Protein AF-A0A6N7WRH1-F1 (afdb_monomer_lite)

Foldseek 3Di:
DDDDDDDDPPDDDDDDDDDDDDDDDDDDPFFDFAAQQGKDFAQQQVWAPVWTFIWGRHHQAAIEGDPQPEARTDLPDAEETEDEQWDWDCTQVQAIAIHGHAEQHANNCANNDHYQEYEYEHHYAYDLRRNHNYDLNYAYEYQDPNVLVRCVVSPNDNVRYHYWHALFEEEEEEALLQLCVPAPPQDDDGQSSSAPPSDDLFLQVVVQVLCCVAFNHYDYHYPYGHLDALVSLLVHLVVCNCLVSQQRHAAYEYYHLCNLALVVVVVLVCVLCDPVLQVLQLVLLVLLVCVVVVVDPDPVSVVSNVVSLVSNLVSQVVSQVCLPPPVSNLVSLCCLQPPSVVSSLVSSCVRNVNYAYEYEADAQLCQVNKQQSCVQPVVSCVSCVVSSVSHDMGRSNVSSCVSSVSSRVSCVVVPPRHHYQYPHVVNSDPPQFPFDWHHDPSGTDTDSRSHGYSNNSVSSNVRVSVSCVVPDHRPDDLPPFDPFFDWPWKAWDPWTWDADPVVQETETEDAQPDQQQWTAMATDGPPSKWKDFVPHTHDGRPDIHRQPDWTWIWIQTRSRDIDTHTYHYHHDDPPDPPDDDPDDDDDDDDDDDDDDDDDDDDDDDDDDDDDDDDDDDDDDDDDDDDDDDD

Sequence (630 aa):
MKIKKILAGLMAMTLLMTGSMGGTGIGSVFAETAEAGGLIESYKCGTPEAYPVAFLVLDENEAQLGDGISPAVDEEITGTVFVPKSVTDYGDFEEVRVYAVKAIGDYAFSGCGSLEKVQFEGEVALSSHAFDGLPETTVFETSSRETKKALLHYGIEPSRIHYTGVRTNYVAFGDSIAAGYALPGYKHGTPNDDRFPTPEGAFVRNLGEMLNAQEGLALTSNQAVSGWTSEQLLKALQSGEYAGLLKDADVVTVTIGSNDLLGPFIKIVEEAIDDNFSKKVSELEFLSAEAAEGRSSDAWLRERQNSLVTEIANTLSQLNETLKDNPELLAGCENFREKTQPAILNTLHEQAPEAEIYWNTLYNPFYGEKVDLSQLFPELARQLPMIFKQFEAIDLSADGAYYIEKMNQAFLQNTEGYHSVDIYEEFNHPDLTNVEIKNIDGKLCLNFDPHPNLEGHQLITDLYTPVIQKTYTSDDPAPDLSAEKAITGFKLGENAGTIDKDVYKITVKVPWNTDLSRQTAVFEASEGAEVRVGEALQISGHTVNDFTEPVDYTVIAEDLTSQIYEVTVEMENLAAVTEAGAGTLNRDGGGSVKTGMAGSHNAAAIFTVLFILLAGGIGYMWCIKGYGKK

Radius of gyration: 37.92 Å; chains: 1; bounding box: 104×98×117 Å

Structure (mmCIF, N/CA/C/O backbone):
data_AF-A0A6N7WRH1-F1
#
_entry.id   AF-A0A6N7WRH1-F1
#
loop_
_atom_site.group_PDB
_atom_site.id
_atom_site.type_symbol
_atom_site.label_atom_id
_atom_site.label_alt_id
_atom_site.label_comp_id
_atom_site.label_asym_id
_atom_site.label_entity_id
_atom_site.label_seq_id
_atom_site.pdbx_PDB_ins_code
_atom_site.Cartn_x
_atom_site.Cartn_y
_atom_site.Cartn_z
_atom_site.occupancy
_atom_site.B_iso_or_equiv
_atom_site.auth_seq_id
_atom_site.auth_comp_id
_atom_site.auth_asym_id
_atom_site.auth_atom_id
_atom_site.pdbx_PDB_model_num
ATOM 1 N N . MET A 1 1 ? -41.264 11.534 -22.769 1.00 28.67 1 MET A N 1
ATOM 2 C CA . MET A 1 1 ? -41.614 12.948 -23.046 1.00 28.67 1 MET A CA 1
ATOM 3 C C . MET A 1 1 ? -41.785 13.626 -21.696 1.00 28.67 1 MET A C 1
ATOM 5 O O . MET A 1 1 ? -42.637 13.177 -20.956 1.00 28.67 1 MET A O 1
ATOM 9 N N . LYS A 1 2 ? -41.049 14.636 -21.253 1.00 32.69 2 LYS A N 1
ATOM 10 C CA . LYS A 1 2 ? -39.758 15.254 -21.587 1.00 32.69 2 LYS A CA 1
ATOM 11 C C . LYS A 1 2 ? -39.573 16.269 -20.432 1.00 32.69 2 LYS A C 1
ATOM 13 O O . LYS A 1 2 ? -40.559 16.892 -20.059 1.00 32.69 2 LYS A O 1
ATOM 18 N N . ILE A 1 3 ? -38.340 16.459 -19.954 1.00 31.09 3 ILE A N 1
ATOM 19 C CA . ILE A 1 3 ? -37.892 17.560 -19.068 1.00 31.09 3 ILE A CA 1
ATOM 20 C C . ILE A 1 3 ? -38.158 17.363 -17.561 1.00 31.09 3 ILE A C 1
ATOM 22 O O . ILE A 1 3 ? -39.205 17.745 -17.052 1.00 31.09 3 ILE A O 1
ATOM 26 N N . LYS A 1 4 ? -37.147 16.822 -16.859 1.00 27.73 4 LYS A N 1
ATOM 27 C CA . LYS A 1 4 ? -36.594 17.312 -15.570 1.00 27.73 4 LYS A CA 1
ATOM 28 C C . LYS A 1 4 ? -35.410 16.421 -15.132 1.00 27.73 4 LYS A C 1
ATOM 30 O O . LYS A 1 4 ? -35.488 15.678 -14.169 1.00 27.73 4 LYS A O 1
ATOM 35 N N . LYS A 1 5 ? -34.327 16.468 -15.912 1.00 32.44 5 LYS A N 1
ATOM 36 C CA . LYS A 1 5 ? -32.959 16.054 -15.538 1.00 32.44 5 LYS A CA 1
ATOM 37 C C . LYS A 1 5 ? -31.995 16.924 -16.352 1.00 32.44 5 LYS A C 1
ATOM 39 O O . LYS A 1 5 ? -31.492 16.477 -17.371 1.00 32.44 5 LYS A O 1
ATOM 44 N N . ILE A 1 6 ? -31.886 18.203 -15.986 1.00 31.73 6 ILE A N 1
ATOM 45 C CA . ILE A 1 6 ? -30.797 19.118 -16.374 1.00 31.73 6 ILE A CA 1
ATOM 46 C C . ILE A 1 6 ? -30.688 20.149 -15.246 1.00 31.73 6 ILE A C 1
ATOM 48 O O . ILE A 1 6 ? -31.452 21.109 -15.228 1.00 31.73 6 ILE A O 1
ATOM 52 N N . LEU A 1 7 ? -29.795 19.901 -14.293 1.00 28.16 7 LEU A N 1
ATOM 53 C CA . LEU A 1 7 ? -28.987 20.883 -13.562 1.00 28.16 7 LEU A CA 1
ATOM 54 C C . LEU A 1 7 ? -27.970 20.042 -12.765 1.00 28.16 7 LEU A C 1
ATOM 56 O O . LEU A 1 7 ? -28.414 19.153 -12.050 1.00 28.16 7 LEU A O 1
ATOM 60 N N . ALA A 1 8 ? -26.667 20.301 -12.945 1.00 27.78 8 ALA A N 1
ATOM 61 C CA . ALA A 1 8 ? -25.485 19.568 -12.425 1.00 27.78 8 ALA A CA 1
ATOM 62 C C . ALA A 1 8 ? -24.730 18.667 -13.432 1.00 27.78 8 ALA A C 1
ATOM 64 O O . ALA A 1 8 ? -24.189 17.631 -13.080 1.00 27.78 8 ALA A O 1
ATOM 65 N N . GLY A 1 9 ? -24.659 19.069 -14.703 1.00 28.39 9 GLY A N 1
ATOM 66 C CA . GLY A 1 9 ? -23.829 18.391 -15.705 1.00 28.39 9 GLY A CA 1
ATOM 67 C C . GLY A 1 9 ? -23.509 19.325 -16.861 1.00 28.39 9 GLY A C 1
ATOM 68 O O . GL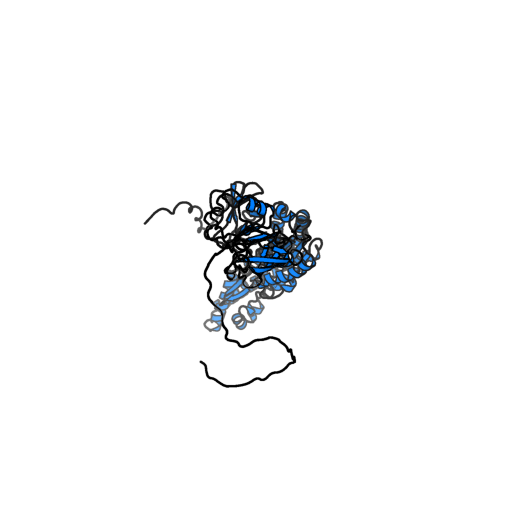Y A 1 9 ? -24.006 19.128 -17.966 1.00 28.39 9 GLY A O 1
ATOM 69 N N . LEU A 1 10 ? -22.786 20.414 -16.581 1.00 26.45 10 LEU A N 1
ATOM 70 C CA . LEU A 1 10 ? -22.290 21.326 -17.614 1.00 26.45 10 LEU A CA 1
ATOM 71 C C . LEU A 1 10 ? -21.094 22.160 -17.116 1.00 26.45 10 LEU A C 1
ATOM 73 O O . LEU A 1 10 ? -21.188 23.376 -17.012 1.00 26.45 10 LEU A O 1
ATOM 77 N N . MET A 1 11 ? -19.974 21.506 -16.803 1.00 26.47 11 MET A N 1
ATOM 78 C CA . MET A 1 11 ? -18.635 22.118 -16.795 1.00 26.47 11 MET A CA 1
ATOM 79 C C . MET A 1 11 ? -17.573 21.010 -16.734 1.00 26.47 11 MET A C 1
ATOM 81 O O . MET A 1 11 ? -17.048 20.732 -15.674 1.00 26.47 11 MET A O 1
ATOM 85 N N . ALA A 1 12 ? -17.329 20.321 -17.853 1.00 28.66 12 ALA A N 1
ATOM 86 C CA . ALA A 1 12 ? -16.093 19.561 -18.125 1.00 28.66 12 ALA A CA 1
ATOM 87 C C . ALA A 1 12 ? -16.228 18.805 -19.457 1.00 28.66 12 ALA A C 1
ATOM 89 O O . ALA A 1 12 ? -16.217 17.582 -19.496 1.00 28.66 12 ALA A O 1
ATOM 90 N N . MET A 1 13 ? -16.421 19.512 -20.576 1.00 25.02 13 MET A N 1
ATOM 91 C CA . MET A 1 13 ? -16.149 18.905 -21.884 1.00 25.02 13 MET A CA 1
ATOM 92 C C . MET A 1 13 ? -15.992 19.972 -22.964 1.00 25.02 13 MET A C 1
ATOM 94 O O . MET A 1 13 ? -16.901 20.253 -23.742 1.00 25.02 13 MET A O 1
ATOM 98 N N . THR A 1 14 ? -14.821 20.600 -23.022 1.00 23.97 14 THR A N 1
ATOM 99 C CA . THR A 1 14 ? -14.304 21.157 -24.277 1.00 23.97 14 THR A CA 1
ATOM 100 C C . THR A 1 14 ? -12.784 21.204 -24.192 1.00 23.97 14 THR A C 1
ATOM 102 O O . THR A 1 14 ? -12.251 22.154 -23.643 1.00 23.97 14 THR A O 1
ATOM 105 N N . LEU A 1 15 ? -12.094 20.192 -24.724 1.00 24.66 15 LEU A N 1
ATOM 106 C CA . LEU A 1 15 ? -10.959 20.391 -25.633 1.00 24.66 15 LEU A CA 1
ATOM 107 C C . LEU A 1 15 ? -10.439 19.036 -26.128 1.00 24.66 15 LEU A C 1
ATOM 109 O O . LEU A 1 15 ? -9.812 18.283 -25.396 1.00 24.66 15 LEU A O 1
ATOM 113 N N . LEU A 1 16 ? -10.647 18.763 -27.411 1.00 26.22 16 LEU A N 1
ATOM 114 C CA . LEU A 1 16 ? -9.710 17.986 -28.211 1.00 26.22 16 LEU A CA 1
ATOM 115 C C . LEU A 1 16 ? -9.733 18.572 -29.624 1.00 26.22 16 LEU A C 1
ATOM 117 O O . LEU A 1 16 ? -10.804 18.835 -30.168 1.00 26.22 16 LEU A O 1
ATOM 121 N N . MET A 1 17 ? -8.530 18.720 -30.185 1.00 25.25 17 MET A N 1
ATOM 122 C CA . MET A 1 17 ? -8.187 19.111 -31.561 1.00 25.25 17 MET A CA 1
ATOM 123 C C . MET A 1 17 ? -8.144 20.621 -31.856 1.00 25.25 17 MET A C 1
ATOM 125 O O . MET A 1 17 ? -9.137 21.206 -32.263 1.00 25.25 17 MET A O 1
ATOM 129 N N . THR A 1 18 ? -6.949 21.218 -31.766 1.00 25.62 18 THR A N 1
ATOM 130 C CA . THR A 1 18 ? -6.183 21.729 -32.930 1.00 25.62 18 THR A CA 1
ATOM 131 C C . THR A 1 18 ? -4.772 22.122 -32.484 1.00 25.62 18 THR A C 1
ATOM 133 O O . THR A 1 18 ? -4.611 22.771 -31.456 1.00 25.62 18 THR A O 1
ATOM 136 N N . GLY A 1 19 ? -3.753 21.724 -33.249 1.00 24.11 19 GLY A N 1
ATOM 137 C CA . GLY A 1 19 ? -2.354 22.030 -32.956 1.00 24.11 19 GLY A CA 1
ATOM 138 C C . GLY A 1 19 ? -1.910 23.464 -33.274 1.00 24.11 19 GLY A C 1
ATOM 139 O O . GLY A 1 19 ? -2.653 24.261 -33.841 1.00 24.11 19 GLY A O 1
ATOM 140 N N . SER A 1 20 ? -0.619 23.683 -32.999 1.00 24.48 20 SER A N 1
ATOM 141 C CA . SER A 1 20 ? 0.257 24.795 -33.404 1.00 24.48 20 SER A CA 1
ATOM 142 C C . SER A 1 20 ? 0.368 26.015 -32.472 1.00 24.48 20 SER A C 1
ATOM 144 O O . SER A 1 20 ? -0.427 26.942 -32.534 1.00 24.48 20 SER A O 1
ATOM 146 N N . MET A 1 21 ? 1.518 26.039 -31.782 1.00 29.98 21 MET A N 1
ATOM 147 C CA . MET A 1 21 ? 2.395 27.182 -31.467 1.00 29.98 21 MET A CA 1
ATOM 148 C C . MET A 1 21 ? 1.889 28.335 -30.581 1.00 29.98 21 MET A C 1
ATOM 150 O O . MET A 1 21 ? 1.039 29.123 -30.976 1.00 29.98 21 MET A O 1
ATOM 154 N N . GLY A 1 22 ? 2.615 28.545 -29.470 1.00 25.73 22 GLY A N 1
ATOM 155 C CA . GLY A 1 22 ? 2.781 29.855 -28.823 1.00 25.73 22 GLY A CA 1
ATOM 156 C C . GLY A 1 22 ? 2.367 29.904 -27.353 1.00 25.73 22 GLY A C 1
ATOM 157 O O . GLY A 1 22 ? 1.356 30.513 -27.027 1.00 25.73 22 GLY A O 1
ATOM 158 N N . GLY A 1 23 ? 3.141 29.279 -26.461 1.00 24.14 23 GLY A N 1
ATOM 159 C CA . GLY A 1 23 ? 2.886 29.312 -25.019 1.00 24.14 23 GLY A CA 1
ATOM 160 C C . GLY A 1 23 ? 3.355 30.613 -24.361 1.00 24.14 23 GLY A C 1
ATOM 161 O O . GLY A 1 23 ? 4.553 30.863 -24.260 1.00 24.14 23 GLY A O 1
ATOM 162 N N . THR A 1 24 ? 2.407 31.401 -23.855 1.00 28.06 24 THR A N 1
ATOM 163 C CA . THR A 1 24 ? 2.616 32.333 -22.739 1.00 28.06 24 THR A CA 1
ATOM 164 C C . THR A 1 24 ? 1.499 32.128 -21.721 1.00 28.06 24 THR A C 1
ATOM 166 O O . THR A 1 24 ? 0.345 32.400 -22.034 1.00 28.06 24 THR A O 1
ATOM 169 N N . GLY A 1 25 ? 1.885 31.647 -20.537 1.00 36.38 25 GLY A N 1
ATOM 170 C CA . GLY A 1 25 ? 1.250 31.826 -19.227 1.00 36.38 25 GLY A CA 1
ATOM 171 C C . GLY A 1 25 ? -0.275 31.785 -19.123 1.00 36.38 25 GLY A C 1
ATOM 172 O O . GLY A 1 25 ? -0.938 32.792 -19.345 1.00 36.38 25 GLY A O 1
ATOM 173 N N . ILE A 1 26 ? -0.786 30.669 -18.606 1.00 29.72 26 ILE A N 1
ATOM 174 C CA . ILE A 1 26 ? -1.999 30.602 -17.784 1.00 29.72 26 ILE A CA 1
ATOM 175 C C . ILE A 1 26 ? -1.778 29.461 -16.790 1.00 29.72 26 ILE A C 1
ATOM 177 O O . ILE A 1 26 ? -1.596 28.320 -17.201 1.00 29.72 26 ILE A O 1
ATOM 181 N N . GLY A 1 27 ? -1.684 29.808 -15.504 1.00 28.00 27 GLY A N 1
ATOM 182 C CA . GLY A 1 27 ? -1.551 28.843 -14.418 1.00 28.00 27 GLY A CA 1
ATOM 183 C C . GLY A 1 27 ? -2.796 27.969 -14.337 1.00 28.00 27 GLY A C 1
ATOM 184 O O . GLY A 1 27 ? -3.917 28.478 -14.392 1.00 28.00 27 GLY A O 1
ATOM 185 N N . SER A 1 28 ? -2.579 26.663 -14.239 1.00 30.34 28 SER A N 1
ATOM 186 C CA . SER A 1 28 ? -3.557 25.728 -13.702 1.00 30.34 28 SER A CA 1
ATOM 187 C C . SER A 1 28 ? -3.906 26.177 -12.285 1.00 30.34 28 SER A C 1
ATOM 189 O O . SER A 1 28 ? -3.016 26.439 -11.478 1.00 30.34 28 SER A O 1
ATOM 191 N N . VAL A 1 29 ? -5.196 26.329 -11.997 1.00 31.61 29 VAL A N 1
ATOM 192 C CA . VAL A 1 29 ? -5.668 26.348 -10.611 1.00 31.61 29 VAL A CA 1
ATOM 193 C C . VAL A 1 29 ? -5.551 24.899 -10.164 1.00 31.61 29 VAL A C 1
ATOM 195 O O . VAL A 1 29 ? -6.315 24.067 -10.647 1.00 31.61 29 VAL A O 1
ATOM 198 N N . PHE A 1 30 ? -4.521 24.600 -9.381 1.00 37.44 30 PHE A N 1
ATOM 199 C CA . PHE A 1 30 ? -4.372 23.297 -8.750 1.00 37.44 30 PHE A CA 1
ATOM 200 C C . PHE A 1 30 ? -5.496 23.136 -7.715 1.00 37.44 30 PHE A C 1
ATOM 202 O O . PHE A 1 30 ? -5.879 24.123 -7.080 1.00 37.44 30 PHE A O 1
ATOM 209 N N . ALA A 1 31 ? -6.081 21.948 -7.587 1.00 53.09 31 ALA A N 1
ATOM 210 C CA . ALA A 1 31 ? -7.017 21.648 -6.514 1.00 53.09 31 ALA A CA 1
ATOM 211 C C . ALA A 1 31 ? -6.245 21.641 -5.184 1.00 53.09 31 ALA A C 1
ATOM 213 O O . ALA A 1 31 ? -5.445 20.746 -4.912 1.00 53.09 31 ALA A O 1
ATOM 214 N N . GLU A 1 32 ? -6.447 22.692 -4.389 1.00 65.31 32 GLU A N 1
ATOM 215 C CA . GLU A 1 32 ? -5.952 22.786 -3.015 1.00 65.31 32 GLU A CA 1
ATOM 216 C C . GLU A 1 32 ? -6.694 21.781 -2.124 1.00 65.31 32 GLU A C 1
ATOM 218 O O . GLU A 1 32 ? -7.840 21.409 -2.400 1.00 65.31 32 GLU A O 1
ATOM 223 N N . THR A 1 33 ? -6.030 21.346 -1.054 1.00 73.81 33 THR A N 1
ATOM 224 C CA . THR A 1 33 ? -6.638 20.491 -0.027 1.00 73.81 33 THR A CA 1
ATOM 225 C C . THR A 1 33 ? -7.867 21.160 0.605 1.00 73.81 33 THR A C 1
ATOM 227 O O . THR A 1 33 ? -7.947 22.386 0.708 1.00 73.81 33 THR A O 1
ATOM 230 N N . ALA A 1 34 ? -8.854 20.364 1.016 1.00 77.00 34 ALA A N 1
ATOM 231 C CA . ALA A 1 34 ? -10.143 20.864 1.480 1.00 77.00 34 ALA A CA 1
ATOM 232 C C . ALA A 1 34 ? -10.027 21.736 2.749 1.00 77.00 34 ALA A C 1
ATOM 234 O O . ALA A 1 34 ? -9.579 21.300 3.808 1.00 77.00 34 ALA A O 1
ATOM 235 N N . GLU A 1 35 ? -10.492 22.982 2.679 1.00 86.00 35 GLU A N 1
ATOM 236 C CA . GLU A 1 35 ? -10.607 23.850 3.857 1.00 86.00 35 GLU A CA 1
ATOM 237 C C . GLU A 1 35 ? -11.884 23.558 4.667 1.00 86.00 35 GLU A C 1
ATOM 239 O O . GLU A 1 35 ? -12.779 22.842 4.218 1.00 86.00 35 GLU A O 1
ATOM 244 N N . ALA A 1 36 ? -12.005 24.163 5.853 1.00 88.75 36 ALA A N 1
ATOM 245 C CA . ALA A 1 36 ? -13.206 24.085 6.686 1.00 88.75 36 ALA A CA 1
ATOM 246 C C . ALA A 1 36 ? -14.489 24.422 5.898 1.00 88.75 36 ALA A C 1
ATOM 248 O O . ALA A 1 36 ? -14.609 25.482 5.280 1.00 88.75 36 ALA A O 1
ATOM 249 N N . GLY A 1 37 ? -15.469 23.519 5.949 1.00 87.44 37 GLY A N 1
ATOM 250 C CA . GLY A 1 37 ? -16.698 23.566 5.155 1.00 87.44 37 GLY A CA 1
ATOM 251 C C . GLY A 1 37 ? -16.607 22.871 3.790 1.00 87.44 37 GLY A C 1
ATOM 252 O O . GLY A 1 37 ? -17.628 22.753 3.112 1.00 87.44 37 GLY A O 1
ATOM 253 N N . GLY A 1 38 ? -15.420 22.414 3.386 1.00 89.50 38 GLY A N 1
ATOM 254 C CA . GLY A 1 38 ? -15.199 21.564 2.219 1.00 89.50 38 GLY A CA 1
ATOM 255 C C . GLY A 1 38 ? -15.598 20.108 2.468 1.00 89.50 38 GLY A C 1
ATOM 256 O O . GLY A 1 38 ? -15.717 19.666 3.611 1.00 89.50 38 GLY A O 1
ATOM 257 N N . LEU A 1 39 ? -15.811 19.363 1.382 1.00 88.62 39 LEU A N 1
ATOM 258 C CA . LEU A 1 39 ? -16.111 17.932 1.422 1.00 88.62 39 LEU A CA 1
ATOM 259 C C . LEU A 1 39 ? -14.936 17.129 0.872 1.00 88.62 39 LEU A C 1
ATOM 261 O O . LEU A 1 39 ? -14.372 17.484 -0.161 1.00 88.62 39 LEU A O 1
ATOM 265 N N . ILE A 1 40 ? -14.638 16.022 1.539 1.00 87.44 40 ILE A N 1
ATOM 266 C CA . ILE A 1 40 ? -13.706 14.992 1.096 1.00 87.44 40 ILE A CA 1
ATOM 267 C C . ILE A 1 40 ? -14.532 13.747 0.789 1.00 87.44 40 ILE A C 1
ATOM 269 O O . ILE A 1 40 ? -15.236 13.232 1.656 1.00 87.44 40 ILE A O 1
ATOM 273 N N . GLU A 1 41 ? -14.455 13.255 -0.442 1.00 85.19 41 GLU A N 1
ATOM 274 C CA . GLU A 1 41 ? -15.004 11.949 -0.804 1.00 85.19 41 GLU A CA 1
ATOM 275 C C . GLU A 1 41 ? -13.933 10.880 -0.582 1.00 85.19 41 GLU A C 1
ATOM 277 O O . GLU A 1 41 ? -12.800 11.024 -1.038 1.00 85.19 41 GLU A O 1
ATOM 282 N N . SER A 1 42 ? -14.279 9.810 0.134 1.00 79.88 42 SER A N 1
ATOM 283 C CA . SER A 1 42 ? -13.338 8.742 0.466 1.00 79.88 42 SER A CA 1
ATOM 284 C C . SER A 1 42 ? -13.960 7.357 0.325 1.00 79.88 42 SER A C 1
ATOM 286 O O . SER A 1 42 ? -15.116 7.132 0.681 1.00 79.88 42 SER A O 1
ATOM 288 N N . TYR A 1 43 ? -13.154 6.409 -0.152 1.00 76.56 43 TYR A N 1
ATOM 289 C CA . TYR A 1 43 ? -13.503 4.988 -0.266 1.00 76.56 43 TYR A CA 1
ATOM 290 C C . TYR A 1 43 ? -12.940 4.149 0.892 1.00 76.56 43 TYR A C 1
ATOM 292 O O . TYR A 1 43 ? -13.263 2.965 1.020 1.00 76.56 43 TYR A O 1
ATOM 300 N N . LYS A 1 44 ? -12.187 4.771 1.818 1.00 75.12 44 LYS A N 1
ATOM 301 C CA . LYS A 1 44 ? -11.612 4.114 3.008 1.00 75.12 44 LYS A CA 1
ATOM 302 C C . LYS A 1 44 ? -12.674 3.454 3.900 1.00 75.12 44 LYS A C 1
ATOM 304 O O . LYS A 1 44 ? -12.354 2.641 4.759 1.00 75.12 44 LYS A O 1
ATOM 309 N N . CYS A 1 45 ? -13.947 3.748 3.656 1.00 77.19 45 CYS A N 1
ATOM 310 C CA . CYS A 1 45 ? -15.099 3.146 4.305 1.00 77.19 45 CYS A CA 1
ATOM 311 C C . CYS A 1 45 ? -15.426 1.703 3.878 1.00 77.19 45 CYS A C 1
ATOM 313 O O . CYS A 1 45 ? -16.409 1.149 4.372 1.00 77.19 45 CYS A O 1
ATOM 315 N N . GLY A 1 46 ? -14.646 1.085 2.983 1.00 72.88 46 GLY A N 1
ATOM 316 C CA . GLY A 1 46 ? -14.908 -0.289 2.535 1.00 72.88 46 GLY A CA 1
ATOM 317 C C . GLY A 1 46 ? -16.083 -0.396 1.562 1.00 72.88 46 GLY A C 1
ATOM 318 O O . GLY A 1 46 ? -16.649 -1.475 1.399 1.00 72.88 46 GLY A O 1
ATOM 319 N N . THR A 1 47 ? -16.477 0.721 0.948 1.00 74.00 47 THR A N 1
ATOM 320 C CA . THR A 1 47 ? -17.639 0.800 0.062 1.00 74.00 47 THR A CA 1
ATOM 321 C C . THR A 1 47 ? -17.258 0.491 -1.389 1.00 74.00 47 THR A C 1
ATOM 323 O O . THR A 1 47 ? -16.101 0.677 -1.778 1.00 74.00 47 THR A O 1
ATOM 326 N N . PRO A 1 48 ? -18.202 0.004 -2.220 1.00 71.94 48 PRO A N 1
ATOM 327 C CA . PRO A 1 48 ? -17.937 -0.192 -3.642 1.00 71.94 48 PRO A CA 1
ATOM 328 C C . PRO A 1 48 ? -17.568 1.125 -4.339 1.00 71.94 48 PRO A C 1
ATOM 330 O O . PRO A 1 48 ? -18.068 2.185 -3.971 1.00 71.94 48 PRO A O 1
ATOM 333 N N . GLU A 1 49 ? -16.776 1.048 -5.412 1.00 67.94 49 GLU A N 1
ATOM 334 C CA . GLU A 1 49 ? -16.260 2.217 -6.152 1.00 67.94 49 GLU A CA 1
ATOM 335 C C . GLU A 1 49 ? -17.328 3.206 -6.643 1.00 67.94 49 GLU A C 1
ATOM 337 O O . GLU A 1 49 ? -17.032 4.375 -6.875 1.00 67.94 49 GLU A O 1
ATOM 342 N N . ALA A 1 50 ? -18.566 2.753 -6.839 1.00 73.12 50 ALA A N 1
ATOM 343 C CA . ALA A 1 50 ? -19.660 3.616 -7.275 1.00 73.12 50 ALA A CA 1
ATOM 344 C C . ALA A 1 50 ? -20.197 4.536 -6.159 1.00 73.12 50 ALA A C 1
ATOM 346 O O . ALA A 1 50 ? -20.949 5.459 -6.467 1.00 73.12 50 ALA A O 1
ATOM 347 N N . TYR A 1 51 ? -19.815 4.301 -4.898 1.00 81.25 51 TYR A N 1
ATOM 348 C CA . TYR A 1 51 ? -20.401 4.945 -3.722 1.00 81.25 51 TYR A CA 1
ATOM 349 C C . TYR A 1 51 ? -19.308 5.423 -2.747 1.00 81.25 51 TYR A C 1
ATOM 351 O O . TYR A 1 51 ? -19.072 4.780 -1.715 1.00 81.25 51 TYR A O 1
ATOM 359 N N . PRO A 1 52 ? -18.603 6.530 -3.055 1.00 84.31 52 PRO A N 1
ATOM 360 C CA . PRO A 1 52 ? -17.748 7.178 -2.068 1.00 84.31 52 PRO A CA 1
ATOM 361 C C . PRO A 1 52 ? -18.568 7.633 -0.866 1.00 84.31 52 PRO A C 1
ATOM 363 O O . PRO A 1 52 ? -19.753 7.949 -0.979 1.00 84.31 52 PRO A O 1
ATOM 366 N N . VAL A 1 53 ? -17.902 7.729 0.277 1.00 88.62 53 VAL A N 1
ATOM 367 C CA . VAL A 1 53 ? -18.476 8.283 1.497 1.00 88.62 53 VAL A CA 1
ATOM 368 C C . VAL A 1 53 ? -17.960 9.704 1.699 1.00 88.62 53 VAL A C 1
ATOM 370 O O . VAL A 1 53 ? -16.761 9.958 1.582 1.00 88.62 53 VAL A O 1
ATOM 373 N N . ALA A 1 54 ? -18.868 10.636 1.990 1.00 90.62 54 ALA A N 1
ATOM 374 C CA . ALA A 1 54 ? -18.539 12.052 2.123 1.00 90.62 54 ALA A CA 1
ATOM 375 C C . ALA A 1 54 ? -18.198 12.452 3.567 1.00 90.62 54 ALA A C 1
ATOM 377 O O . ALA A 1 54 ? -18.945 12.171 4.509 1.00 90.62 54 ALA A O 1
ATOM 378 N N . PHE A 1 55 ? -17.104 13.194 3.720 1.00 93.38 55 PHE A N 1
ATOM 379 C CA . PHE A 1 55 ? -16.630 13.757 4.978 1.00 93.38 55 PHE A CA 1
ATOM 380 C C . PHE A 1 55 ? -16.599 15.280 4.894 1.00 93.38 55 PHE A C 1
ATOM 382 O O . PHE A 1 55 ? -15.981 15.843 3.997 1.00 93.38 55 PHE A O 1
ATOM 389 N N . LEU A 1 56 ? -17.252 15.955 5.833 1.00 95.12 56 LEU A N 1
ATOM 390 C CA . LEU A 1 56 ? -17.191 17.404 5.980 1.00 95.12 56 LEU A CA 1
ATOM 391 C C . LEU A 1 56 ? -15.964 17.786 6.801 1.00 95.12 56 LEU A C 1
ATOM 393 O O . LEU A 1 56 ? -15.836 17.357 7.946 1.00 95.12 56 LEU A O 1
ATOM 397 N N . VAL A 1 57 ? -15.105 18.639 6.250 1.00 94.69 57 VAL A N 1
ATOM 398 C CA . VAL A 1 57 ? -14.004 19.252 6.996 1.00 94.69 57 VAL A CA 1
ATOM 399 C C . VAL A 1 57 ? -14.587 20.269 7.976 1.00 94.69 57 VAL A C 1
ATOM 401 O O . VAL A 1 57 ? -15.252 21.225 7.572 1.00 94.69 57 VAL A O 1
ATOM 404 N N . LEU A 1 58 ? -14.365 20.057 9.270 1.00 91.50 58 LEU A N 1
ATOM 405 C CA . LEU A 1 58 ? -14.861 20.930 10.335 1.00 91.50 58 LEU A CA 1
ATOM 406 C C . LEU A 1 58 ? -13.902 22.094 10.586 1.00 91.50 58 LEU A C 1
ATOM 408 O O . LEU A 1 58 ? -14.336 23.240 10.720 1.00 91.50 58 LEU A O 1
ATOM 412 N N . ASP A 1 59 ? -12.606 21.793 10.631 1.00 91.25 59 ASP A N 1
ATOM 413 C CA . ASP A 1 59 ? -11.521 22.750 10.822 1.00 91.25 59 ASP A CA 1
ATOM 414 C C . ASP A 1 59 ? -10.219 22.261 10.159 1.00 91.25 59 ASP A C 1
ATOM 416 O O . ASP A 1 59 ? -10.250 21.438 9.250 1.00 91.25 59 ASP A O 1
ATOM 420 N N . GLU A 1 60 ? -9.071 22.807 10.563 1.00 86.06 60 GLU A N 1
ATOM 421 C CA . GLU A 1 60 ? -7.768 22.464 9.985 1.00 86.06 60 GLU A CA 1
ATOM 422 C C . GLU A 1 60 ? -7.315 21.013 10.232 1.00 86.06 60 GLU A C 1
ATOM 424 O O . GLU A 1 60 ? -6.474 20.544 9.474 1.00 86.06 60 GLU A O 1
ATOM 429 N N . ASN A 1 61 ? -7.863 20.309 11.233 1.00 88.31 61 ASN A N 1
ATOM 430 C CA . ASN A 1 61 ? -7.428 18.964 11.636 1.00 88.31 61 ASN A CA 1
ATOM 431 C C . ASN A 1 61 ? -8.579 17.959 11.818 1.00 88.31 61 ASN A C 1
ATOM 433 O O . ASN A 1 61 ? -8.321 16.773 12.032 1.00 88.31 61 ASN A O 1
ATOM 437 N N . GLU A 1 62 ? -9.838 18.397 11.799 1.00 94.00 62 GLU A N 1
ATOM 438 C CA . GLU A 1 62 ? -10.991 17.549 12.109 1.00 94.00 62 GLU A CA 1
ATOM 439 C C . GLU A 1 62 ? -11.993 17.464 10.956 1.00 94.00 62 GLU A C 1
ATOM 441 O O . GLU A 1 62 ? -12.276 18.436 10.253 1.00 94.00 62 GLU A O 1
ATOM 446 N N . ALA A 1 63 ? -12.582 16.281 10.802 1.00 95.06 63 ALA A N 1
ATOM 447 C CA . ALA A 1 63 ? -13.649 15.996 9.860 1.00 95.06 63 ALA A CA 1
ATOM 448 C C . ALA A 1 63 ? -14.824 15.272 10.536 1.00 95.06 63 ALA A C 1
ATOM 450 O O . ALA A 1 63 ? -14.704 14.652 11.597 1.00 95.06 63 ALA A O 1
ATOM 451 N N . GLN A 1 64 ? -15.977 15.328 9.882 1.00 96.12 64 GLN A N 1
ATOM 452 C CA . GLN A 1 64 ? -17.211 14.660 10.268 1.00 96.12 64 GLN A CA 1
ATOM 453 C C . GLN A 1 64 ? -17.699 13.781 9.120 1.00 96.12 64 GLN A C 1
ATOM 455 O O . GLN A 1 64 ? -17.677 14.207 7.970 1.00 96.12 64 GLN A O 1
ATOM 460 N N . LEU A 1 65 ? -18.208 12.588 9.422 1.00 95.94 65 LEU A N 1
ATOM 461 C CA . LEU A 1 65 ? -18.957 11.804 8.445 1.00 95.94 65 LEU A CA 1
ATOM 462 C C . LEU A 1 65 ? -20.289 12.502 8.134 1.00 95.94 65 LEU A C 1
ATOM 464 O O . LEU A 1 65 ? -21.149 12.608 9.010 1.00 95.94 65 LEU A O 1
ATOM 468 N N . GLY A 1 66 ? -20.470 12.932 6.888 1.00 93.88 66 GLY A N 1
ATOM 469 C CA . GLY A 1 66 ? -21.656 13.653 6.435 1.00 93.88 66 GLY A CA 1
ATOM 470 C C . GLY A 1 66 ? -21.673 15.145 6.756 1.00 93.88 66 GLY A C 1
ATOM 471 O O . GLY A 1 66 ? -21.034 15.634 7.688 1.00 93.88 66 GLY A O 1
ATOM 472 N N . ASP A 1 67 ? -22.464 15.878 5.976 1.00 92.69 67 ASP A N 1
ATOM 473 C CA . ASP A 1 67 ? -22.627 17.334 6.073 1.00 92.69 67 ASP A CA 1
ATOM 474 C C . ASP A 1 67 ? -23.699 17.767 7.099 1.00 92.69 67 ASP A C 1
ATOM 476 O O . ASP A 1 67 ? -23.867 18.959 7.358 1.00 92.69 67 ASP A O 1
ATOM 480 N N . GLY A 1 68 ? -24.426 16.810 7.691 1.00 93.00 68 GLY A N 1
ATOM 481 C CA . GLY A 1 68 ? -25.541 17.057 8.611 1.00 93.00 68 GLY A CA 1
ATOM 482 C C . GLY A 1 68 ? -26.885 17.347 7.927 1.00 93.00 68 GLY A C 1
ATOM 483 O O . GLY A 1 68 ? -27.853 17.709 8.599 1.00 93.00 68 GLY A O 1
ATOM 484 N N . ILE A 1 69 ? -26.956 17.250 6.597 1.00 92.75 69 ILE A N 1
ATOM 485 C CA . ILE A 1 69 ? -28.128 17.612 5.785 1.00 92.75 69 ILE A CA 1
ATOM 486 C C . ILE A 1 69 ? -28.519 16.468 4.843 1.00 92.75 69 ILE A C 1
ATOM 488 O O . ILE A 1 69 ? -29.709 16.195 4.666 1.00 92.75 69 ILE A O 1
ATOM 492 N N . SER A 1 70 ? -27.533 15.819 4.232 1.00 90.81 70 SER A N 1
ATOM 493 C CA . SER A 1 70 ? -27.677 14.811 3.186 1.00 90.81 70 SER A CA 1
ATOM 494 C C . SER A 1 70 ? -27.098 13.466 3.647 1.00 90.81 70 SER A C 1
ATOM 496 O O . SER A 1 70 ? -26.198 13.450 4.490 1.00 90.81 70 SER A O 1
ATOM 498 N N . PRO A 1 71 ? -27.566 12.333 3.085 1.00 93.88 71 PRO A N 1
ATOM 499 C CA . PRO A 1 71 ? -26.903 11.048 3.283 1.00 93.88 71 PRO A CA 1
ATOM 500 C C . PRO A 1 71 ? -25.427 11.132 2.892 1.00 93.88 71 PRO A C 1
ATOM 502 O O . PRO A 1 71 ? -25.096 11.606 1.805 1.00 93.88 71 PRO A O 1
ATOM 505 N N . ALA A 1 72 ? -24.556 10.682 3.791 1.00 94.19 72 ALA A N 1
ATOM 506 C CA . ALA A 1 72 ? -23.122 10.548 3.543 1.00 94.19 72 ALA A CA 1
ATOM 507 C C . ALA A 1 72 ? -22.787 9.180 2.947 1.00 94.19 72 ALA A C 1
ATOM 509 O O . ALA A 1 72 ? -21.826 9.043 2.196 1.00 94.19 72 ALA A O 1
ATOM 510 N N . VAL A 1 73 ? -23.579 8.178 3.329 1.00 93.88 73 VAL A N 1
ATOM 511 C CA . VAL A 1 73 ? -23.516 6.798 2.863 1.00 93.88 73 VAL A CA 1
ATOM 512 C C . VAL A 1 73 ? -24.684 6.571 1.912 1.00 93.88 73 VAL A C 1
ATOM 514 O O . VAL A 1 73 ? -25.826 6.908 2.231 1.00 93.88 73 VAL A O 1
ATOM 517 N N . ASP A 1 74 ? -24.390 6.020 0.738 1.00 93.38 74 ASP A N 1
ATOM 518 C CA . ASP A 1 74 ? -25.402 5.707 -0.267 1.00 93.38 74 ASP A CA 1
ATOM 519 C C . ASP A 1 74 ? -26.341 4.580 0.208 1.00 93.38 74 ASP A C 1
ATOM 521 O O . ASP A 1 74 ? -25.904 3.593 0.804 1.00 93.38 74 ASP A O 1
ATOM 525 N N . GLU A 1 75 ? -27.640 4.717 -0.075 1.00 93.44 75 GLU A N 1
ATOM 526 C CA . GLU A 1 75 ? -28.678 3.758 0.326 1.00 93.44 75 GLU A CA 1
ATOM 527 C C . GLU A 1 75 ? -28.520 2.369 -0.319 1.00 93.44 75 GLU A C 1
ATOM 529 O O . GLU A 1 75 ? -29.077 1.390 0.186 1.00 93.44 75 GLU A O 1
ATOM 534 N N . GLU A 1 76 ? -27.764 2.270 -1.418 1.00 92.25 76 GLU A N 1
ATOM 535 C CA . GLU A 1 76 ? -27.474 1.014 -2.112 1.00 92.25 76 GLU A CA 1
ATOM 536 C C . GLU A 1 76 ? -26.374 0.186 -1.419 1.00 92.25 76 GLU A C 1
ATOM 538 O O . GLU A 1 76 ? -26.220 -1.002 -1.721 1.00 92.25 76 GLU A O 1
ATOM 543 N N . ILE A 1 77 ? -25.632 0.762 -0.462 1.00 89.69 77 ILE A N 1
ATOM 544 C CA . ILE A 1 77 ? -24.593 0.040 0.283 1.00 89.69 77 ILE A CA 1
ATOM 545 C C . ILE A 1 77 ? -25.227 -0.955 1.271 1.00 89.69 77 ILE A C 1
ATOM 547 O O . ILE A 1 77 ? -26.058 -0.615 2.114 1.00 89.69 77 ILE A O 1
ATOM 551 N N . THR A 1 78 ? -24.776 -2.209 1.199 1.00 89.69 78 THR A N 1
ATOM 552 C CA . THR A 1 78 ? -25.154 -3.306 2.107 1.00 89.69 78 THR A CA 1
ATOM 553 C C . THR A 1 78 ? -23.937 -3.839 2.862 1.00 89.69 78 THR A C 1
ATOM 555 O O . THR A 1 78 ? -22.803 -3.596 2.457 1.00 89.69 78 THR A O 1
ATOM 558 N N . GLY A 1 79 ? -24.146 -4.643 3.907 1.00 90.00 79 GLY A N 1
ATOM 559 C CA . GLY A 1 79 ? -23.039 -5.263 4.639 1.00 90.00 79 GLY A CA 1
ATOM 560 C C . GLY A 1 79 ? -22.403 -4.304 5.644 1.00 90.00 79 GLY A C 1
ATOM 561 O O . GLY A 1 79 ? -23.109 -3.743 6.480 1.00 90.00 79 GLY A O 1
ATOM 562 N N . THR A 1 80 ? -21.078 -4.143 5.594 1.00 89.25 80 THR A N 1
ATOM 563 C CA . THR A 1 80 ? -20.320 -3.326 6.558 1.00 89.25 80 THR A CA 1
ATOM 564 C C . THR A 1 80 ? -19.899 -1.995 5.950 1.00 89.25 80 THR A C 1
ATOM 566 O O . THR A 1 80 ? -19.254 -1.983 4.908 1.00 89.25 80 THR A O 1
ATOM 569 N N . VAL A 1 81 ? -20.181 -0.894 6.648 1.00 91.31 81 VAL A N 1
ATOM 570 C CA . VAL A 1 81 ? -19.530 0.402 6.416 1.00 91.31 81 VAL A CA 1
ATOM 571 C C . VAL A 1 81 ? -18.525 0.652 7.521 1.00 91.31 81 VAL A C 1
ATOM 573 O O . VAL A 1 81 ? -18.825 0.515 8.708 1.00 91.31 81 VAL A O 1
ATOM 576 N N . PHE A 1 82 ? -17.330 1.046 7.120 1.00 88.69 82 PHE A N 1
ATOM 577 C CA . PHE A 1 82 ? -16.261 1.414 8.021 1.00 88.69 82 PHE A CA 1
ATOM 578 C C . PHE A 1 82 ? -16.177 2.930 8.181 1.00 88.69 82 PHE A C 1
ATOM 580 O O . PHE A 1 82 ? -16.222 3.674 7.208 1.00 88.69 82 PHE A O 1
ATOM 587 N N . VAL A 1 83 ? -16.035 3.402 9.409 1.00 92.12 83 VAL A N 1
ATOM 588 C CA . VAL A 1 83 ? -15.787 4.801 9.735 1.00 92.12 83 VAL A CA 1
ATOM 589 C C . VAL A 1 83 ? -14.338 4.903 10.202 1.00 92.12 83 VAL A C 1
ATOM 591 O O . VAL A 1 83 ? -14.026 4.466 11.320 1.00 92.12 83 VAL A O 1
ATOM 594 N N . PRO A 1 84 ? -13.445 5.445 9.358 1.00 88.69 84 PRO A N 1
ATOM 595 C CA . PRO A 1 84 ? -12.032 5.478 9.674 1.00 88.69 84 PRO A CA 1
ATOM 596 C C . PRO A 1 84 ? -11.728 6.490 10.784 1.00 88.69 84 PRO A C 1
ATOM 598 O O . PRO A 1 84 ? -12.468 7.452 10.973 1.00 88.69 84 PRO A O 1
ATOM 601 N N . LYS A 1 85 ? -10.607 6.315 11.492 1.00 88.00 85 LYS A N 1
ATOM 602 C CA . LYS A 1 85 ? -10.136 7.250 12.539 1.00 88.00 85 LYS A CA 1
ATOM 603 C C . LYS A 1 85 ? -9.698 8.583 11.934 1.00 88.00 85 LYS A C 1
ATOM 605 O O . LYS A 1 85 ? -9.797 9.629 12.573 1.00 88.00 85 LYS A O 1
ATOM 610 N N . SER A 1 86 ? -9.206 8.539 10.702 1.00 88.94 86 SER A N 1
ATOM 611 C CA . SER A 1 86 ? -8.832 9.706 9.917 1.00 88.94 86 SER A CA 1
ATOM 612 C C . SER A 1 86 ? -9.068 9.485 8.428 1.00 88.94 86 SER A C 1
ATOM 614 O O . SER A 1 86 ? -8.984 8.355 7.924 1.00 88.94 86 SER A O 1
ATOM 616 N N . VAL A 1 87 ? -9.313 10.590 7.734 1.00 88.31 87 VAL A N 1
ATOM 617 C CA . VAL A 1 87 ? -9.324 10.691 6.274 1.00 88.31 87 VAL A CA 1
ATOM 618 C C . VAL A 1 87 ? -8.206 11.627 5.846 1.00 88.31 87 VAL A C 1
ATOM 620 O O . VAL A 1 87 ? -7.935 12.615 6.523 1.00 88.31 87 VAL A O 1
ATOM 623 N N . THR A 1 88 ? -7.542 11.307 4.744 1.00 86.25 88 THR A N 1
ATOM 624 C CA . THR A 1 88 ? -6.439 12.115 4.224 1.00 86.25 88 THR A CA 1
ATOM 625 C C . THR A 1 88 ? -6.827 12.665 2.857 1.00 86.25 88 THR A C 1
ATOM 627 O O . THR A 1 88 ? -7.367 11.922 2.040 1.00 86.25 88 THR A O 1
ATOM 630 N N . ASP A 1 89 ? -6.553 13.944 2.622 1.00 85.31 89 ASP A N 1
ATOM 631 C CA . ASP A 1 89 ? -6.711 14.617 1.335 1.00 85.31 89 ASP A CA 1
ATOM 632 C C . ASP A 1 89 ? -5.333 14.932 0.748 1.00 85.31 89 ASP A C 1
ATOM 634 O O . ASP A 1 89 ? -4.476 15.501 1.425 1.00 85.31 89 ASP A O 1
ATOM 638 N N . TYR A 1 90 ? -5.112 14.538 -0.502 1.00 75.56 90 TYR A N 1
ATOM 639 C CA . TYR A 1 90 ? -3.816 14.625 -1.172 1.00 75.56 90 TYR A CA 1
ATOM 640 C C . TYR A 1 90 ? -3.754 15.691 -2.272 1.00 75.56 90 TYR A C 1
ATOM 642 O O . TYR A 1 90 ? -2.774 15.724 -3.026 1.00 75.56 90 TYR A O 1
ATOM 650 N N . GLY A 1 91 ? -4.787 16.540 -2.384 1.00 72.62 91 GLY A N 1
ATOM 651 C CA . GLY A 1 91 ? -4.872 17.590 -3.404 1.00 72.62 91 GLY A CA 1
ATOM 652 C C . GLY A 1 91 ? -4.469 17.087 -4.801 1.00 72.62 91 GLY A C 1
ATOM 653 O O . GLY A 1 91 ? -4.725 15.940 -5.169 1.00 72.62 91 GLY A O 1
ATOM 654 N N . ASP A 1 92 ? -3.755 17.916 -5.563 1.00 69.88 92 ASP A N 1
ATOM 655 C CA . ASP A 1 92 ? -3.164 17.547 -6.861 1.00 69.88 92 ASP A CA 1
ATOM 656 C C . ASP A 1 92 ? -1.778 16.870 -6.734 1.00 69.88 92 ASP A C 1
ATOM 658 O O . ASP A 1 92 ? -0.821 17.267 -7.395 1.00 69.88 92 ASP A O 1
ATOM 662 N N . PHE A 1 93 ? -1.638 15.839 -5.890 1.00 65.88 93 PHE A N 1
ATOM 663 C CA . PHE A 1 93 ? -0.389 15.071 -5.680 1.00 65.88 93 PHE A CA 1
ATOM 664 C C . PHE A 1 93 ? 0.781 15.841 -5.024 1.00 65.88 93 PHE A C 1
ATOM 666 O O . PHE A 1 93 ? 1.880 15.290 -4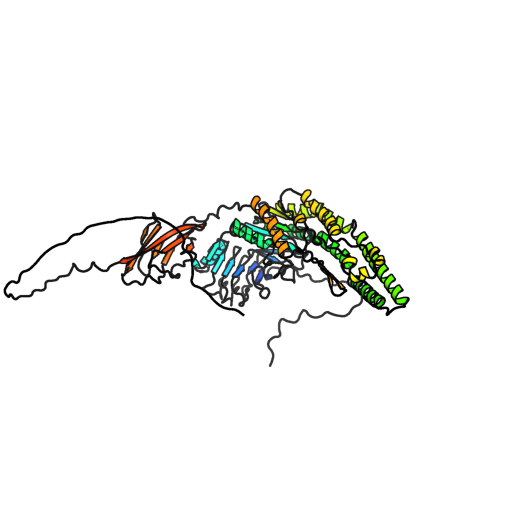.902 1.00 65.88 93 PHE A O 1
ATOM 673 N N . GLU A 1 94 ? 0.585 17.091 -4.594 1.00 67.81 94 GLU A N 1
ATOM 674 C CA . GLU A 1 94 ? 1.667 17.954 -4.082 1.00 67.81 94 GLU A CA 1
ATOM 675 C C . GLU A 1 94 ? 1.549 18.338 -2.601 1.00 67.81 94 GLU A C 1
ATOM 677 O O . GLU A 1 94 ? 2.564 18.698 -1.979 1.00 67.81 94 GLU A O 1
ATOM 682 N N . GLU A 1 95 ? 0.336 18.262 -2.055 1.00 77.50 95 GLU A N 1
ATOM 683 C CA . GLU A 1 95 ? -0.013 18.601 -0.677 1.00 77.50 95 GLU A CA 1
ATOM 684 C C . GLU A 1 95 ? -0.706 17.418 -0.009 1.00 77.50 95 GLU A C 1
ATOM 686 O O . GLU A 1 95 ? -1.336 16.600 -0.668 1.00 77.50 95 GLU A O 1
ATOM 691 N N . VAL A 1 96 ? -0.570 17.315 1.306 1.00 85.06 96 VAL A N 1
ATOM 692 C CA . VAL A 1 96 ? -1.265 16.311 2.110 1.00 85.06 96 VAL A CA 1
ATOM 693 C C . VAL A 1 96 ? -1.914 17.027 3.269 1.00 85.06 96 VAL A C 1
ATOM 695 O O . VAL A 1 96 ? -1.278 17.901 3.848 1.00 85.06 96 VAL A O 1
ATOM 698 N N . ARG A 1 97 ? -3.132 16.634 3.629 1.00 87.50 97 ARG A N 1
ATOM 699 C CA . ARG A 1 97 ? -3.744 16.971 4.913 1.00 87.50 97 ARG A CA 1
ATOM 700 C C . ARG A 1 97 ? -4.462 15.781 5.507 1.00 87.50 97 ARG A C 1
ATOM 702 O O . ARG A 1 97 ? -5.227 15.118 4.811 1.00 87.50 97 ARG A O 1
ATOM 709 N N . VAL A 1 98 ? -4.229 15.515 6.788 1.00 88.75 98 VAL A N 1
ATOM 710 C CA . VAL A 1 98 ? -4.857 14.399 7.509 1.00 88.75 98 VAL A CA 1
ATOM 711 C C . VAL A 1 98 ? -5.867 14.950 8.508 1.00 88.75 98 VAL A C 1
ATOM 713 O O . VAL A 1 98 ? -5.501 15.634 9.458 1.00 88.75 98 VAL A O 1
ATOM 716 N N . TYR A 1 99 ? -7.134 14.582 8.346 1.00 90.12 99 TYR A N 1
ATOM 717 C CA . TYR A 1 99 ? -8.217 14.999 9.232 1.00 90.12 99 TYR A CA 1
ATOM 718 C C . TYR A 1 99 ? -8.646 13.842 10.124 1.00 90.12 99 TYR A C 1
ATOM 720 O O . TYR A 1 99 ? -9.023 12.772 9.639 1.00 90.12 99 TYR A O 1
ATOM 728 N N . ALA A 1 100 ? -8.642 14.049 11.437 1.00 91.75 100 ALA A N 1
ATOM 729 C CA . ALA A 1 100 ? -9.248 13.120 12.378 1.00 91.75 100 ALA A CA 1
ATOM 730 C C . ALA A 1 100 ? -10.774 13.130 12.204 1.00 91.75 100 ALA A C 1
ATOM 732 O O . ALA A 1 100 ? -11.405 14.182 12.273 1.00 91.75 100 ALA A O 1
ATOM 733 N N . VAL A 1 101 ? -11.389 11.964 12.020 1.00 93.62 101 VAL A N 1
ATOM 734 C CA . VAL A 1 101 ? -12.851 11.854 11.964 1.00 93.62 101 VAL A CA 1
ATOM 735 C C . VAL A 1 101 ? -13.374 11.853 13.396 1.00 93.62 101 VAL A C 1
ATOM 737 O O . VAL A 1 101 ? -13.175 10.889 14.133 1.00 93.62 101 VAL A O 1
ATOM 740 N N . LYS A 1 102 ? -14.012 12.951 13.807 1.00 95.38 102 LYS A N 1
ATOM 741 C CA . LYS A 1 102 ? -14.431 13.191 15.199 1.00 95.38 102 LYS A CA 1
ATOM 742 C C . LYS A 1 102 ? -15.931 13.135 15.425 1.00 95.38 102 LYS A C 1
ATOM 744 O O . LYS A 1 102 ? -16.371 13.093 16.574 1.00 95.38 102 LYS A O 1
ATOM 749 N N . ALA A 1 103 ? -16.729 13.118 14.363 1.00 96.38 103 ALA A N 1
ATOM 750 C CA . ALA A 1 103 ? -18.177 13.133 14.487 1.00 96.38 103 ALA A CA 1
ATOM 751 C C . ALA A 1 103 ? -18.883 12.369 13.366 1.00 96.38 103 ALA A C 1
ATOM 753 O O . ALA A 1 103 ? -18.367 12.235 12.257 1.00 96.38 103 ALA A O 1
ATOM 754 N N . ILE A 1 104 ? -20.106 11.934 13.664 1.00 97.69 104 ILE A N 1
ATOM 755 C CA . ILE A 1 104 ? -21.105 11.494 12.692 1.00 97.69 104 ILE A CA 1
ATOM 756 C C . ILE A 1 104 ? -22.207 12.552 12.645 1.00 97.69 104 ILE A C 1
ATOM 758 O O . ILE A 1 104 ? -22.862 12.823 13.658 1.00 97.69 104 ILE A O 1
ATOM 762 N N . GLY A 1 105 ? -22.383 13.169 11.481 1.00 96.81 105 GLY A N 1
ATOM 763 C CA . GLY A 1 105 ? -23.382 14.203 11.243 1.00 96.81 105 GLY A CA 1
ATOM 764 C C . GLY A 1 105 ? -24.800 13.644 11.194 1.00 96.81 105 GLY A C 1
ATOM 765 O O . GLY A 1 105 ? -25.013 12.451 10.975 1.00 96.81 105 GLY A O 1
ATOM 766 N N . ASP A 1 106 ? -25.783 14.520 11.390 1.00 97.88 106 ASP A N 1
ATOM 767 C CA . ASP A 1 106 ? -27.191 14.167 11.208 1.00 97.88 106 ASP A CA 1
ATOM 768 C C . ASP A 1 106 ? -27.437 13.618 9.792 1.00 97.88 106 ASP A C 1
ATOM 770 O O . ASP A 1 106 ? -26.892 14.122 8.810 1.00 97.88 106 ASP A O 1
ATOM 774 N N . TYR A 1 107 ? -28.277 12.585 9.694 1.00 97.19 107 TYR A N 1
ATOM 775 C CA . TYR A 1 107 ? -28.682 11.938 8.442 1.00 97.19 107 TYR A CA 1
ATOM 776 C C . TYR A 1 107 ? -27.568 11.245 7.653 1.00 97.19 107 TYR A C 1
ATOM 778 O O . TYR A 1 107 ? -27.834 10.810 6.533 1.00 97.19 107 TYR A O 1
ATOM 786 N N . ALA A 1 108 ? -26.370 11.064 8.223 1.00 97.25 108 ALA A N 1
ATOM 787 C CA . ALA A 1 108 ? -25.249 10.407 7.549 1.00 97.25 108 ALA A CA 1
ATOM 788 C C . ALA A 1 108 ? -25.619 9.035 6.948 1.00 97.25 108 ALA A C 1
ATOM 790 O O . ALA A 1 108 ? -25.155 8.707 5.858 1.00 97.25 108 ALA A O 1
ATOM 791 N N . PHE A 1 109 ? -26.499 8.280 7.616 1.00 97.19 109 PHE A N 1
ATOM 792 C CA . PHE A 1 109 ? -26.979 6.956 7.190 1.00 97.19 109 PHE A CA 1
ATOM 793 C C . PHE A 1 109 ? -28.446 6.940 6.712 1.00 97.19 109 PHE A C 1
ATOM 795 O O . PHE A 1 109 ? -29.085 5.884 6.651 1.00 97.19 109 PHE A O 1
ATOM 802 N N . SER A 1 110 ? -29.011 8.100 6.371 1.00 96.75 110 SER A N 1
ATOM 803 C CA . SER A 1 110 ? -30.400 8.195 5.915 1.00 96.75 110 SER A CA 1
ATOM 804 C C . SER A 1 110 ? -30.627 7.382 4.640 1.00 96.75 110 SER A C 1
ATOM 806 O O . SER A 1 110 ? -29.915 7.539 3.654 1.00 96.75 110 SER A O 1
ATOM 808 N N . GLY A 1 111 ? -31.622 6.489 4.669 1.00 94.88 111 GLY A N 1
ATOM 809 C CA . GLY A 1 111 ? -31.948 5.581 3.561 1.00 94.88 111 GLY A CA 1
ATOM 810 C C . GLY A 1 111 ? -31.245 4.218 3.599 1.00 94.88 111 GLY A C 1
ATOM 811 O O . GLY A 1 111 ? -31.674 3.313 2.887 1.00 94.88 111 GLY A O 1
ATOM 812 N N . CYS A 1 112 ? -30.253 4.011 4.474 1.00 95.88 112 CYS A N 1
ATOM 813 C CA . CYS A 1 112 ? -29.444 2.783 4.560 1.00 95.88 112 CYS A CA 1
ATOM 814 C C . CYS A 1 112 ? -30.178 1.583 5.209 1.00 95.88 112 CYS A C 1
ATOM 816 O O . CYS A 1 112 ? -29.699 0.963 6.160 1.00 95.88 112 CYS A O 1
ATOM 818 N N . GLY A 1 113 ? -31.347 1.212 4.681 1.00 95.44 113 GLY A N 1
ATOM 819 C CA . GLY A 1 113 ? -32.237 0.192 5.252 1.00 95.44 113 GLY A CA 1
ATOM 820 C C . GLY A 1 113 ? -31.737 -1.257 5.160 1.00 95.44 113 GLY A C 1
ATOM 821 O O . GLY A 1 113 ? -32.372 -2.148 5.722 1.00 95.44 113 GLY A O 1
ATOM 822 N N . SER A 1 114 ? -30.629 -1.497 4.455 1.00 93.62 114 SER A N 1
ATOM 823 C CA . SER A 1 114 ? -30.031 -2.827 4.244 1.00 93.62 114 SER A CA 1
ATOM 824 C C . SER A 1 114 ? -28.621 -2.953 4.831 1.00 93.62 114 SER A C 1
ATOM 826 O O . SER A 1 114 ? -27.937 -3.946 4.579 1.00 93.62 114 SER A O 1
ATOM 828 N N . LEU A 1 115 ? -28.163 -1.952 5.589 1.00 95.31 115 LEU A N 1
ATOM 829 C CA . LEU A 1 115 ? -26.827 -1.966 6.168 1.00 95.31 115 LEU A CA 1
ATOM 830 C C . LEU A 1 115 ? -26.776 -2.898 7.385 1.00 95.31 115 LEU A C 1
ATOM 832 O O . LEU A 1 115 ? -27.561 -2.771 8.328 1.00 95.31 115 LEU A O 1
ATOM 836 N N . GLU A 1 116 ? -25.842 -3.843 7.370 1.00 94.62 116 GLU A N 1
ATOM 837 C CA . GLU A 1 116 ? -25.731 -4.886 8.392 1.00 94.62 116 GLU A CA 1
ATOM 838 C C . GLU A 1 116 ? -24.862 -4.432 9.562 1.00 94.62 116 GLU A C 1
ATOM 840 O O . GLU A 1 116 ? -25.170 -4.740 10.714 1.00 94.62 116 GLU A O 1
ATOM 845 N N . LYS A 1 117 ? -23.797 -3.673 9.283 1.00 93.94 117 LYS A N 1
ATOM 846 C CA . LYS A 1 117 ? -22.818 -3.261 10.283 1.00 93.94 117 LYS A CA 1
ATOM 847 C C . LYS A 1 117 ? -22.241 -1.869 10.023 1.00 93.94 117 LYS A C 1
ATOM 849 O O . LYS A 1 117 ? -21.936 -1.523 8.884 1.00 93.94 117 LYS A O 1
ATOM 854 N N . VAL A 1 118 ? -22.007 -1.115 11.098 1.00 96.06 118 VAL A N 1
ATOM 855 C CA . VAL A 1 118 ? -21.138 0.073 11.102 1.00 96.06 118 VAL A CA 1
ATOM 856 C C . VAL A 1 118 ? -19.950 -0.187 12.025 1.00 96.06 118 VAL A C 1
ATOM 858 O O . VAL A 1 118 ? -20.139 -0.494 13.200 1.00 96.06 118 VAL A O 1
ATOM 861 N N . GLN A 1 119 ? -18.730 -0.081 11.509 1.00 92.56 119 GLN A N 1
ATOM 862 C CA . GLN A 1 119 ? -17.500 -0.309 12.270 1.00 92.56 119 GLN A CA 1
ATOM 863 C C . GLN A 1 119 ? -16.727 1.001 12.446 1.00 92.56 119 GLN A C 1
ATOM 865 O O . GLN A 1 119 ? -16.459 1.671 11.460 1.00 92.56 119 GLN A O 1
ATOM 870 N N . PHE A 1 120 ? -16.337 1.357 13.671 1.00 93.00 120 PHE A N 1
ATOM 871 C CA . PHE A 1 120 ? -15.590 2.581 13.987 1.00 93.00 120 PHE A CA 1
ATOM 872 C C . PHE A 1 120 ? -14.154 2.267 14.419 1.00 93.00 120 PHE A C 1
ATOM 874 O O . PHE A 1 120 ? -13.941 1.500 15.360 1.00 93.00 120 PHE A O 1
ATOM 881 N N . GLU A 1 121 ? -13.176 2.912 13.784 1.00 87.31 121 GLU A N 1
ATOM 882 C CA . GLU A 1 121 ? -11.765 2.862 14.209 1.00 87.31 121 GLU A CA 1
ATOM 883 C C . GLU A 1 121 ? -11.418 3.879 15.302 1.00 87.31 121 GLU A C 1
ATOM 885 O O . GLU A 1 121 ? -10.435 3.722 16.024 1.00 87.31 121 GLU A O 1
ATOM 890 N N . GLY A 1 122 ? -12.167 4.981 15.349 1.00 87.25 122 GLY A N 1
ATOM 891 C CA . GLY A 1 122 ? -11.840 6.161 16.135 1.00 87.25 122 GLY A CA 1
ATOM 892 C C . GLY A 1 122 ? -12.908 6.531 17.154 1.00 87.25 122 GLY A C 1
ATOM 893 O O . GLY A 1 122 ? -14.003 5.966 17.206 1.00 87.25 122 GLY A O 1
ATOM 894 N N . GLU A 1 123 ? -12.568 7.518 17.974 1.00 91.94 123 GLU A N 1
ATOM 895 C CA . GLU A 1 123 ? -13.529 8.216 18.821 1.00 91.94 123 GLU A CA 1
ATOM 896 C C . GLU A 1 123 ? -14.423 9.118 17.966 1.00 91.94 123 GLU A C 1
ATOM 898 O O . GLU A 1 123 ? -13.916 10.013 17.289 1.00 91.94 123 GLU A O 1
ATOM 903 N N . VAL A 1 124 ? -15.741 8.916 18.045 1.00 95.62 124 VAL A N 1
ATOM 904 C CA . VAL A 1 124 ? -16.722 9.757 17.352 1.00 95.62 124 VAL A CA 1
ATOM 905 C C . VAL A 1 124 ? -17.827 10.250 18.283 1.00 95.62 124 VAL A C 1
ATOM 907 O O . VAL A 1 124 ? -18.407 9.497 19.069 1.00 95.62 124 VAL A O 1
ATOM 910 N N . ALA A 1 125 ? -18.160 11.531 18.152 1.00 95.75 125 ALA A N 1
ATOM 911 C CA . ALA A 1 125 ? -19.400 12.094 18.661 1.00 95.75 125 ALA A CA 1
ATOM 912 C C . ALA A 1 125 ? -20.560 11.776 17.705 1.00 95.75 125 ALA A C 1
ATOM 914 O O . ALA A 1 125 ? -20.389 11.746 16.487 1.00 95.75 125 ALA A O 1
ATOM 915 N N . LEU A 1 126 ? -21.757 11.558 18.251 1.00 97.06 126 LEU A N 1
ATOM 916 C CA . LEU A 1 126 ? -22.938 11.195 17.467 1.00 97.06 126 LEU A CA 1
ATOM 917 C C . LEU A 1 126 ? -23.967 12.327 17.497 1.00 97.06 126 LEU A C 1
ATOM 919 O O . LEU A 1 126 ? -24.447 12.703 18.570 1.00 97.06 126 LEU A O 1
ATOM 923 N N . SER A 1 127 ? -24.308 12.862 16.324 1.00 96.69 127 SER A N 1
ATOM 924 C CA . SER A 1 127 ? -25.399 13.835 16.176 1.00 96.69 127 SER A CA 1
ATOM 925 C C . SER A 1 127 ? -26.757 13.150 16.370 1.00 96.69 127 SER A C 1
ATOM 927 O O . SER A 1 127 ? -26.867 11.940 16.189 1.00 96.69 127 SER A O 1
ATOM 929 N N . SER A 1 128 ? -27.803 13.894 16.749 1.00 95.88 128 SER A N 1
ATOM 930 C CA . SER A 1 128 ? -29.087 13.319 17.205 1.00 95.88 128 SER A CA 1
ATOM 931 C C . SER A 1 128 ? -29.783 12.426 16.173 1.00 95.88 128 SER A C 1
ATOM 933 O O . SER A 1 128 ? -30.498 11.512 16.570 1.00 95.88 128 SER A O 1
ATOM 935 N N . HIS A 1 129 ? -29.535 12.637 14.883 1.00 96.75 129 HIS A N 1
ATOM 936 C CA . HIS A 1 129 ? -30.095 11.873 13.767 1.00 96.75 129 HIS A CA 1
ATOM 937 C C . HIS A 1 129 ? -29.017 11.123 12.971 1.00 96.75 129 HIS A C 1
ATOM 939 O O . HIS A 1 129 ? -29.217 10.821 11.796 1.00 96.75 129 HIS A O 1
ATOM 945 N N . ALA A 1 130 ? -27.858 10.841 13.577 1.00 97.12 130 ALA A N 1
ATOM 946 C CA . ALA A 1 130 ? -26.736 10.181 12.910 1.00 97.12 130 ALA A CA 1
ATOM 947 C C . ALA A 1 130 ? -27.135 8.858 12.235 1.00 97.12 130 ALA A C 1
ATOM 949 O O . ALA A 1 130 ? -26.746 8.608 11.098 1.00 97.12 130 ALA A O 1
ATOM 950 N N . PHE A 1 131 ? -27.945 8.038 12.911 1.00 97.44 131 PHE A N 1
ATOM 951 C CA . PHE A 1 131 ? -28.299 6.680 12.476 1.00 97.44 131 PHE A CA 1
ATOM 952 C C . PHE A 1 131 ? -29.742 6.530 11.977 1.00 97.44 131 PHE A C 1
ATOM 954 O O . PHE A 1 131 ? -30.221 5.407 11.802 1.00 97.44 131 PHE A O 1
ATOM 961 N N . ASP A 1 132 ? -30.442 7.641 11.738 1.00 95.50 132 ASP A N 1
ATOM 962 C CA . ASP A 1 132 ? -31.770 7.608 11.130 1.00 95.50 132 ASP A CA 1
ATOM 963 C C . ASP A 1 132 ? -31.687 6.904 9.769 1.00 95.50 132 ASP A C 1
ATOM 965 O O . ASP A 1 132 ? -30.904 7.303 8.916 1.00 95.50 132 ASP A O 1
ATOM 969 N N . GLY A 1 133 ? -32.494 5.860 9.560 1.00 92.75 133 GLY A N 1
ATOM 970 C CA . GLY A 1 133 ? -32.497 5.063 8.326 1.00 92.75 133 GLY A CA 1
ATOM 971 C C . GLY A 1 133 ? -31.851 3.682 8.450 1.00 92.75 133 GLY A C 1
ATOM 972 O O . GLY A 1 133 ? -32.146 2.824 7.617 1.00 92.75 133 GLY A O 1
ATOM 973 N N . LEU A 1 134 ? -31.062 3.431 9.502 1.00 96.81 134 LEU A N 1
ATOM 974 C CA . LEU A 1 134 ? -30.507 2.103 9.773 1.00 96.81 134 LEU A CA 1
ATOM 975 C C . LEU A 1 134 ? -31.572 1.141 10.331 1.00 96.81 134 LEU A C 1
ATOM 977 O O . LEU A 1 134 ? -32.391 1.544 11.166 1.00 96.81 134 LEU A O 1
ATOM 981 N N . PRO A 1 135 ? -31.578 -0.142 9.923 1.00 94.62 135 PRO A N 1
ATOM 982 C CA . PRO A 1 135 ? -32.463 -1.133 10.518 1.00 94.62 135 PRO A CA 1
ATOM 983 C C . PRO A 1 135 ? -32.088 -1.433 11.981 1.00 94.62 135 PRO A C 1
ATOM 985 O O . PRO A 1 135 ? -30.934 -1.340 12.402 1.00 94.62 135 PRO A O 1
ATOM 988 N N . GLU A 1 136 ? -33.062 -1.881 12.781 1.00 91.56 136 GLU A N 1
ATOM 989 C CA . GLU A 1 136 ? -32.819 -2.317 14.171 1.00 91.56 136 GLU A CA 1
ATOM 990 C C . GLU A 1 136 ? -31.871 -3.527 14.264 1.00 91.56 136 GLU A C 1
ATOM 992 O O . GLU A 1 136 ? -31.336 -3.815 15.331 1.00 91.56 136 GLU A O 1
ATOM 997 N N . THR A 1 137 ? -31.639 -4.222 13.148 1.00 92.31 137 THR A N 1
ATOM 998 C CA . THR A 1 137 ? -30.689 -5.332 13.036 1.00 92.31 137 THR A CA 1
ATOM 999 C C . THR A 1 137 ? -29.248 -4.885 12.811 1.00 92.31 137 THR A C 1
ATOM 1001 O O . THR A 1 137 ? -28.363 -5.726 12.931 1.00 92.31 137 THR A O 1
ATOM 1004 N N . THR A 1 138 ? -28.986 -3.611 12.486 1.00 96.38 138 THR A N 1
ATOM 1005 C CA . THR A 1 138 ? -27.611 -3.141 12.271 1.00 96.38 138 THR A CA 1
ATOM 1006 C C . THR A 1 138 ? -26.811 -3.271 13.559 1.00 96.38 138 THR A C 1
ATOM 1008 O O . THR A 1 138 ? -27.243 -2.779 14.610 1.00 96.38 138 THR A O 1
ATOM 1011 N N . VAL A 1 139 ? -25.650 -3.912 13.480 1.00 94.94 139 VAL A N 1
ATOM 1012 C CA . VAL A 1 139 ? -24.692 -4.004 14.585 1.00 94.94 139 VAL A CA 1
ATOM 1013 C C . VAL A 1 139 ? -23.624 -2.922 14.464 1.00 94.94 139 VAL A C 1
ATOM 1015 O O . VAL A 1 139 ? -23.316 -2.438 13.378 1.00 94.94 139 VAL A O 1
ATOM 1018 N N . PHE A 1 140 ? -23.054 -2.536 15.593 1.00 95.75 140 PHE A N 1
ATOM 1019 C CA . PHE A 1 140 ? -22.001 -1.542 15.683 1.00 95.75 140 PHE A CA 1
ATOM 1020 C C . PHE A 1 140 ? -20.760 -2.207 16.258 1.00 95.75 140 PHE A C 1
ATOM 1022 O O . PHE A 1 140 ? -20.824 -2.820 17.321 1.00 95.75 140 PHE A O 1
ATOM 1029 N N . GLU A 1 141 ? -19.641 -2.094 15.561 1.00 91.56 141 GLU A N 1
ATOM 1030 C CA . GLU A 1 141 ? -18.331 -2.520 16.046 1.00 91.56 141 GLU A CA 1
ATOM 1031 C C . GLU A 1 141 ? -17.490 -1.282 16.330 1.00 91.56 141 GLU A C 1
ATOM 1033 O O . GLU A 1 141 ? -17.507 -0.325 15.564 1.00 91.56 141 GLU A O 1
ATOM 1038 N N . THR A 1 142 ? -16.757 -1.262 17.434 1.00 88.81 142 THR A N 1
ATOM 1039 C CA . THR A 1 142 ? -15.882 -0.135 17.762 1.00 88.81 142 THR A CA 1
ATOM 1040 C C . THR A 1 142 ? -14.644 -0.604 18.495 1.00 88.81 142 THR A C 1
ATOM 1042 O O . THR A 1 142 ? -14.706 -1.499 19.336 1.00 88.81 142 THR A O 1
ATOM 1045 N N . SER A 1 143 ? -13.525 0.055 18.227 1.00 82.69 143 SER A N 1
ATOM 1046 C CA . SER A 1 143 ? -12.308 -0.097 19.018 1.00 82.69 143 SER A CA 1
ATOM 1047 C C . SER A 1 143 ? -12.081 1.017 20.036 1.00 82.69 143 SER A C 1
ATOM 1049 O O . SER A 1 143 ? -11.194 0.925 20.882 1.00 82.69 143 SER A O 1
ATOM 1051 N N . SER A 1 144 ? -12.936 2.044 20.015 1.00 85.56 144 SER A N 1
ATOM 1052 C CA . SER A 1 144 ? -12.932 3.148 20.969 1.00 85.56 144 SER A CA 1
ATOM 1053 C C . SER A 1 144 ? -13.944 2.914 22.091 1.00 85.56 144 SER A C 1
ATOM 1055 O O . SER A 1 144 ? -15.144 2.705 21.854 1.00 85.56 144 SER A O 1
ATOM 1057 N N . ARG A 1 145 ? -13.466 2.997 23.338 1.00 77.88 145 ARG A N 1
ATOM 1058 C CA . ARG A 1 145 ? -14.307 2.946 24.542 1.00 77.88 145 ARG A CA 1
ATOM 1059 C C . ARG A 1 145 ? -15.253 4.148 24.602 1.00 77.88 145 ARG A C 1
ATOM 1061 O O . ARG A 1 145 ? -16.376 4.037 25.091 1.00 77.88 145 ARG A O 1
ATOM 1068 N N . GLU A 1 146 ? -14.817 5.287 24.094 1.00 85.81 146 GLU A N 1
ATOM 1069 C CA . GLU A 1 146 ? -15.546 6.547 24.034 1.00 85.81 146 GLU A CA 1
ATOM 1070 C C . GLU A 1 146 ? -16.681 6.437 23.016 1.00 85.81 146 GLU A C 1
ATOM 1072 O O . GLU A 1 146 ? -17.824 6.737 23.359 1.00 85.81 146 GLU A O 1
ATOM 1077 N N . THR A 1 147 ? -16.423 5.855 21.843 1.00 91.62 147 THR A N 1
ATOM 1078 C CA . THR A 1 147 ? -17.476 5.530 20.868 1.00 91.62 147 THR A CA 1
ATOM 1079 C C . THR A 1 147 ? -18.466 4.497 21.418 1.00 91.62 147 THR A C 1
ATOM 1081 O O . THR A 1 147 ? -19.672 4.673 21.258 1.00 91.62 147 THR A O 1
ATOM 1084 N N . LYS A 1 148 ? -18.018 3.470 22.164 1.00 85.25 148 LYS A N 1
ATOM 1085 C CA . LYS A 1 148 ? -18.927 2.535 22.870 1.00 85.25 148 LYS A CA 1
ATOM 1086 C C . LYS A 1 148 ? -19.861 3.289 23.825 1.00 85.25 148 LYS A C 1
ATOM 1088 O O . LYS A 1 148 ? -21.071 3.069 23.807 1.00 85.25 148 LYS A O 1
ATOM 1093 N N . LYS A 1 149 ? -19.322 4.207 24.640 1.00 78.06 149 LYS A N 1
ATOM 1094 C CA . LYS A 1 149 ? -20.120 5.061 25.542 1.00 78.06 149 LYS A CA 1
ATOM 1095 C C . LYS A 1 149 ? -21.086 5.957 24.761 1.00 78.06 149 LYS A C 1
ATOM 1097 O O . LYS A 1 149 ? -22.229 6.107 25.187 1.00 78.06 149 LYS A O 1
ATOM 1102 N N . ALA A 1 150 ? -20.649 6.529 23.639 1.00 89.44 150 ALA A N 1
ATOM 1103 C CA . ALA A 1 150 ? -21.479 7.373 22.786 1.00 89.44 150 ALA A CA 1
ATOM 1104 C C . ALA A 1 150 ? -22.659 6.587 22.194 1.00 89.44 150 ALA A C 1
ATOM 1106 O O . ALA A 1 150 ? -23.791 7.047 22.294 1.00 89.44 150 ALA A O 1
ATOM 1107 N N . LEU A 1 151 ? -22.424 5.376 21.675 1.00 92.00 151 LEU A N 1
ATOM 1108 C CA . LEU A 1 151 ? -23.465 4.482 21.150 1.00 92.00 151 LEU A CA 1
ATOM 1109 C C . LEU A 1 151 ? -24.501 4.108 22.223 1.00 92.00 151 LEU A C 1
ATOM 1111 O O . LEU A 1 151 ? -25.705 4.185 21.977 1.00 92.00 151 LEU A O 1
ATOM 1115 N N . LEU A 1 152 ? -24.047 3.770 23.435 1.00 78.88 152 LEU A N 1
ATOM 1116 C CA . LEU A 1 152 ? -24.935 3.492 24.571 1.00 78.88 152 LEU A CA 1
ATOM 1117 C C . LEU A 1 152 ? -25.766 4.723 24.958 1.00 78.88 152 LEU A C 1
ATOM 1119 O O . LEU A 1 152 ? -26.966 4.613 25.197 1.00 78.88 152 LEU A O 1
ATOM 1123 N N . HIS A 1 153 ? -25.146 5.906 25.003 1.00 81.25 153 HIS A N 1
ATOM 1124 C CA . HIS A 1 153 ? -25.844 7.157 25.303 1.00 81.25 153 HIS A CA 1
ATOM 1125 C C . HIS A 1 153 ? -26.854 7.541 24.215 1.00 81.25 153 HIS A C 1
ATOM 1127 O O . HIS A 1 153 ? -27.912 8.086 24.526 1.00 81.25 153 HIS A O 1
ATOM 1133 N N . TYR A 1 154 ? -26.544 7.220 22.959 1.00 92.12 154 TYR A N 1
ATOM 1134 C CA . TYR A 1 154 ? -27.427 7.405 21.812 1.00 92.12 154 TYR A CA 1
ATOM 1135 C C . TYR A 1 154 ? -28.669 6.496 21.864 1.00 92.12 154 TYR A C 1
ATOM 1137 O O . TYR A 1 154 ? -29.662 6.763 21.192 1.00 92.12 154 TYR A O 1
ATOM 1145 N N . GLY A 1 155 ? -28.647 5.448 22.695 1.00 83.00 155 GLY A N 1
ATOM 1146 C CA . GLY A 1 155 ? -29.758 4.511 22.867 1.00 83.00 155 GLY A CA 1
ATOM 1147 C C . GLY A 1 155 ? -29.648 3.254 22.007 1.00 83.00 155 GLY A C 1
ATOM 1148 O O . GLY A 1 155 ? -30.649 2.571 21.803 1.00 83.00 155 GLY A O 1
ATOM 1149 N N . ILE A 1 156 ? -28.454 2.931 21.498 1.00 89.38 156 ILE A N 1
ATOM 1150 C CA . ILE A 1 156 ? -28.210 1.639 20.855 1.00 89.38 156 ILE A CA 1
ATOM 1151 C C . ILE A 1 156 ? -28.168 0.548 21.930 1.00 89.38 156 ILE A C 1
ATOM 1153 O O . ILE A 1 156 ? -27.445 0.658 22.922 1.00 89.38 156 ILE A O 1
ATOM 1157 N N . GLU A 1 157 ? -28.942 -0.518 21.719 1.00 79.06 157 GLU A N 1
ATOM 1158 C CA . GLU A 1 157 ? -28.991 -1.667 22.625 1.00 79.06 157 GLU A CA 1
ATOM 1159 C C . GLU A 1 157 ? -27.595 -2.292 22.811 1.00 79.06 157 GLU A C 1
ATOM 1161 O O . GLU A 1 157 ? -26.912 -2.542 21.812 1.00 79.06 157 GLU A O 1
ATOM 1166 N N . PRO A 1 158 ? -27.165 -2.616 24.048 1.00 71.44 158 PRO A N 1
ATOM 1167 C CA . PRO A 1 158 ? -25.832 -3.164 24.307 1.00 71.44 158 PRO A CA 1
ATOM 1168 C C . PRO A 1 158 ? -25.497 -4.417 23.490 1.00 71.44 158 PRO A C 1
ATOM 1170 O O . PRO A 1 158 ? -24.360 -4.582 23.066 1.00 71.44 158 PRO A O 1
ATOM 1173 N N . SER A 1 159 ? -26.487 -5.274 23.214 1.00 77.00 159 SER A N 1
ATOM 1174 C CA . SER A 1 159 ? -26.319 -6.493 22.405 1.00 77.00 159 SER A CA 1
ATOM 1175 C C . SER A 1 159 ? -25.980 -6.227 20.936 1.00 77.00 159 SER A C 1
ATOM 1177 O O . SER A 1 159 ? -25.566 -7.142 20.230 1.00 77.00 159 SER A O 1
ATOM 1179 N N . ARG A 1 160 ? -26.165 -4.990 20.465 1.00 89.44 160 ARG A N 1
ATOM 1180 C CA . ARG A 1 160 ? -25.807 -4.553 19.114 1.00 89.44 160 ARG A CA 1
ATOM 1181 C C . ARG A 1 160 ? -24.432 -3.895 19.065 1.00 89.44 160 ARG A C 1
ATOM 1183 O O . ARG A 1 160 ? -23.999 -3.564 17.970 1.00 89.44 160 ARG A O 1
ATOM 1190 N N . ILE A 1 161 ? -23.760 -3.685 20.199 1.00 84.62 161 ILE A N 1
ATOM 1191 C CA . ILE A 1 161 ? -22.471 -2.990 20.273 1.00 84.62 161 ILE A CA 1
ATOM 1192 C C . ILE A 1 161 ? -21.374 -3.992 20.626 1.00 84.62 161 ILE A C 1
ATOM 1194 O O . ILE A 1 161 ? -21.304 -4.496 21.744 1.00 84.62 161 ILE A O 1
ATOM 1198 N N . HIS A 1 162 ? -20.471 -4.217 19.686 1.00 83.12 162 HIS A N 1
ATOM 1199 C CA . HIS A 1 162 ? -19.298 -5.062 19.842 1.00 83.12 162 HIS A CA 1
ATOM 1200 C C . HIS A 1 162 ? -18.078 -4.159 20.028 1.00 83.12 162 HIS A C 1
ATOM 1202 O O . HIS A 1 162 ? -17.833 -3.256 19.228 1.00 83.12 162 HIS A O 1
ATOM 1208 N N . TYR A 1 163 ? -17.319 -4.377 21.099 1.00 79.31 163 TYR A N 1
ATOM 1209 C CA . TYR A 1 163 ? -16.111 -3.609 21.385 1.00 79.31 163 TYR A CA 1
ATOM 1210 C C . TYR A 1 163 ? -14.893 -4.518 21.363 1.00 79.31 163 TYR A C 1
ATOM 1212 O O . TYR A 1 163 ? -14.878 -5.529 22.056 1.00 79.31 163 TYR A O 1
ATOM 1220 N N . THR A 1 164 ? -13.879 -4.136 20.592 1.00 77.62 164 THR A N 1
ATOM 1221 C CA . THR A 1 164 ? -12.579 -4.815 20.570 1.00 77.62 164 THR A CA 1
ATOM 1222 C C . THR A 1 164 ? -11.488 -3.757 20.625 1.00 77.62 164 THR A C 1
ATOM 1224 O O . THR A 1 164 ? -11.358 -2.982 19.688 1.00 77.62 164 THR A O 1
ATOM 1227 N N . GLY A 1 165 ? -10.721 -3.689 21.715 1.00 72.38 165 GLY A N 1
ATOM 1228 C CA . GLY A 1 165 ? -9.639 -2.707 21.835 1.00 72.38 165 GLY A CA 1
ATOM 1229 C C . GLY A 1 165 ? -8.572 -2.902 20.755 1.00 72.38 165 GLY A C 1
ATOM 1230 O O . GLY A 1 165 ? -8.242 -4.041 20.420 1.00 72.38 165 GLY A O 1
ATOM 1231 N N . VAL A 1 166 ? -8.043 -1.797 20.219 1.00 83.25 166 VAL A N 1
ATOM 1232 C CA . VAL A 1 166 ? -6.909 -1.834 19.282 1.00 83.25 166 VAL A CA 1
ATOM 1233 C C . VAL A 1 166 ? -5.693 -2.420 19.991 1.00 83.25 166 VAL A C 1
ATOM 1235 O O . VAL A 1 166 ? -5.426 -2.083 21.142 1.00 83.25 166 VAL A O 1
ATOM 1238 N N . ARG A 1 167 ? -4.985 -3.310 19.302 1.00 84.56 167 ARG A N 1
ATOM 1239 C CA . ARG A 1 167 ? -3.742 -3.946 19.758 1.00 84.56 167 ARG A CA 1
ATOM 1240 C C . ARG A 1 167 ? -2.535 -3.483 18.963 1.00 84.56 167 ARG A C 1
ATOM 1242 O O . ARG A 1 167 ? -1.431 -3.461 19.491 1.00 84.56 167 ARG A O 1
ATOM 1249 N N . THR A 1 168 ? -2.771 -3.116 17.707 1.00 91.00 168 THR A N 1
ATOM 1250 C CA . THR A 1 168 ? -1.737 -2.638 16.798 1.00 91.00 168 THR A CA 1
ATOM 1251 C C . THR A 1 168 ? -2.301 -1.558 15.887 1.00 91.00 168 THR A C 1
ATOM 1253 O O . THR A 1 168 ? -3.278 -1.776 15.172 1.00 91.00 168 THR A O 1
ATOM 1256 N N . ASN A 1 169 ? -1.659 -0.401 15.865 1.00 92.62 169 ASN A N 1
ATOM 1257 C CA . ASN A 1 169 ? -1.832 0.625 14.851 1.00 92.62 169 ASN A CA 1
ATOM 1258 C C . ASN A 1 169 ? -0.722 0.449 13.818 1.00 92.62 169 ASN A C 1
ATOM 1260 O O . ASN A 1 169 ? 0.439 0.797 14.046 1.00 92.62 169 ASN A O 1
ATOM 1264 N N . TYR A 1 170 ? -1.087 -0.121 12.677 1.00 95.25 170 TYR A N 1
ATOM 1265 C CA . TYR A 1 170 ? -0.184 -0.352 11.566 1.00 95.25 170 TYR A CA 1
ATOM 1266 C C . TYR A 1 170 ? -0.316 0.779 10.544 1.00 95.25 170 TYR A C 1
ATOM 1268 O O . TYR A 1 170 ? -1.374 0.969 9.949 1.00 95.25 170 TYR A O 1
ATOM 1276 N N . VAL A 1 171 ? 0.763 1.524 10.309 1.00 95.56 171 VAL A N 1
ATOM 1277 C CA . VAL A 1 171 ? 0.821 2.579 9.292 1.00 95.56 171 VAL A CA 1
ATOM 1278 C C . VAL A 1 171 ? 1.755 2.162 8.160 1.00 95.56 171 VAL A C 1
ATOM 1280 O O . VAL A 1 171 ? 2.930 1.883 8.378 1.00 95.56 171 VAL A O 1
ATOM 1283 N N . ALA A 1 172 ? 1.256 2.147 6.928 1.00 96.31 172 ALA A N 1
ATOM 1284 C CA . ALA A 1 172 ? 2.076 1.861 5.755 1.00 96.31 172 ALA A CA 1
ATOM 1285 C C . ALA A 1 172 ? 2.312 3.136 4.945 1.00 96.31 172 ALA A C 1
ATOM 1287 O O . ALA A 1 172 ? 1.361 3.794 4.536 1.00 96.31 172 ALA A O 1
ATOM 1288 N N . PHE A 1 173 ? 3.571 3.462 4.673 1.00 96.38 173 PHE A N 1
ATOM 1289 C CA . PHE A 1 173 ? 3.962 4.462 3.686 1.00 96.38 173 PHE A CA 1
ATOM 1290 C C . PHE A 1 173 ? 4.587 3.776 2.483 1.00 96.38 173 PHE A C 1
ATOM 1292 O O . PHE A 1 173 ? 5.261 2.752 2.602 1.00 96.38 173 PHE A O 1
ATOM 1299 N N . GLY A 1 174 ? 4.431 4.381 1.316 1.00 94.50 174 GLY A N 1
ATOM 1300 C CA . GLY A 1 174 ? 5.121 3.898 0.140 1.00 94.50 174 GLY A CA 1
ATOM 1301 C C . GLY A 1 174 ? 4.591 4.466 -1.155 1.00 94.50 174 GLY A C 1
ATOM 1302 O O . GLY A 1 174 ? 3.856 5.453 -1.161 1.00 94.50 174 GLY A O 1
ATOM 1303 N N . ASP A 1 175 ? 4.993 3.822 -2.238 1.00 92.75 175 ASP A N 1
ATOM 1304 C CA . ASP A 1 175 ? 4.532 4.111 -3.583 1.00 92.75 175 ASP A CA 1
ATOM 1305 C C . ASP A 1 175 ? 3.375 3.184 -4.012 1.00 92.75 175 ASP A C 1
ATOM 1307 O O . ASP A 1 175 ? 2.635 2.625 -3.197 1.00 92.75 175 ASP A O 1
ATOM 1311 N N . SER A 1 176 ? 3.215 3.006 -5.318 1.00 93.00 176 SER A N 1
ATOM 1312 C CA . SER A 1 176 ? 2.221 2.142 -5.946 1.00 93.00 176 SER A CA 1
ATOM 1313 C C . SER A 1 176 ? 2.308 0.677 -5.510 1.00 93.00 176 SER A C 1
ATOM 1315 O O . SER A 1 176 ? 1.293 -0.023 -5.544 1.00 93.00 176 SER A O 1
ATOM 1317 N N . ILE A 1 177 ? 3.475 0.208 -5.052 1.00 94.75 177 ILE A N 1
ATOM 1318 C CA . ILE A 1 177 ? 3.640 -1.154 -4.532 1.00 94.75 177 ILE A CA 1
ATOM 1319 C C . ILE A 1 177 ? 2.884 -1.297 -3.209 1.00 94.75 177 ILE A C 1
ATOM 1321 O O . ILE A 1 177 ? 2.096 -2.221 -3.047 1.00 94.75 177 ILE A O 1
ATOM 1325 N N . ALA A 1 178 ? 3.046 -0.369 -2.266 1.00 94.56 178 ALA A N 1
ATOM 1326 C CA . ALA A 1 178 ? 2.282 -0.402 -1.016 1.00 94.56 178 ALA A CA 1
ATOM 1327 C C . ALA A 1 178 ? 0.791 -0.099 -1.234 1.00 94.56 178 ALA A C 1
ATOM 1329 O O . ALA A 1 178 ? -0.053 -0.620 -0.505 1.00 94.56 178 ALA A O 1
ATOM 1330 N N . ALA A 1 179 ? 0.449 0.672 -2.270 1.00 91.25 179 ALA A N 1
ATOM 1331 C CA . ALA A 1 179 ? -0.939 0.947 -2.637 1.00 91.25 179 ALA A CA 1
ATOM 1332 C C . ALA A 1 179 ? -1.662 -0.262 -3.275 1.00 91.25 179 ALA A C 1
ATOM 1334 O O . ALA A 1 179 ? -2.890 -0.322 -3.236 1.00 91.25 179 ALA A O 1
ATOM 1335 N N . GLY A 1 180 ? -0.927 -1.235 -3.829 1.00 92.00 180 GLY A N 1
ATOM 1336 C CA . GLY A 1 180 ? -1.496 -2.394 -4.530 1.00 92.00 180 GLY A CA 1
ATOM 1337 C C . GLY A 1 180 ? -1.921 -2.103 -5.973 1.00 92.00 180 GLY A C 1
ATOM 1338 O O . GLY A 1 180 ? -2.858 -2.728 -6.458 1.00 92.00 180 GLY A O 1
ATOM 1339 N N . TYR A 1 181 ? -1.250 -1.164 -6.651 1.00 89.88 181 TYR A N 1
ATOM 1340 C CA . TYR A 1 181 ? -1.661 -0.570 -7.935 1.00 89.88 181 TYR A CA 1
ATOM 1341 C C . TYR A 1 181 ? -2.104 -1.561 -9.023 1.00 89.88 181 TYR A C 1
ATOM 1343 O O . TYR A 1 181 ? -3.032 -1.287 -9.781 1.00 89.88 181 TYR A O 1
ATOM 1351 N N . ALA A 1 182 ? -1.434 -2.707 -9.127 1.00 89.31 182 ALA A N 1
ATOM 1352 C CA . ALA A 1 182 ? -1.680 -3.678 -10.188 1.00 89.31 182 ALA A CA 1
ATOM 1353 C C . ALA A 1 182 ? -2.694 -4.777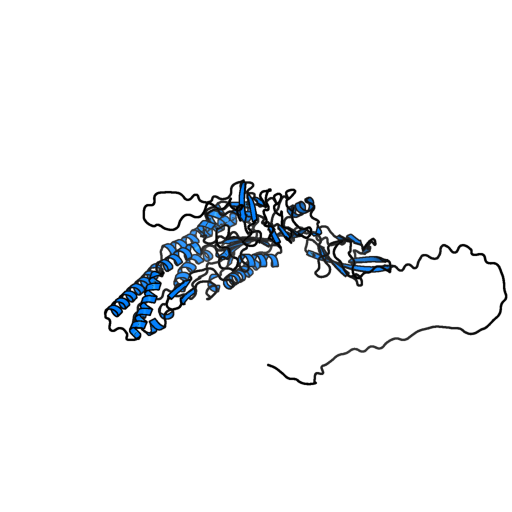 -9.829 1.00 89.31 182 ALA A C 1
ATOM 1355 O O . ALA A 1 182 ? -2.945 -5.675 -10.637 1.00 89.31 182 ALA A O 1
ATOM 1356 N N . LEU A 1 183 ? -3.258 -4.748 -8.622 1.00 91.25 183 LEU A N 1
ATOM 1357 C CA . LEU A 1 183 ? -4.146 -5.801 -8.150 1.00 91.25 183 LEU A CA 1
ATOM 1358 C C . LEU A 1 183 ? -5.617 -5.531 -8.503 1.00 91.25 183 LEU A C 1
ATOM 1360 O O . LEU A 1 183 ? -6.045 -4.378 -8.599 1.00 91.25 183 LEU A O 1
ATOM 1364 N N . PRO A 1 184 ? -6.435 -6.588 -8.664 1.00 87.38 184 PRO A N 1
ATOM 1365 C CA . PRO A 1 184 ? -7.870 -6.435 -8.869 1.00 87.38 184 PRO A CA 1
ATOM 1366 C C . PRO A 1 184 ? -8.533 -5.630 -7.745 1.00 87.38 184 PRO A C 1
ATOM 1368 O O . PRO A 1 184 ? -8.335 -5.916 -6.568 1.00 87.38 184 PRO A O 1
ATOM 1371 N N . GLY A 1 185 ? -9.363 -4.654 -8.113 1.00 79.12 185 GLY A N 1
ATOM 1372 C CA . GLY A 1 185 ? -10.010 -3.752 -7.155 1.00 79.12 185 GLY A CA 1
ATOM 1373 C C . GLY A 1 185 ? -9.177 -2.519 -6.803 1.00 79.12 185 GLY A C 1
ATOM 1374 O O . GLY A 1 185 ? -9.632 -1.707 -6.003 1.00 79.12 185 GLY A O 1
ATOM 1375 N N . TYR A 1 186 ? -7.990 -2.354 -7.399 1.00 81.38 186 TYR A N 1
ATOM 1376 C CA . TYR A 1 186 ? -7.291 -1.077 -7.358 1.00 81.38 186 TYR A CA 1
ATOM 1377 C C . TYR A 1 186 ? -8.016 -0.053 -8.232 1.00 81.38 186 TYR A C 1
ATOM 1379 O O . TYR A 1 186 ? -8.311 -0.318 -9.402 1.00 81.38 186 TYR A O 1
ATOM 1387 N N . LYS A 1 187 ? -8.278 1.133 -7.679 1.00 73.94 187 LYS A N 1
ATOM 1388 C CA . LYS A 1 187 ? -8.981 2.195 -8.390 1.00 73.94 187 LYS A CA 1
ATOM 1389 C C . LYS A 1 187 ? -7.991 3.148 -9.052 1.00 73.94 187 LYS A C 1
ATOM 1391 O O . LYS A 1 187 ? -7.160 3.758 -8.394 1.00 73.94 187 LYS A O 1
ATOM 1396 N N . HIS A 1 188 ? -8.139 3.330 -10.361 1.00 72.75 188 HIS A N 1
ATOM 1397 C CA . HIS A 1 188 ? -7.357 4.298 -11.128 1.00 72.75 188 HIS A CA 1
ATOM 1398 C C . HIS A 1 188 ? -8.124 5.622 -11.269 1.00 72.75 188 HIS A C 1
ATOM 1400 O O . HIS A 1 188 ? -9.257 5.629 -11.759 1.00 72.75 188 HIS A O 1
ATOM 1406 N N . GLY A 1 189 ? -7.509 6.751 -10.906 1.00 66.25 189 GLY A N 1
ATOM 1407 C CA . GLY A 1 189 ? -8.128 8.067 -11.101 1.00 66.25 189 GLY A CA 1
ATOM 1408 C C . GLY A 1 189 ? -7.308 9.233 -10.551 1.00 66.25 189 GLY A C 1
ATOM 1409 O O . GLY A 1 189 ? -6.487 9.811 -11.259 1.00 66.25 189 GLY A O 1
ATOM 1410 N N . THR A 1 190 ? -7.585 9.607 -9.309 1.00 63.25 190 THR A N 1
ATOM 1411 C CA . THR A 1 190 ? -6.963 10.696 -8.541 1.00 63.25 190 THR A CA 1
ATOM 1412 C C . THR A 1 190 ? -6.095 10.121 -7.404 1.00 63.25 190 THR A C 1
ATOM 1414 O O . THR A 1 190 ? -6.275 8.962 -7.040 1.00 63.25 190 THR A O 1
ATOM 1417 N N . PRO A 1 191 ? -5.193 10.888 -6.762 1.00 59.31 191 PRO A N 1
ATOM 1418 C CA . PRO A 1 191 ? -4.403 10.369 -5.634 1.00 59.31 191 PRO A CA 1
ATOM 1419 C C . PRO A 1 191 ? -5.255 10.056 -4.394 1.00 59.31 191 PRO A C 1
ATOM 1421 O O . PRO A 1 191 ? -4.783 9.380 -3.474 1.00 59.31 191 PRO A O 1
ATOM 1424 N N . ASN A 1 192 ? -6.496 10.558 -4.377 1.00 59.81 192 ASN A N 1
ATOM 1425 C CA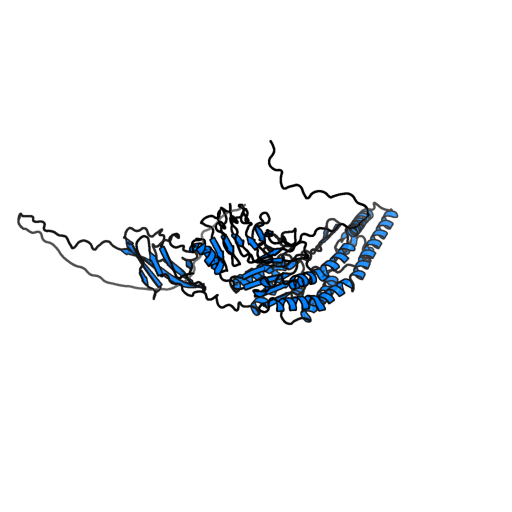 . ASN A 1 192 ? -7.534 10.227 -3.405 1.00 59.81 192 ASN A CA 1
ATOM 1426 C C . ASN A 1 192 ? -8.259 8.908 -3.767 1.00 59.81 192 ASN A C 1
ATOM 1428 O O . ASN A 1 192 ? -8.833 8.272 -2.886 1.00 59.81 192 ASN A O 1
ATOM 1432 N N . ASP A 1 193 ? -8.200 8.467 -5.033 1.00 59.78 193 ASP A N 1
ATOM 1433 C CA . ASP A 1 193 ? -8.697 7.160 -5.491 1.00 59.78 193 ASP A CA 1
ATOM 1434 C C . ASP A 1 193 ? -7.701 6.026 -5.213 1.00 59.78 193 ASP A C 1
ATOM 1436 O O . ASP A 1 193 ? -8.119 4.896 -4.973 1.00 59.78 193 ASP A O 1
ATOM 1440 N N . ASP A 1 194 ? -6.403 6.338 -5.166 1.00 52.06 194 ASP A N 1
ATOM 1441 C CA . ASP A 1 194 ? -5.304 5.382 -4.973 1.00 52.06 194 ASP A CA 1
ATOM 1442 C C . ASP A 1 194 ? -5.330 4.634 -3.610 1.00 52.06 194 ASP A C 1
ATOM 1444 O O . ASP A 1 194 ? -4.406 3.865 -3.325 1.00 52.06 194 ASP A O 1
ATOM 1448 N N . ARG A 1 195 ? -6.316 4.876 -2.717 1.00 60.38 195 ARG A N 1
ATOM 1449 C CA . ARG A 1 195 ? -6.177 4.621 -1.262 1.00 60.38 195 ARG A CA 1
ATOM 1450 C C . ARG A 1 195 ? -7.398 4.115 -0.499 1.00 60.38 195 ARG A C 1
ATOM 1452 O O . ARG A 1 195 ? -8.019 4.774 0.329 1.00 60.38 195 ARG A O 1
ATOM 1459 N N . PHE A 1 196 ? -7.535 2.818 -0.628 1.00 61.97 196 PHE A N 1
ATOM 1460 C CA . PHE A 1 196 ? -8.446 1.913 0.045 1.00 61.97 196 PHE A CA 1
ATOM 1461 C C . PHE A 1 196 ? -9.917 1.970 -0.436 1.00 61.97 196 PHE A C 1
ATOM 1463 O O . PHE A 1 196 ? -10.516 3.039 -0.372 1.00 61.97 196 PHE A O 1
ATOM 1470 N N . PRO A 1 197 ? -10.502 0.808 -0.824 1.00 69.12 197 PRO A N 1
ATOM 1471 C CA . PRO A 1 197 ? -9.944 -0.463 -0.396 1.00 69.12 197 PRO A CA 1
ATOM 1472 C C . PRO A 1 197 ? -8.621 -0.953 -1.021 1.00 69.12 197 PRO A C 1
ATOM 1474 O O . PRO A 1 197 ? -8.557 -1.062 -2.232 1.00 69.12 197 PRO A O 1
ATOM 1477 N N . THR A 1 198 ? -7.516 -1.111 -0.252 1.00 83.12 198 THR A N 1
ATOM 1478 C CA . THR A 1 198 ? -6.223 -1.575 -0.768 1.00 83.12 198 THR A CA 1
ATOM 1479 C C . THR A 1 198 ? -6.602 -2.975 -1.143 1.00 83.12 198 THR A C 1
ATOM 1481 O O . THR A 1 198 ? -7.211 -3.689 -0.326 1.00 83.12 198 THR A O 1
ATOM 1484 N N . PRO A 1 199 ? -6.314 -3.319 -2.390 1.00 86.25 199 PRO A N 1
ATOM 1485 C CA . PRO A 1 199 ? -6.812 -4.533 -2.969 1.00 86.25 199 PRO A CA 1
ATOM 1486 C C . PRO A 1 199 ? -6.618 -5.745 -2.070 1.00 86.25 199 PRO A C 1
ATOM 1488 O O . PRO A 1 199 ? -5.632 -5.870 -1.333 1.00 86.25 199 PRO A O 1
ATOM 1491 N N . GLU A 1 200 ? -7.579 -6.656 -2.153 1.00 86.94 200 GLU A N 1
ATOM 1492 C CA . GLU A 1 200 ? -7.400 -7.993 -1.615 1.00 86.94 200 GLU A CA 1
ATOM 1493 C C . GLU A 1 200 ? -6.104 -8.599 -2.177 1.00 86.94 200 GLU A C 1
ATOM 1495 O O . GLU A 1 200 ? -5.803 -8.464 -3.364 1.00 86.94 200 GLU A O 1
ATOM 1500 N N . GLY A 1 201 ? -5.306 -9.217 -1.307 1.00 90.69 201 GLY A N 1
ATOM 1501 C CA . GLY A 1 201 ? -4.011 -9.784 -1.672 1.00 90.69 201 GLY A CA 1
ATOM 1502 C C . GLY A 1 201 ? -2.845 -8.793 -1.705 1.00 90.69 201 GLY A C 1
ATOM 1503 O O . GLY A 1 201 ? -1.704 -9.230 -1.832 1.00 90.69 201 GLY A O 1
ATOM 1504 N N . ALA A 1 202 ? -3.078 -7.486 -1.539 1.00 94.94 202 ALA A N 1
ATOM 1505 C CA . ALA A 1 202 ? -1.985 -6.532 -1.390 1.00 94.94 202 ALA A CA 1
ATOM 1506 C C . ALA A 1 202 ? -1.211 -6.783 -0.095 1.00 94.94 202 ALA A C 1
ATOM 1508 O O . ALA A 1 202 ? -1.800 -6.969 0.971 1.00 94.94 202 ALA A O 1
ATOM 1509 N N . PHE A 1 203 ? 0.117 -6.700 -0.164 1.00 97.69 203 PHE A N 1
ATOM 1510 C CA . PHE A 1 203 ? 0.967 -7.077 0.966 1.00 97.69 203 PHE A CA 1
ATOM 1511 C C . PHE A 1 203 ? 0.661 -6.283 2.248 1.00 97.69 203 PHE A C 1
ATOM 1513 O O . PHE A 1 203 ? 0.626 -6.875 3.320 1.00 97.69 203 PHE A O 1
ATOM 1520 N N . VAL A 1 204 ? 0.372 -4.976 2.148 1.00 96.38 204 VAL A N 1
ATOM 1521 C CA . VAL A 1 204 ? -0.017 -4.137 3.299 1.00 96.38 204 VAL A CA 1
ATOM 1522 C C . VAL A 1 204 ? -1.286 -4.678 3.954 1.00 96.38 204 VAL A C 1
ATOM 1524 O O . VAL A 1 204 ? -1.357 -4.809 5.173 1.00 96.38 204 VAL A O 1
ATOM 1527 N N . ARG A 1 205 ? -2.288 -5.053 3.155 1.00 92.94 205 ARG A N 1
ATOM 1528 C CA . ARG A 1 205 ? -3.517 -5.653 3.677 1.00 92.94 205 ARG A CA 1
ATOM 1529 C C . ARG A 1 205 ? -3.217 -6.988 4.364 1.00 92.94 205 ARG A C 1
ATOM 1531 O O . ARG A 1 205 ? -3.655 -7.193 5.492 1.00 92.94 205 ARG A O 1
ATOM 1538 N N . ASN A 1 206 ? -2.437 -7.855 3.724 1.00 96.69 206 ASN A N 1
ATOM 1539 C CA . ASN A 1 206 ? -2.091 -9.168 4.270 1.00 96.69 206 ASN A CA 1
ATOM 1540 C C . ASN A 1 206 ? -1.289 -9.055 5.580 1.00 96.69 206 ASN A C 1
ATOM 1542 O O . ASN A 1 206 ? -1.504 -9.839 6.501 1.00 96.69 206 ASN A O 1
ATOM 1546 N N . LEU A 1 207 ? -0.389 -8.070 5.700 1.00 97.69 207 LEU A N 1
ATOM 1547 C CA . LEU A 1 207 ? 0.332 -7.794 6.946 1.00 97.69 207 LEU A CA 1
ATOM 1548 C C . LEU A 1 207 ? -0.607 -7.298 8.047 1.00 97.69 207 LEU A C 1
ATOM 1550 O O . LEU A 1 207 ? -0.488 -7.745 9.185 1.00 97.69 207 LEU A O 1
ATOM 1554 N N . GLY A 1 208 ? -1.577 -6.443 7.714 1.00 93.81 208 GLY A N 1
ATOM 1555 C CA . GLY A 1 208 ? -2.639 -6.046 8.639 1.00 93.81 208 GLY A CA 1
ATOM 1556 C C . GLY A 1 208 ? -3.460 -7.238 9.139 1.00 93.81 208 GLY A C 1
ATOM 1557 O O . GLY A 1 208 ? -3.695 -7.371 10.338 1.00 93.81 208 GLY A O 1
ATOM 1558 N N . GLU A 1 209 ? -3.843 -8.152 8.243 1.00 90.19 209 GLU A N 1
ATOM 1559 C CA . GLU A 1 209 ? -4.557 -9.389 8.592 1.00 90.19 209 GLU A CA 1
ATOM 1560 C C . GLU A 1 209 ? -3.697 -10.337 9.446 1.00 90.19 209 GLU A C 1
ATOM 1562 O O . GLU A 1 209 ? -4.195 -10.923 10.410 1.00 90.19 209 GLU A O 1
ATOM 1567 N N . MET A 1 210 ? -2.400 -10.447 9.144 1.00 94.94 210 MET A N 1
ATOM 1568 C CA . MET A 1 210 ? -1.437 -11.214 9.938 1.00 94.94 210 MET A CA 1
ATOM 1569 C C . MET A 1 210 ? -1.291 -10.638 11.353 1.00 94.94 210 MET A C 1
ATOM 1571 O O . MET A 1 210 ? -1.377 -11.393 12.320 1.00 94.94 210 MET A O 1
ATOM 1575 N N . LEU A 1 211 ? -1.123 -9.317 11.487 1.00 93.81 211 LEU A N 1
ATOM 1576 C CA . LEU A 1 211 ? -1.058 -8.630 12.782 1.00 93.81 211 LEU A CA 1
ATOM 1577 C C . LEU A 1 211 ? -2.356 -8.853 13.560 1.00 93.81 211 LEU A C 1
ATOM 1579 O O . LEU A 1 211 ? -2.315 -9.226 14.729 1.00 93.81 211 LEU A O 1
ATOM 1583 N N . ASN A 1 212 ? -3.500 -8.734 12.880 1.00 88.00 212 ASN A N 1
ATOM 1584 C CA . ASN A 1 212 ? -4.808 -8.973 13.472 1.00 88.00 212 ASN A CA 1
ATOM 1585 C C . ASN A 1 212 ? -4.950 -10.397 14.036 1.00 88.00 212 ASN A C 1
ATOM 1587 O O . ASN A 1 212 ? -5.483 -10.598 15.128 1.00 88.00 212 ASN A O 1
ATOM 1591 N N . ALA A 1 213 ? -4.469 -11.395 13.292 1.00 83.44 213 ALA A N 1
ATOM 1592 C CA . ALA A 1 213 ? -4.501 -12.794 13.705 1.00 83.44 213 ALA A CA 1
ATOM 1593 C C . ALA A 1 213 ? -3.529 -13.110 14.855 1.00 83.44 213 ALA A C 1
ATOM 1595 O O . ALA A 1 213 ? -3.782 -14.038 15.625 1.00 83.44 213 ALA A O 1
ATOM 1596 N N . GLN A 1 214 ? -2.423 -12.371 14.960 1.00 86.12 214 GLN A N 1
ATOM 1597 C CA . GLN A 1 214 ? -1.347 -12.638 15.911 1.00 86.12 214 GLN A CA 1
ATOM 1598 C C . GLN A 1 214 ? -1.507 -11.876 17.233 1.00 86.12 214 GLN A C 1
ATOM 1600 O O . GLN A 1 214 ? -1.377 -12.473 18.299 1.00 86.12 214 GLN A O 1
ATOM 1605 N N . GLU A 1 215 ? -1.803 -10.579 17.162 1.00 84.50 215 GLU A N 1
ATOM 1606 C CA . GLU A 1 215 ? -1.790 -9.655 18.306 1.00 84.50 215 GLU A CA 1
ATOM 1607 C C . GLU A 1 215 ? -3.214 -9.278 18.772 1.00 84.50 215 GLU A C 1
ATOM 1609 O O . GLU A 1 215 ? -3.414 -8.769 19.877 1.00 84.50 215 GLU A O 1
ATOM 1614 N N . GLY A 1 216 ? -4.236 -9.582 17.962 1.00 83.94 216 GLY A N 1
ATOM 1615 C CA . GLY A 1 216 ? -5.606 -9.077 18.103 1.00 83.94 216 GLY A CA 1
ATOM 1616 C C . GLY A 1 216 ? -5.822 -7.826 17.248 1.00 83.94 216 GLY A C 1
ATOM 1617 O O . GLY A 1 216 ? -5.005 -7.548 16.382 1.00 83.94 216 GLY A O 1
ATOM 1618 N N . LEU A 1 217 ? -6.916 -7.077 17.454 1.00 85.00 217 LEU A N 1
ATOM 1619 C CA . LEU A 1 217 ? -7.363 -6.052 16.495 1.00 85.00 217 LEU A CA 1
ATOM 1620 C C . LEU A 1 217 ? -6.241 -5.116 16.013 1.00 85.00 217 LEU A C 1
ATOM 1622 O O . LEU A 1 217 ? -5.764 -4.272 16.775 1.00 85.00 217 LEU A O 1
ATOM 1626 N N . ALA A 1 218 ? -5.899 -5.224 14.729 1.00 88.94 218 ALA A N 1
ATOM 1627 C CA . ALA A 1 218 ? -4.936 -4.352 14.070 1.00 88.94 218 ALA A CA 1
ATOM 1628 C C . ALA A 1 218 ? -5.656 -3.357 13.150 1.00 88.94 218 ALA A C 1
ATOM 1630 O O . ALA A 1 218 ? -6.376 -3.753 12.231 1.00 88.94 218 ALA A O 1
ATOM 1631 N N . LEU A 1 219 ? -5.456 -2.059 13.380 1.00 88.12 219 LEU A N 1
ATOM 1632 C CA . LEU A 1 219 ? -5.947 -1.003 12.497 1.00 88.12 219 LEU A CA 1
ATOM 1633 C C . LEU A 1 219 ? -4.870 -0.662 11.476 1.00 88.12 219 LEU A C 1
ATOM 1635 O O . LEU A 1 219 ? -3.783 -0.221 11.841 1.00 88.12 219 LEU A O 1
ATOM 1639 N N . THR A 1 220 ? -5.171 -0.876 10.196 1.00 89.44 220 THR A N 1
ATOM 1640 C CA . THR A 1 220 ? -4.228 -0.628 9.100 1.00 89.44 220 THR A CA 1
ATOM 1641 C C . THR A 1 220 ? -4.550 0.688 8.407 1.00 89.44 220 THR A C 1
ATOM 1643 O O . THR A 1 220 ? -5.599 0.846 7.787 1.00 89.44 220 THR A O 1
ATOM 1646 N N . SER A 1 221 ? -3.610 1.624 8.461 1.00 88.94 221 SER A N 1
ATOM 1647 C CA . SER A 1 221 ? -3.668 2.907 7.774 1.00 88.94 221 SER A CA 1
ATOM 1648 C C . SER A 1 221 ? -2.660 2.925 6.631 1.00 88.94 221 SER A C 1
ATOM 1650 O O . SER A 1 221 ? -1.482 3.231 6.821 1.00 88.94 221 SER A O 1
ATOM 1652 N N . ASN A 1 222 ? -3.120 2.595 5.425 1.00 90.31 222 ASN A N 1
ATOM 1653 C CA . ASN A 1 222 ? -2.284 2.670 4.232 1.00 90.31 222 ASN A CA 1
ATOM 1654 C C . ASN A 1 222 ? -2.247 4.103 3.679 1.00 90.31 222 ASN A C 1
ATOM 1656 O O . ASN A 1 222 ? -3.242 4.603 3.159 1.00 90.31 222 ASN A O 1
ATOM 1660 N N . GLN A 1 223 ? -1.097 4.756 3.813 1.00 89.88 223 GLN A N 1
ATOM 1661 C CA . GLN A 1 223 ? -0.798 6.112 3.348 1.00 89.88 223 GLN A CA 1
ATOM 1662 C C . GLN A 1 223 ? 0.058 6.116 2.070 1.00 89.88 223 GLN A C 1
ATOM 1664 O O . GLN A 1 223 ? 0.604 7.157 1.705 1.00 89.88 223 GLN A O 1
ATOM 1669 N N . ALA A 1 224 ? 0.196 4.976 1.391 1.00 90.00 224 ALA A N 1
ATOM 1670 C CA . ALA A 1 224 ? 0.955 4.868 0.151 1.00 90.00 224 ALA A CA 1
ATOM 1671 C C . ALA A 1 224 ? 0.328 5.653 -1.013 1.00 90.00 224 ALA A C 1
ATOM 1673 O O . ALA A 1 224 ? -0.885 5.862 -1.041 1.00 90.00 224 ALA A O 1
ATOM 1674 N N . VAL A 1 225 ? 1.159 6.108 -1.958 1.00 87.12 225 VAL A N 1
ATOM 1675 C CA . VAL A 1 225 ? 0.738 6.962 -3.084 1.00 87.12 225 VAL A CA 1
ATOM 1676 C C . VAL A 1 225 ? 1.375 6.484 -4.370 1.00 87.12 225 VAL A C 1
ATOM 1678 O O . VAL A 1 225 ? 2.601 6.469 -4.492 1.00 87.12 225 VAL A O 1
ATOM 1681 N N . SER A 1 226 ? 0.566 6.148 -5.367 1.00 88.31 226 SER A N 1
ATOM 1682 C CA . SER A 1 226 ? 1.118 5.693 -6.636 1.00 88.31 226 SER A CA 1
ATOM 1683 C C . SER A 1 226 ? 1.962 6.778 -7.304 1.00 88.31 226 SER A C 1
ATOM 1685 O O . SER A 1 226 ? 1.598 7.951 -7.353 1.00 88.31 226 SER A O 1
ATOM 1687 N N . GLY A 1 227 ? 3.135 6.374 -7.793 1.00 87.94 227 GLY A N 1
ATOM 1688 C CA . GLY A 1 227 ? 4.078 7.260 -8.478 1.00 87.94 227 GLY A CA 1
ATOM 1689 C C . GLY A 1 227 ? 4.925 8.167 -7.579 1.00 87.94 227 GLY A C 1
ATOM 1690 O O . GLY A 1 227 ? 5.778 8.879 -8.107 1.00 87.94 227 GLY A O 1
ATOM 1691 N N . TRP A 1 228 ? 4.750 8.156 -6.252 1.00 91.19 228 TRP A N 1
ATOM 1692 C CA . TRP A 1 228 ? 5.581 8.988 -5.378 1.00 91.19 228 TRP A CA 1
ATOM 1693 C C . TRP A 1 228 ? 7.046 8.559 -5.358 1.00 91.19 228 TRP A C 1
ATOM 1695 O O . TRP A 1 228 ? 7.372 7.373 -5.286 1.00 91.19 228 TRP A O 1
ATOM 1705 N N . THR A 1 229 ? 7.929 9.554 -5.367 1.00 95.12 229 THR A N 1
ATOM 1706 C CA . THR A 1 229 ? 9.356 9.401 -5.080 1.00 95.12 229 THR A CA 1
ATOM 1707 C C . THR A 1 229 ? 9.630 9.501 -3.580 1.00 95.12 229 THR A C 1
ATOM 1709 O O . THR A 1 229 ? 8.811 9.992 -2.793 1.00 95.12 229 THR A O 1
ATOM 1712 N N . SER A 1 230 ? 10.830 9.096 -3.169 1.00 96.81 230 SER A N 1
ATOM 1713 C CA . SER A 1 230 ? 11.293 9.268 -1.792 1.00 96.81 230 SER A CA 1
ATOM 1714 C C . SER A 1 230 ? 11.314 10.739 -1.351 1.00 96.81 230 SER A C 1
ATOM 1716 O O . SER A 1 230 ? 11.004 11.040 -0.200 1.00 96.81 230 SER A O 1
ATOM 1718 N N . GLU A 1 231 ? 11.593 11.684 -2.256 1.00 95.50 231 GLU A N 1
ATOM 1719 C CA . GLU A 1 231 ? 11.554 13.120 -1.945 1.00 95.50 231 GLU A CA 1
ATOM 1720 C C . GLU A 1 231 ? 10.136 13.621 -1.651 1.00 95.50 231 GLU A C 1
ATOM 1722 O O . GLU A 1 231 ? 9.948 14.434 -0.743 1.00 95.50 231 GLU A O 1
ATOM 1727 N N . GLN A 1 232 ? 9.132 13.125 -2.380 1.00 94.19 232 GLN A N 1
ATOM 1728 C CA . GLN A 1 232 ? 7.734 13.494 -2.148 1.00 94.19 232 GLN A CA 1
ATOM 1729 C C . GLN A 1 232 ? 7.233 12.949 -0.810 1.00 94.19 232 GLN A C 1
ATOM 1731 O O . GLN A 1 232 ? 6.639 13.704 -0.038 1.00 94.19 232 GLN A O 1
ATOM 1736 N N . LEU A 1 233 ? 7.555 11.690 -0.484 1.00 95.19 233 LEU A N 1
ATOM 1737 C CA . LEU A 1 233 ? 7.254 11.136 0.836 1.00 95.19 233 LEU A CA 1
ATOM 1738 C C . LEU A 1 233 ? 7.942 11.937 1.947 1.00 95.19 233 LEU A C 1
ATOM 1740 O O . LEU A 1 233 ? 7.297 12.292 2.932 1.00 95.19 233 LEU A O 1
ATOM 1744 N N . LEU A 1 234 ? 9.227 12.266 1.786 1.00 97.00 234 LEU A N 1
ATOM 1745 C CA . LEU A 1 234 ? 9.962 13.068 2.762 1.00 97.00 234 LEU A CA 1
ATOM 1746 C C . LEU A 1 234 ? 9.307 14.436 2.981 1.00 97.00 234 LEU A C 1
ATOM 1748 O O . LEU A 1 234 ? 9.092 14.832 4.125 1.00 97.00 234 LEU A O 1
ATOM 1752 N N . LYS A 1 235 ? 8.955 15.141 1.899 1.00 94.94 235 LYS A N 1
ATOM 1753 C CA . LYS A 1 235 ? 8.258 16.433 1.968 1.00 94.94 235 LYS A CA 1
ATOM 1754 C C . LYS A 1 235 ? 6.932 16.297 2.721 1.00 94.94 235 LYS A C 1
ATOM 1756 O O . LYS A 1 235 ? 6.630 17.131 3.572 1.00 94.94 235 LYS A O 1
ATOM 1761 N N . ALA A 1 236 ? 6.164 15.246 2.437 1.00 92.38 236 ALA A N 1
ATOM 1762 C CA . ALA A 1 236 ? 4.891 14.992 3.098 1.00 92.38 236 ALA A CA 1
ATOM 1763 C C . ALA A 1 236 ? 5.071 14.670 4.592 1.00 92.38 236 ALA A C 1
ATOM 1765 O O . ALA A 1 236 ? 4.360 15.228 5.418 1.00 92.38 236 ALA A O 1
ATOM 1766 N N . LEU A 1 237 ? 6.061 13.863 4.976 1.00 95.19 237 LEU A N 1
ATOM 1767 C CA . LEU A 1 237 ? 6.384 13.610 6.387 1.00 95.19 237 LEU A CA 1
ATOM 1768 C C . LEU A 1 237 ? 6.817 14.891 7.116 1.00 95.19 237 LEU A C 1
ATOM 1770 O O . LEU A 1 237 ? 6.351 15.169 8.220 1.00 95.19 237 LEU A O 1
ATOM 1774 N N . GLN A 1 238 ? 7.659 15.711 6.485 1.00 95.12 238 GLN A N 1
ATOM 1775 C CA . GLN A 1 238 ? 8.168 16.960 7.063 1.00 95.12 238 GLN A CA 1
ATOM 1776 C C . GLN A 1 238 ? 7.124 18.076 7.168 1.00 95.12 238 GLN A C 1
ATOM 1778 O O . GLN A 1 238 ? 7.351 19.043 7.894 1.00 95.12 238 GLN A O 1
ATOM 1783 N N . SER A 1 239 ? 5.985 17.950 6.482 1.00 92.06 239 SER A N 1
ATOM 1784 C CA . SER A 1 239 ? 4.856 18.869 6.662 1.00 92.06 239 SER A CA 1
ATOM 1785 C C . SER A 1 239 ? 4.261 18.799 8.076 1.00 92.06 239 SER A C 1
ATOM 1787 O O . SER A 1 239 ? 3.709 19.786 8.553 1.00 92.06 239 SER A O 1
ATOM 1789 N N . GLY A 1 240 ? 4.422 17.660 8.766 1.00 88.88 240 GLY A N 1
ATOM 1790 C CA . GLY A 1 240 ? 3.846 17.398 10.088 1.00 88.88 240 GLY A CA 1
ATOM 1791 C C . GLY A 1 240 ? 2.419 16.843 10.055 1.00 88.88 240 GLY A C 1
ATOM 1792 O O . GLY A 1 240 ? 1.893 16.470 11.100 1.00 88.88 240 GLY A O 1
ATOM 1793 N N . GLU A 1 241 ? 1.814 16.716 8.876 1.00 88.62 241 GLU A N 1
ATOM 1794 C CA . GLU A 1 241 ? 0.419 16.282 8.693 1.00 88.62 241 GLU A CA 1
ATOM 1795 C C . GLU A 1 241 ? 0.179 14.842 9.171 1.00 88.62 241 GLU A C 1
ATOM 1797 O O . GLU A 1 241 ? -0.886 14.501 9.677 1.00 88.62 241 GLU A O 1
ATOM 1802 N N . TYR A 1 242 ? 1.204 13.988 9.111 1.00 92.00 242 TYR A N 1
ATOM 1803 C CA . TYR A 1 242 ? 1.123 12.622 9.629 1.00 92.00 242 TYR A CA 1
ATOM 1804 C C . TYR A 1 242 ? 1.398 12.503 11.129 1.00 92.00 242 TYR A C 1
ATOM 1806 O O . TYR A 1 242 ? 1.256 11.405 11.662 1.00 92.00 242 TYR A O 1
ATOM 1814 N N . ALA A 1 243 ? 1.753 13.580 11.840 1.00 88.62 243 ALA A N 1
ATOM 1815 C CA . ALA A 1 243 ? 2.169 13.492 13.242 1.00 88.62 243 ALA A CA 1
ATOM 1816 C C . ALA A 1 243 ? 1.083 12.876 14.139 1.00 88.62 243 ALA A C 1
ATOM 1818 O O . ALA A 1 243 ? 1.391 12.084 15.025 1.00 88.62 243 ALA A O 1
ATOM 1819 N N . GLY A 1 244 ? -0.196 13.185 13.891 1.00 85.31 244 GLY A N 1
ATOM 1820 C CA . GLY A 1 244 ? -1.311 12.579 14.626 1.00 85.31 244 GLY A CA 1
ATOM 1821 C C . GLY A 1 244 ? -1.473 11.078 14.360 1.00 85.31 244 GLY A C 1
ATOM 1822 O O . GLY A 1 244 ? -1.833 10.334 15.267 1.00 85.31 244 GLY A O 1
ATOM 1823 N N . LEU A 1 245 ? -1.182 10.633 13.134 1.00 87.50 245 LEU A N 1
ATOM 1824 C CA . LEU A 1 245 ? -1.226 9.224 12.742 1.00 87.50 245 LEU A CA 1
ATOM 1825 C C . LEU A 1 245 ? -0.019 8.446 13.290 1.00 87.50 245 LEU A C 1
ATOM 1827 O O . LEU A 1 245 ? -0.178 7.334 13.778 1.00 87.50 245 LEU A O 1
ATOM 1831 N N . LEU A 1 246 ? 1.170 9.043 13.208 1.00 93.50 246 LEU A N 1
ATOM 1832 C CA . LEU A 1 246 ? 2.451 8.451 13.594 1.00 93.50 246 LEU A CA 1
ATOM 1833 C C . LEU A 1 246 ? 2.642 8.373 15.108 1.00 93.50 246 LEU A C 1
ATOM 1835 O O . LEU A 1 246 ? 3.233 7.415 15.594 1.00 93.50 246 LEU A O 1
ATOM 1839 N N . LYS A 1 247 ? 2.098 9.334 15.861 1.00 91.00 247 LYS A N 1
ATOM 1840 C CA . LYS A 1 247 ? 2.193 9.355 17.325 1.00 91.00 247 LYS A CA 1
ATOM 1841 C C . LYS A 1 247 ? 1.641 8.085 17.979 1.00 91.00 247 LYS A C 1
ATOM 1843 O O . LYS A 1 247 ? 2.165 7.666 19.005 1.00 91.00 247 LYS A O 1
ATOM 1848 N N . ASP A 1 248 ? 0.579 7.527 17.406 1.00 87.06 248 ASP A N 1
ATOM 1849 C CA . ASP A 1 248 ? -0.092 6.334 17.925 1.00 87.06 248 ASP A CA 1
ATOM 1850 C C . ASP A 1 248 ? 0.327 5.062 17.160 1.00 87.06 248 ASP A C 1
ATOM 1852 O O . ASP A 1 248 ? -0.300 4.026 17.348 1.00 87.06 248 ASP A O 1
ATOM 1856 N N . ALA A 1 249 ? 1.304 5.132 16.248 1.00 94.38 249 ALA A N 1
ATOM 1857 C CA . ALA A 1 249 ? 1.713 3.988 15.437 1.00 94.38 249 ALA A CA 1
ATOM 1858 C C . ALA A 1 249 ? 2.567 3.005 16.251 1.00 94.38 249 ALA A C 1
ATOM 1860 O O . ALA A 1 249 ? 3.491 3.412 16.947 1.00 94.38 249 ALA A O 1
ATOM 1861 N N . ASP A 1 250 ? 2.292 1.712 16.088 1.00 95.88 250 ASP A N 1
ATOM 1862 C CA . ASP A 1 250 ? 3.055 0.619 16.705 1.00 95.88 250 ASP A CA 1
ATOM 1863 C C . ASP A 1 250 ? 3.961 -0.073 15.678 1.00 95.88 250 ASP A C 1
ATOM 1865 O O . ASP A 1 250 ? 5.081 -0.484 15.971 1.00 95.88 250 ASP A O 1
ATOM 1869 N N . VAL A 1 251 ? 3.469 -0.187 14.441 1.00 97.94 251 VAL A N 1
ATOM 1870 C CA . VAL A 1 251 ? 4.187 -0.773 13.308 1.00 97.94 251 VAL A CA 1
ATOM 1871 C C . VAL A 1 251 ? 4.148 0.217 12.158 1.00 97.94 251 VAL A C 1
ATOM 1873 O O . VAL A 1 251 ? 3.074 0.669 11.757 1.00 97.94 251 VAL A O 1
ATOM 1876 N N . VAL A 1 252 ? 5.311 0.525 11.588 1.00 98.62 252 VAL A N 1
ATOM 1877 C CA . VAL A 1 252 ? 5.425 1.350 10.383 1.00 98.62 252 VAL A CA 1
ATOM 1878 C C . VAL A 1 252 ? 6.140 0.564 9.295 1.00 98.62 252 VAL A C 1
ATOM 1880 O O . VAL A 1 252 ? 7.269 0.131 9.496 1.00 98.62 252 VAL A O 1
ATOM 1883 N N . THR A 1 253 ? 5.528 0.404 8.120 1.00 98.69 253 THR A N 1
ATOM 1884 C CA . THR A 1 253 ? 6.228 -0.144 6.942 1.00 98.69 253 THR A CA 1
ATOM 1885 C C . THR A 1 253 ? 6.481 0.942 5.912 1.00 98.69 253 THR A C 1
ATOM 1887 O O . THR A 1 253 ? 5.587 1.741 5.639 1.00 98.69 253 THR A O 1
ATOM 1890 N N . VAL A 1 254 ? 7.661 0.937 5.296 1.00 98.50 254 VAL A N 1
ATOM 1891 C CA . VAL A 1 254 ? 8.038 1.866 4.228 1.00 98.50 254 VAL A CA 1
ATOM 1892 C C . VAL A 1 254 ? 8.448 1.089 2.977 1.00 98.50 254 VAL A C 1
ATOM 1894 O O . VAL A 1 254 ? 9.371 0.277 3.025 1.00 98.50 254 VAL A O 1
ATOM 1897 N N . THR A 1 255 ? 7.794 1.384 1.853 1.00 97.06 255 THR A N 1
ATOM 1898 C CA . THR A 1 255 ? 8.119 0.839 0.523 1.00 97.06 255 THR A CA 1
ATOM 1899 C C . THR A 1 255 ? 8.223 1.985 -0.477 1.00 97.06 255 THR A C 1
ATOM 1901 O O . THR A 1 255 ? 7.237 2.385 -1.085 1.00 97.06 255 THR A O 1
ATOM 1904 N N . ILE A 1 256 ? 9.409 2.581 -0.593 1.00 96.81 256 ILE A N 1
ATOM 1905 C CA . ILE A 1 256 ? 9.646 3.788 -1.396 1.00 96.81 256 ILE A CA 1
ATOM 1906 C C . ILE A 1 256 ? 11.064 3.772 -1.972 1.00 96.81 256 ILE A C 1
ATOM 1908 O O . ILE A 1 256 ? 11.964 3.144 -1.410 1.00 96.81 256 ILE A O 1
ATOM 1912 N N . GLY A 1 257 ? 11.274 4.517 -3.055 1.00 93.38 257 GLY A N 1
ATOM 1913 C CA . GLY A 1 257 ? 12.573 4.688 -3.709 1.00 93.38 257 GLY A CA 1
ATOM 1914 C C . GLY A 1 257 ? 12.561 4.225 -5.162 1.00 93.38 257 GLY A C 1
ATOM 1915 O O . GLY A 1 257 ? 13.257 4.784 -6.000 1.00 93.38 257 GLY A O 1
ATOM 1916 N N . SER A 1 258 ? 11.729 3.243 -5.506 1.00 90.81 258 SER A N 1
ATOM 1917 C CA . SER A 1 258 ? 11.698 2.684 -6.859 1.00 90.81 258 SER A CA 1
ATOM 1918 C C . SER A 1 258 ? 11.427 3.746 -7.928 1.00 90.81 258 SER A C 1
ATOM 1920 O O . SER A 1 258 ? 12.098 3.745 -8.955 1.00 90.81 258 SER A O 1
ATOM 1922 N N . ASN A 1 259 ? 10.538 4.712 -7.683 1.00 93.94 259 ASN A N 1
ATOM 1923 C CA . ASN A 1 259 ? 10.242 5.784 -8.645 1.00 93.94 259 ASN A CA 1
ATOM 1924 C C . ASN A 1 259 ? 11.384 6.792 -8.842 1.00 93.94 259 ASN A C 1
ATOM 1926 O O . ASN A 1 259 ? 11.481 7.386 -9.915 1.00 93.94 259 ASN A O 1
ATOM 1930 N N . ASP A 1 260 ? 12.277 6.954 -7.861 1.00 95.06 260 ASP A N 1
ATOM 1931 C CA . ASP A 1 260 ? 13.468 7.803 -7.983 1.00 95.06 260 ASP A CA 1
ATOM 1932 C C . ASP A 1 260 ? 14.459 7.251 -9.030 1.00 95.06 260 ASP A C 1
ATOM 1934 O O . ASP A 1 260 ? 15.299 7.996 -9.538 1.00 95.06 260 ASP A O 1
ATOM 1938 N N . LEU A 1 261 ? 14.356 5.957 -9.367 1.00 95.69 261 LEU A N 1
ATOM 1939 C CA . LEU A 1 261 ? 15.235 5.258 -10.307 1.00 95.69 261 LEU A CA 1
ATOM 1940 C C . LEU A 1 261 ? 14.496 4.701 -11.534 1.00 95.69 261 LEU A C 1
ATOM 1942 O O . LEU A 1 261 ? 14.873 4.987 -12.671 1.00 95.69 261 LEU A O 1
ATOM 1946 N N . LEU A 1 262 ? 13.465 3.883 -11.315 1.00 94.62 262 LEU A N 1
ATOM 1947 C CA . LEU A 1 262 ? 12.768 3.138 -12.362 1.00 94.62 262 LEU A CA 1
ATOM 1948 C C . LEU A 1 262 ? 12.011 4.057 -13.317 1.00 94.62 262 LEU A C 1
ATOM 1950 O O . LEU A 1 262 ? 11.991 3.775 -14.508 1.00 94.62 262 LEU A O 1
ATOM 1954 N N . GLY A 1 263 ? 11.449 5.171 -12.837 1.00 92.56 263 GLY A N 1
ATOM 1955 C CA . GLY A 1 263 ? 10.780 6.149 -13.700 1.00 92.56 263 GLY A CA 1
ATOM 1956 C C . GLY A 1 263 ? 11.724 6.696 -14.783 1.00 92.56 263 GLY A C 1
ATOM 1957 O O . GLY A 1 263 ? 11.470 6.497 -15.974 1.00 92.56 263 GLY A O 1
ATOM 1958 N N . PRO A 1 264 ? 12.849 7.334 -14.404 1.00 95.50 264 PRO A N 1
ATOM 1959 C CA . PRO A 1 264 ? 13.870 7.768 -15.356 1.00 95.50 264 PRO A CA 1
ATOM 1960 C C . PRO A 1 264 ? 14.455 6.630 -16.212 1.00 95.50 264 PRO A C 1
ATOM 1962 O O . PRO A 1 264 ? 14.662 6.822 -17.410 1.00 95.50 264 PRO A O 1
ATOM 1965 N N . PHE A 1 265 ? 14.693 5.445 -15.634 1.00 97.06 265 PHE A N 1
ATOM 1966 C CA . PHE A 1 265 ? 15.215 4.285 -16.367 1.00 97.06 265 PHE A CA 1
ATOM 1967 C C . PHE A 1 265 ? 14.257 3.826 -17.476 1.00 97.06 265 PHE A C 1
ATOM 1969 O O . PHE A 1 265 ? 14.659 3.735 -18.636 1.00 97.06 265 PHE A O 1
ATOM 1976 N N . ILE A 1 266 ? 12.983 3.590 -17.143 1.00 95.50 266 ILE A N 1
ATOM 1977 C CA . ILE A 1 266 ? 11.942 3.170 -18.093 1.00 95.50 266 ILE A CA 1
ATOM 1978 C C . ILE A 1 266 ? 11.792 4.221 -19.188 1.00 95.50 266 ILE A C 1
ATOM 1980 O O . ILE A 1 266 ? 11.786 3.876 -20.366 1.00 95.50 266 ILE A O 1
ATOM 1984 N N . LYS A 1 267 ? 11.780 5.506 -18.822 1.00 95.69 267 LYS A N 1
ATOM 1985 C CA . LYS A 1 267 ? 11.694 6.604 -19.786 1.00 95.69 267 LYS A CA 1
ATOM 1986 C C . LYS A 1 267 ? 12.823 6.569 -20.823 1.00 95.69 267 LYS A C 1
ATOM 1988 O O . LYS A 1 267 ? 12.551 6.737 -22.008 1.00 95.69 267 LYS A O 1
ATOM 1993 N N . ILE A 1 268 ? 14.071 6.326 -20.409 1.00 97.06 268 ILE A N 1
ATOM 1994 C CA . ILE A 1 268 ? 15.213 6.201 -21.336 1.00 97.06 268 ILE A CA 1
ATOM 1995 C C . ILE A 1 268 ? 14.975 5.065 -22.343 1.00 97.06 268 ILE A C 1
ATOM 1997 O O . ILE A 1 268 ? 15.253 5.221 -23.535 1.00 97.06 268 ILE A O 1
ATOM 2001 N N . VAL A 1 269 ? 14.453 3.930 -21.874 1.00 95.81 269 VAL A N 1
ATOM 2002 C CA . VAL A 1 269 ? 14.173 2.762 -22.719 1.00 95.81 269 VAL A CA 1
ATOM 2003 C C . VAL A 1 269 ? 13.000 3.034 -23.663 1.00 95.81 269 VAL A C 1
ATOM 2005 O O . VAL A 1 269 ? 13.122 2.779 -24.859 1.00 95.81 269 VAL A O 1
ATOM 2008 N N . GLU A 1 270 ? 11.893 3.588 -23.170 1.00 94.62 270 GLU A N 1
ATOM 2009 C CA . GLU A 1 270 ? 10.694 3.897 -23.961 1.00 94.62 270 GLU A CA 1
ATOM 2010 C C . GLU A 1 270 ? 10.943 4.966 -25.031 1.00 94.62 270 GLU A C 1
ATOM 2012 O O . GLU A 1 270 ? 10.422 4.859 -26.142 1.00 94.62 270 GLU A O 1
ATOM 2017 N N . GLU A 1 271 ? 11.770 5.975 -24.741 1.00 95.12 271 GLU A N 1
ATOM 2018 C CA . GLU A 1 271 ? 12.158 6.993 -25.725 1.00 95.12 271 GLU A CA 1
ATOM 2019 C C . GLU A 1 271 ? 12.998 6.404 -26.871 1.00 95.12 271 GLU A C 1
ATOM 2021 O O . GLU A 1 271 ? 12.936 6.889 -28.004 1.00 95.12 271 GLU A O 1
ATOM 2026 N N . ALA A 1 272 ? 13.782 5.356 -26.598 1.00 94.75 272 ALA A N 1
ATOM 2027 C CA . ALA A 1 272 ? 14.612 4.689 -27.596 1.00 94.75 272 ALA A CA 1
ATOM 2028 C C . ALA A 1 272 ? 13.858 3.590 -28.367 1.00 94.75 272 ALA A C 1
ATOM 2030 O O . ALA A 1 272 ? 13.997 3.488 -29.589 1.00 94.75 272 ALA A O 1
ATOM 2031 N N . ILE A 1 273 ? 13.069 2.769 -27.670 1.00 93.31 273 ILE A N 1
ATOM 2032 C CA . ILE A 1 273 ? 12.330 1.620 -28.213 1.00 93.31 273 ILE A CA 1
ATOM 2033 C C . ILE A 1 273 ? 10.842 1.969 -28.331 1.00 93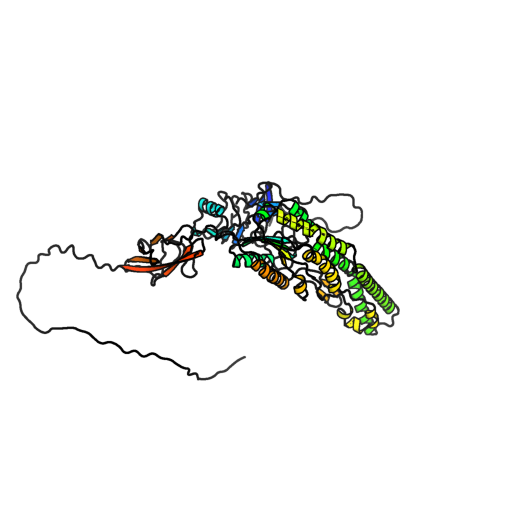.31 273 ILE A C 1
ATOM 2035 O O . ILE A 1 273 ? 9.957 1.289 -27.817 1.00 93.31 273 ILE A O 1
ATOM 2039 N N . ASP A 1 274 ? 10.575 3.058 -29.041 1.00 91.88 274 ASP A N 1
ATOM 2040 C CA . ASP A 1 274 ? 9.237 3.600 -29.224 1.00 91.88 274 ASP A CA 1
ATOM 2041 C C . ASP A 1 274 ? 8.418 2.846 -30.300 1.00 91.88 274 ASP A C 1
ATOM 2043 O O . ASP A 1 274 ? 8.831 1.861 -30.933 1.00 91.88 274 ASP A O 1
ATOM 2047 N N . ASP A 1 275 ? 7.219 3.362 -30.577 1.00 90.62 275 ASP A N 1
ATOM 2048 C CA . ASP A 1 275 ? 6.357 2.884 -31.660 1.00 90.62 275 ASP A CA 1
ATOM 2049 C C . ASP A 1 275 ? 7.032 2.946 -33.043 1.00 90.62 275 ASP A C 1
ATOM 2051 O O . ASP A 1 275 ? 6.699 2.166 -33.942 1.00 90.62 275 ASP A O 1
ATOM 2055 N N . ASN A 1 276 ? 7.940 3.899 -33.266 1.00 93.75 276 ASN A N 1
ATOM 2056 C CA . ASN A 1 276 ? 8.642 4.052 -34.534 1.00 93.75 276 ASN A CA 1
ATOM 2057 C C . ASN A 1 276 ? 9.742 2.996 -34.692 1.00 93.75 276 ASN A C 1
ATOM 2059 O O . ASN A 1 276 ? 9.874 2.421 -35.774 1.00 93.75 276 ASN A O 1
ATOM 2063 N N . PHE A 1 277 ? 10.487 2.692 -33.630 1.00 94.75 277 PHE A N 1
ATOM 2064 C CA . PHE A 1 277 ? 11.401 1.557 -33.587 1.00 94.75 277 PHE A CA 1
ATOM 2065 C C . PHE A 1 277 ? 10.652 0.254 -33.881 1.00 94.75 277 PHE A C 1
ATOM 2067 O O . PHE A 1 277 ? 11.017 -0.472 -34.807 1.00 94.75 277 PHE A O 1
ATOM 2074 N N . SER A 1 278 ? 9.537 0.017 -33.186 1.00 92.06 278 SER A N 1
ATOM 2075 C CA . SER A 1 278 ? 8.704 -1.174 -33.384 1.00 92.06 278 SER A CA 1
ATOM 2076 C C . SER A 1 278 ? 8.220 -1.308 -34.835 1.00 92.06 278 SER A C 1
ATOM 2078 O O . SER A 1 278 ? 8.326 -2.380 -35.431 1.00 92.06 278 SER A O 1
ATOM 2080 N N . LYS A 1 279 ? 7.779 -0.207 -35.463 1.00 94.31 279 LYS A N 1
ATOM 2081 C CA . LYS A 1 279 ? 7.391 -0.185 -36.888 1.00 94.31 279 LYS A CA 1
ATOM 2082 C C . LYS A 1 279 ? 8.543 -0.534 -37.826 1.00 94.31 279 LYS A C 1
ATOM 2084 O O . LYS A 1 279 ? 8.311 -1.232 -38.810 1.00 94.31 279 LYS A O 1
ATOM 2089 N N . LYS A 1 280 ? 9.766 -0.072 -37.548 1.00 95.06 280 LYS A N 1
ATOM 2090 C CA . LYS A 1 280 ? 10.950 -0.409 -38.359 1.00 95.06 280 LYS A CA 1
ATOM 2091 C C . LYS A 1 280 ? 11.278 -1.897 -38.282 1.00 95.06 280 LYS A C 1
ATOM 2093 O O . LYS A 1 280 ? 11.620 -2.483 -39.307 1.00 95.06 280 LYS A O 1
ATOM 2098 N N . VAL A 1 281 ? 11.150 -2.509 -37.101 1.00 93.19 281 VAL A N 1
ATOM 2099 C CA . VAL A 1 281 ? 11.361 -3.954 -36.922 1.00 93.19 281 VAL A CA 1
ATOM 2100 C C . VAL A 1 281 ? 10.308 -4.750 -37.699 1.00 93.19 281 VAL A C 1
ATOM 2102 O O . VAL A 1 281 ? 10.674 -5.623 -38.486 1.00 93.19 281 VAL A O 1
ATOM 2105 N N . SER A 1 282 ? 9.024 -4.392 -37.582 1.00 92.31 282 SER A N 1
ATOM 2106 C CA . SER A 1 282 ? 7.947 -5.027 -38.357 1.00 92.31 282 SER A CA 1
ATOM 2107 C C . SER A 1 282 ? 8.107 -4.826 -39.871 1.00 92.31 282 SER A C 1
ATOM 2109 O O . SER A 1 282 ? 7.862 -5.746 -40.651 1.00 92.31 282 SER A O 1
ATOM 2111 N N . GLU A 1 283 ? 8.545 -3.642 -40.321 1.00 93.06 283 GLU A N 1
ATOM 2112 C CA . GLU A 1 283 ? 8.848 -3.389 -41.737 1.00 93.06 283 GLU A CA 1
ATOM 2113 C C . GLU A 1 283 ? 9.994 -4.291 -42.211 1.00 93.06 283 GLU A C 1
ATOM 2115 O O . GLU A 1 283 ? 9.894 -4.914 -43.267 1.00 93.06 283 GLU A O 1
ATOM 2120 N N . LEU A 1 284 ? 11.066 -4.413 -41.422 1.00 91.19 284 LEU A N 1
ATOM 2121 C CA . LEU A 1 284 ? 12.188 -5.289 -41.748 1.00 91.19 284 LEU A CA 1
ATOM 2122 C C . LEU A 1 284 ? 11.746 -6.755 -41.853 1.00 91.19 284 LEU A C 1
ATOM 2124 O O . LEU A 1 284 ? 12.161 -7.441 -42.790 1.00 91.19 284 LEU A O 1
ATOM 2128 N N . GLU A 1 285 ? 10.894 -7.226 -40.942 1.00 89.62 285 GLU A N 1
ATOM 2129 C CA . GLU A 1 285 ? 10.324 -8.574 -40.992 1.00 89.62 285 GLU A CA 1
ATOM 2130 C C . GLU A 1 285 ? 9.515 -8.797 -42.274 1.00 89.62 285 GLU A C 1
ATOM 2132 O O . GLU A 1 285 ? 9.786 -9.734 -43.032 1.00 89.62 285 GLU A O 1
ATOM 2137 N N . PHE A 1 286 ? 8.591 -7.882 -42.570 1.00 89.38 286 PHE A N 1
ATOM 2138 C CA . PHE A 1 286 ? 7.745 -7.943 -43.758 1.00 89.38 286 PHE A CA 1
ATOM 2139 C C . PHE A 1 286 ? 8.562 -7.966 -45.059 1.00 89.38 286 PHE A C 1
ATOM 2141 O O . PHE A 1 286 ? 8.356 -8.825 -45.919 1.00 89.38 286 PHE A O 1
ATOM 2148 N N . LEU A 1 287 ? 9.532 -7.055 -45.204 1.00 87.94 287 LEU A N 1
ATOM 2149 C CA . LEU A 1 287 ? 10.378 -6.986 -46.400 1.00 87.94 287 LEU A CA 1
ATOM 2150 C C . LEU A 1 287 ? 11.241 -8.243 -46.570 1.00 87.94 287 LEU A C 1
ATOM 2152 O O . LEU A 1 287 ? 11.532 -8.650 -47.698 1.00 87.94 287 LEU A O 1
ATOM 2156 N N . SER A 1 288 ? 11.651 -8.867 -45.465 1.00 85.00 288 SER A N 1
ATOM 2157 C CA . SER A 1 288 ? 12.449 -10.098 -45.485 1.00 85.00 288 SER A CA 1
ATOM 2158 C C . SER A 1 288 ? 11.630 -11.306 -45.929 1.00 85.00 288 SER A C 1
ATOM 2160 O O . SER A 1 288 ? 12.107 -12.083 -46.761 1.00 85.00 288 SER A O 1
ATOM 2162 N N . ALA A 1 289 ? 10.370 -11.394 -45.498 1.00 84.75 289 ALA A N 1
ATOM 2163 C CA . ALA A 1 289 ? 9.432 -12.397 -45.990 1.00 84.75 289 ALA A CA 1
ATOM 2164 C C . ALA A 1 289 ? 9.171 -12.253 -47.505 1.00 84.75 289 ALA A C 1
ATOM 2166 O O . ALA A 1 289 ? 9.300 -13.228 -48.248 1.00 84.75 289 ALA A O 1
ATOM 2167 N N . GLU A 1 290 ? 8.906 -11.036 -47.997 1.00 83.00 290 GLU A N 1
ATOM 2168 C CA . GLU A 1 290 ? 8.699 -10.783 -49.436 1.00 83.00 290 GLU A CA 1
ATOM 2169 C C . GLU A 1 290 ? 9.942 -11.132 -50.280 1.00 83.00 290 GLU A C 1
ATOM 2171 O O . GLU A 1 290 ? 9.830 -11.680 -51.384 1.00 83.00 290 GLU A O 1
ATOM 2176 N N . ALA A 1 291 ? 11.145 -10.862 -49.760 1.00 77.19 291 ALA A N 1
ATOM 2177 C CA . ALA A 1 291 ? 12.395 -11.245 -50.412 1.00 77.19 291 ALA A CA 1
ATOM 2178 C C . ALA A 1 291 ? 12.583 -12.774 -50.467 1.00 77.19 291 ALA A C 1
ATOM 2180 O O . ALA A 1 291 ? 13.033 -13.300 -51.491 1.00 77.19 291 ALA A O 1
ATOM 2181 N N . ALA A 1 292 ? 12.216 -13.493 -49.401 1.00 76.88 292 ALA A N 1
ATOM 2182 C CA . ALA A 1 292 ? 12.319 -14.950 -49.321 1.00 76.88 292 ALA A CA 1
ATOM 2183 C C . ALA A 1 292 ? 11.386 -15.671 -50.311 1.00 76.88 292 ALA A C 1
ATOM 2185 O O . ALA A 1 292 ? 11.750 -16.720 -50.846 1.00 76.88 292 ALA A O 1
ATOM 2186 N N . GLU A 1 293 ? 10.225 -15.092 -50.625 1.00 79.56 293 GLU A N 1
ATOM 2187 C CA . GLU A 1 293 ? 9.283 -15.639 -51.612 1.00 79.56 293 GLU A CA 1
ATOM 2188 C C . GLU A 1 293 ? 9.713 -15.434 -53.079 1.00 79.56 293 GLU A C 1
ATOM 2190 O O . GLU A 1 293 ? 8.987 -15.799 -54.007 1.00 79.56 293 GLU A O 1
ATOM 2195 N N . GLY A 1 294 ? 10.897 -14.861 -53.330 1.00 67.00 294 GLY A N 1
ATOM 2196 C CA . GLY A 1 294 ? 11.426 -14.673 -54.684 1.00 67.00 294 GLY A CA 1
ATOM 2197 C C . GLY A 1 294 ? 10.672 -13.623 -55.503 1.00 67.00 294 GLY A C 1
ATOM 2198 O O . GLY A 1 294 ? 10.878 -13.520 -56.712 1.00 67.00 294 GLY A O 1
ATOM 2199 N N . ARG A 1 295 ? 9.828 -12.812 -54.852 1.00 57.44 295 ARG A N 1
ATOM 2200 C CA . ARG A 1 295 ? 9.077 -11.710 -55.473 1.00 57.44 295 ARG A CA 1
ATOM 2201 C C . ARG A 1 295 ? 9.948 -10.487 -55.777 1.00 57.44 295 ARG A C 1
ATOM 2203 O O . ARG A 1 295 ? 9.467 -9.522 -56.358 1.00 57.44 295 ARG A O 1
ATOM 2210 N N . SER A 1 296 ? 11.233 -10.531 -55.420 1.00 54.41 296 SER A N 1
ATOM 2211 C CA . SER A 1 296 ? 12.131 -9.382 -55.461 1.00 54.41 296 SER A CA 1
ATOM 2212 C C . SER A 1 296 ? 13.530 -9.718 -55.982 1.00 54.41 296 SER A C 1
ATOM 2214 O O . SER A 1 296 ? 14.365 -10.316 -55.301 1.00 54.41 296 SER A O 1
ATOM 2216 N N . SER A 1 297 ? 13.826 -9.242 -57.192 1.00 59.03 297 SER A N 1
ATOM 2217 C CA . SER A 1 297 ? 15.191 -8.947 -57.647 1.00 59.03 297 SER A CA 1
ATOM 2218 C C . SER A 1 297 ? 15.562 -7.473 -57.420 1.00 59.03 297 SER A C 1
ATOM 2220 O O . SER A 1 297 ? 16.584 -7.014 -57.935 1.00 59.03 297 SER A O 1
ATOM 2222 N N . ASP A 1 298 ? 14.747 -6.727 -56.669 1.00 71.94 298 ASP A N 1
ATOM 2223 C CA . ASP A 1 298 ? 14.794 -5.268 -56.637 1.00 71.94 298 ASP A CA 1
ATOM 2224 C C . ASP A 1 298 ? 15.942 -4.743 -55.778 1.00 71.94 298 ASP A C 1
ATOM 2226 O O . ASP A 1 298 ? 16.062 -5.026 -54.585 1.00 71.94 298 ASP A O 1
ATOM 2230 N N . ALA A 1 299 ? 16.799 -3.935 -56.405 1.00 80.75 299 ALA A N 1
ATOM 2231 C CA . ALA A 1 299 ? 17.878 -3.221 -55.728 1.00 80.75 299 ALA A CA 1
ATOM 2232 C C . ALA A 1 299 ? 17.342 -2.327 -54.597 1.00 80.75 299 ALA A C 1
ATOM 2234 O O . ALA A 1 299 ? 17.961 -2.256 -53.540 1.00 80.75 299 ALA A O 1
ATOM 2235 N N . TRP A 1 300 ? 16.160 -1.736 -54.799 1.00 83.62 300 TRP A N 1
ATOM 2236 C CA . TRP A 1 300 ? 15.483 -0.907 -53.804 1.00 83.62 300 TRP A CA 1
ATOM 2237 C C . TRP A 1 300 ? 15.133 -1.681 -52.526 1.00 83.62 300 TRP A C 1
ATOM 2239 O O . TRP A 1 300 ? 15.379 -1.184 -51.431 1.00 83.62 300 TRP A O 1
ATOM 2249 N N . LEU A 1 301 ? 14.626 -2.916 -52.643 1.00 83.31 301 LEU A N 1
ATOM 2250 C CA . LEU A 1 301 ? 14.266 -3.729 -51.475 1.00 83.31 301 LEU A CA 1
ATOM 2251 C C . LEU A 1 301 ? 15.490 -4.024 -50.601 1.00 83.31 301 LEU A C 1
ATOM 2253 O O . LEU A 1 301 ? 15.440 -3.843 -49.386 1.00 83.31 301 LEU A O 1
ATOM 2257 N N . ARG A 1 302 ? 16.620 -4.377 -51.227 1.00 81.50 302 ARG A N 1
ATOM 2258 C CA . ARG A 1 302 ? 17.896 -4.572 -50.520 1.00 81.50 302 ARG A CA 1
ATOM 2259 C C . ARG A 1 302 ? 18.411 -3.289 -49.869 1.00 81.50 302 ARG A C 1
ATOM 2261 O O . ARG A 1 302 ? 18.918 -3.333 -48.754 1.00 81.50 302 ARG A O 1
ATOM 2268 N N . GLU A 1 303 ? 18.300 -2.155 -50.556 1.00 87.62 303 GLU A N 1
ATOM 2269 C CA . GLU A 1 303 ? 18.710 -0.854 -50.021 1.00 87.62 303 GLU A CA 1
ATOM 2270 C C . GLU A 1 303 ? 17.873 -0.461 -48.796 1.00 87.62 303 GLU A C 1
ATOM 2272 O O . GLU A 1 303 ? 18.435 -0.093 -47.764 1.00 87.62 303 GLU A O 1
ATOM 2277 N N . ARG A 1 304 ? 16.545 -0.627 -48.863 1.00 91.31 304 ARG A N 1
ATOM 2278 C CA . ARG A 1 304 ? 15.648 -0.340 -47.739 1.00 91.31 304 ARG A CA 1
ATOM 2279 C C . ARG A 1 304 ? 15.900 -1.266 -46.549 1.00 91.31 304 ARG A C 1
ATOM 2281 O O . ARG A 1 304 ? 15.993 -0.767 -45.432 1.00 91.31 304 ARG A O 1
ATOM 2288 N N . GLN A 1 305 ? 16.079 -2.571 -46.779 1.00 88.38 305 GLN A N 1
ATOM 2289 C CA . GLN A 1 305 ? 16.455 -3.523 -45.724 1.00 88.38 305 GLN A CA 1
ATOM 2290 C C . GLN A 1 305 ? 17.756 -3.105 -45.029 1.00 88.38 305 GLN A C 1
ATOM 2292 O O . GLN A 1 305 ? 17.795 -3.027 -43.806 1.00 88.38 305 GLN A O 1
ATOM 2297 N N . ASN A 1 306 ? 18.804 -2.772 -45.790 1.00 87.62 306 ASN A N 1
ATOM 2298 C CA . ASN A 1 306 ? 20.080 -2.337 -45.217 1.00 87.62 306 ASN A CA 1
ATOM 2299 C C . ASN A 1 306 ? 19.953 -1.026 -44.418 1.00 87.62 306 ASN A C 1
ATOM 2301 O O . ASN A 1 306 ? 20.590 -0.891 -43.372 1.00 87.62 306 ASN A O 1
ATOM 2305 N N . SER A 1 307 ? 19.125 -0.080 -44.883 1.00 93.00 307 SER A N 1
ATOM 2306 C CA . SER A 1 307 ? 18.812 1.152 -44.140 1.00 93.00 307 SER A CA 1
ATOM 2307 C C . SER A 1 307 ? 18.159 0.830 -42.799 1.00 93.00 307 SER A C 1
ATOM 2309 O O . SER A 1 307 ? 18.653 1.271 -41.769 1.00 93.00 307 SER A O 1
ATOM 2311 N N . LEU A 1 308 ? 17.107 0.002 -42.798 1.00 94.56 308 LEU A N 1
ATOM 2312 C CA . LEU A 1 308 ? 16.391 -0.396 -41.582 1.00 94.56 308 LEU A CA 1
ATOM 2313 C C . LEU A 1 308 ? 17.305 -1.115 -40.590 1.00 94.56 308 LEU A C 1
ATOM 2315 O O . LEU A 1 308 ? 17.290 -0.790 -39.409 1.00 94.56 308 LEU A O 1
ATOM 2319 N N . VAL A 1 309 ? 18.141 -2.041 -41.066 1.00 91.94 309 VAL A N 1
ATOM 2320 C CA . VAL A 1 309 ? 19.139 -2.724 -40.229 1.00 91.94 309 VAL A CA 1
ATOM 2321 C C . VAL A 1 309 ? 20.083 -1.721 -39.579 1.00 91.94 309 VAL A C 1
ATOM 2323 O O . VAL A 1 309 ? 20.315 -1.78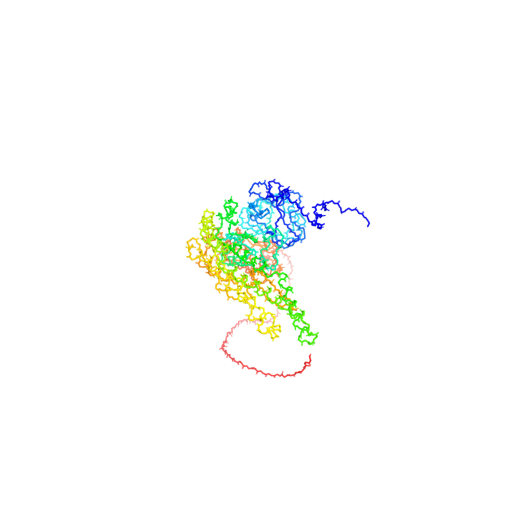9 -38.378 1.00 91.94 309 VAL A O 1
ATOM 2326 N N . THR A 1 310 ? 20.600 -0.765 -40.349 1.00 92.88 310 THR A N 1
ATOM 2327 C CA . THR A 1 310 ? 21.513 0.255 -39.817 1.00 92.88 310 THR A CA 1
ATOM 2328 C C . THR A 1 310 ? 20.811 1.138 -38.783 1.00 92.88 310 THR A C 1
ATOM 2330 O O . THR A 1 310 ? 21.369 1.412 -37.727 1.00 92.88 310 THR A O 1
ATOM 2333 N N . GLU A 1 311 ? 19.579 1.566 -39.061 1.00 95.69 311 GLU A N 1
ATOM 2334 C CA . GLU A 1 311 ? 18.777 2.381 -38.144 1.00 95.69 311 GLU A CA 1
ATOM 2335 C C . GLU A 1 311 ? 18.484 1.644 -36.830 1.00 95.69 311 GLU A C 1
ATOM 2337 O O . GLU A 1 311 ? 18.705 2.210 -35.764 1.00 95.69 311 GLU A O 1
ATOM 2342 N N . ILE A 1 312 ? 18.042 0.385 -36.900 1.00 95.62 312 ILE A N 1
ATOM 2343 C CA . ILE A 1 312 ? 17.738 -0.451 -35.729 1.00 95.62 312 ILE A CA 1
ATOM 2344 C C . ILE A 1 312 ? 19.006 -0.706 -34.905 1.00 95.62 312 ILE A C 1
ATOM 2346 O O . ILE A 1 312 ? 18.999 -0.487 -33.697 1.00 95.62 312 ILE A O 1
ATOM 2350 N N . ALA A 1 313 ? 20.103 -1.120 -35.550 1.00 94.69 313 ALA A N 1
ATOM 2351 C CA . ALA A 1 313 ? 21.370 -1.395 -34.872 1.00 94.69 313 ALA A CA 1
ATOM 2352 C C . ALA A 1 313 ? 21.920 -0.152 -34.157 1.00 94.69 313 ALA A C 1
ATOM 2354 O O . ALA A 1 313 ? 22.351 -0.241 -33.011 1.00 94.69 313 ALA A O 1
ATOM 2355 N N . ASN A 1 314 ? 21.854 1.017 -34.805 1.00 95.38 314 ASN A N 1
ATOM 2356 C CA . ASN A 1 314 ? 22.293 2.273 -34.203 1.00 95.38 314 ASN A CA 1
ATOM 2357 C C . ASN A 1 314 ? 21.440 2.658 -32.988 1.00 95.38 314 ASN A C 1
ATOM 2359 O O . ASN A 1 314 ? 22.000 3.113 -31.996 1.00 95.38 314 ASN A O 1
ATOM 2363 N N . THR A 1 315 ? 20.115 2.476 -33.044 1.00 97.00 315 THR A N 1
ATOM 2364 C CA . THR A 1 315 ? 19.240 2.741 -31.891 1.00 97.00 315 THR A CA 1
ATOM 2365 C C . THR A 1 315 ? 19.592 1.843 -30.706 1.00 97.00 315 THR A C 1
ATOM 2367 O O . THR A 1 315 ? 19.765 2.354 -29.604 1.00 97.00 315 THR A O 1
ATOM 2370 N N . LEU A 1 316 ? 19.757 0.534 -30.930 1.00 96.06 316 LEU A N 1
ATOM 2371 C CA . LEU A 1 316 ? 20.098 -0.418 -29.866 1.00 96.06 316 LEU A CA 1
ATOM 2372 C C . LEU A 1 316 ? 21.477 -0.125 -29.255 1.00 96.06 316 LEU A C 1
ATOM 2374 O O . LEU A 1 316 ? 21.610 -0.046 -28.038 1.00 96.06 316 LEU A O 1
ATOM 2378 N N . SER A 1 317 ? 22.488 0.121 -30.093 1.00 95.75 317 SER A N 1
ATOM 2379 C CA . SER A 1 317 ? 23.838 0.460 -29.626 1.00 95.75 317 SER A CA 1
ATOM 2380 C C . SER A 1 317 ? 23.863 1.780 -28.845 1.00 95.75 317 SER A C 1
ATOM 2382 O O . SER A 1 317 ? 24.494 1.869 -27.794 1.00 95.75 317 SER A O 1
ATOM 2384 N N . GLN A 1 318 ? 23.131 2.799 -29.311 1.00 96.94 318 GLN A N 1
ATOM 2385 C CA . GLN A 1 318 ? 23.025 4.072 -28.599 1.00 96.94 318 GLN A CA 1
ATOM 2386 C C . GLN A 1 318 ? 22.328 3.910 -27.245 1.00 96.94 318 GLN A C 1
ATOM 2388 O O . GLN A 1 318 ? 22.766 4.527 -26.279 1.00 96.94 318 GLN A O 1
ATOM 2393 N N . LEU A 1 319 ? 21.274 3.093 -27.165 1.00 97.06 319 LEU A N 1
ATOM 2394 C CA . LEU A 1 319 ? 20.587 2.816 -25.906 1.00 97.06 319 LEU A CA 1
ATOM 2395 C C . LEU A 1 319 ? 21.509 2.102 -24.909 1.00 97.06 319 LEU A C 1
ATOM 2397 O O . LEU A 1 319 ? 21.615 2.563 -23.776 1.00 97.06 319 LEU A O 1
ATOM 2401 N N . ASN A 1 320 ? 22.225 1.054 -25.333 1.00 96.12 320 ASN A N 1
ATOM 2402 C CA . ASN A 1 320 ? 23.213 0.362 -24.493 1.00 96.12 320 ASN A CA 1
ATOM 2403 C C . ASN A 1 320 ? 24.262 1.332 -23.925 1.00 96.12 320 ASN A C 1
ATOM 2405 O O . ASN A 1 320 ? 24.559 1.311 -22.732 1.00 96.12 320 ASN A O 1
ATOM 2409 N N . GLU A 1 321 ? 24.800 2.228 -24.757 1.00 96.44 321 GLU A N 1
ATOM 2410 C CA . GLU A 1 321 ? 25.758 3.239 -24.295 1.00 96.44 321 GLU A CA 1
ATOM 2411 C C . GLU A 1 321 ? 25.118 4.288 -23.370 1.00 96.44 321 GLU A C 1
ATOM 2413 O O . GLU A 1 321 ? 25.782 4.782 -22.464 1.00 96.44 321 GLU A O 1
ATOM 2418 N N . THR A 1 322 ? 23.839 4.625 -23.561 1.00 97.38 322 THR A N 1
ATOM 2419 C CA . THR A 1 322 ? 23.111 5.567 -22.697 1.00 97.38 322 THR A CA 1
ATOM 2420 C C . THR A 1 322 ? 22.758 4.970 -21.334 1.00 97.38 322 THR A C 1
ATOM 2422 O O . THR A 1 322 ? 22.788 5.702 -20.343 1.00 97.38 322 THR A O 1
ATOM 2425 N N . LEU A 1 323 ? 22.411 3.681 -21.266 1.00 96.88 323 LEU A N 1
ATOM 2426 C CA . LEU A 1 323 ? 22.119 2.975 -20.012 1.00 96.88 323 LEU A CA 1
ATOM 2427 C C . LEU A 1 323 ? 23.384 2.686 -19.207 1.00 96.88 323 LEU A C 1
ATOM 2429 O O . LEU A 1 323 ? 23.334 2.600 -17.987 1.00 96.88 323 LEU A O 1
ATOM 2433 N N . LYS A 1 324 ? 24.536 2.575 -19.862 1.00 95.31 324 LYS A N 1
ATOM 2434 C CA . LYS A 1 324 ? 25.808 2.327 -19.193 1.00 95.31 324 LYS A CA 1
ATOM 2435 C C . LYS A 1 324 ? 26.291 3.550 -18.415 1.00 95.31 324 LYS A C 1
ATOM 2437 O O . LYS A 1 324 ? 26.623 4.578 -18.999 1.00 95.31 324 LYS A O 1
ATOM 2442 N N . ASP A 1 325 ? 26.410 3.412 -17.093 1.00 95.25 325 ASP A N 1
ATOM 2443 C CA . ASP A 1 325 ? 26.927 4.460 -16.196 1.00 95.25 325 ASP A CA 1
ATOM 2444 C C . ASP A 1 325 ? 26.237 5.828 -16.385 1.00 95.25 325 ASP A C 1
ATOM 2446 O O . ASP A 1 325 ? 26.845 6.889 -16.227 1.00 95.25 325 ASP A O 1
ATOM 2450 N N . ASN A 1 326 ? 24.943 5.804 -16.714 1.00 97.81 326 ASN A N 1
ATOM 2451 C CA . ASN A 1 326 ? 24.111 6.985 -16.867 1.00 97.81 326 ASN A CA 1
ATOM 2452 C C . ASN A 1 326 ? 24.187 7.898 -15.622 1.00 97.81 326 ASN A C 1
ATOM 2454 O O . ASN A 1 326 ? 23.844 7.456 -14.519 1.00 97.81 326 ASN A O 1
ATOM 2458 N N . PRO A 1 327 ? 24.601 9.169 -15.769 1.00 97.44 327 PRO A N 1
ATOM 2459 C CA . PRO A 1 327 ? 24.848 10.053 -14.634 1.00 97.44 327 PRO A CA 1
ATOM 2460 C C . PRO A 1 327 ? 23.577 10.464 -13.884 1.00 97.44 327 PRO A C 1
ATOM 2462 O O . PRO A 1 327 ? 23.654 10.714 -12.685 1.00 97.44 327 PRO A O 1
ATOM 2465 N N . GLU A 1 328 ? 22.426 10.538 -14.557 1.00 96.00 328 GLU A N 1
ATOM 2466 C CA . GLU A 1 328 ? 21.149 10.892 -13.925 1.00 96.00 328 GLU A CA 1
ATOM 2467 C C . GLU A 1 328 ? 20.669 9.757 -13.016 1.00 96.00 328 GLU A C 1
ATOM 2469 O O . GLU A 1 328 ? 20.385 9.987 -11.842 1.00 96.00 328 GLU A O 1
ATOM 2474 N N . LEU A 1 329 ? 20.701 8.518 -13.517 1.00 97.62 329 LEU A N 1
ATOM 2475 C CA . LEU A 1 329 ? 20.345 7.332 -12.734 1.00 97.62 329 LEU A CA 1
ATOM 2476 C C . LEU A 1 329 ? 21.283 7.141 -11.532 1.00 97.62 329 LEU A C 1
ATOM 2478 O O . LEU A 1 329 ? 20.828 6.897 -10.416 1.00 97.62 329 LEU A O 1
ATOM 2482 N N . LEU A 1 330 ? 22.598 7.318 -11.729 1.00 97.56 330 LEU A N 1
ATOM 2483 C CA . LEU A 1 330 ? 23.574 7.255 -10.633 1.00 97.56 330 LEU A CA 1
ATOM 2484 C C . LEU A 1 330 ? 23.331 8.340 -9.575 1.00 97.56 330 LEU A C 1
ATOM 2486 O O . LEU A 1 330 ? 23.467 8.062 -8.382 1.00 97.56 330 LEU A O 1
ATOM 2490 N N . ALA A 1 331 ? 22.961 9.553 -9.996 1.00 96.25 331 ALA A N 1
ATOM 2491 C CA . ALA A 1 331 ? 22.632 10.639 -9.079 1.00 96.25 331 ALA A CA 1
ATOM 2492 C C . ALA A 1 331 ? 21.367 10.334 -8.264 1.00 96.25 331 ALA A C 1
ATOM 2494 O O . ALA A 1 331 ? 21.348 10.631 -7.071 1.00 96.25 331 ALA A O 1
ATOM 2495 N N . GLY A 1 332 ? 20.352 9.700 -8.865 1.00 96.00 332 GLY A N 1
ATOM 2496 C CA . GLY A 1 332 ? 19.166 9.210 -8.154 1.00 96.00 332 GLY A CA 1
ATOM 2497 C C . GLY A 1 332 ? 19.524 8.199 -7.060 1.00 96.00 332 GLY A C 1
ATOM 2498 O O . GLY A 1 332 ? 19.155 8.385 -5.899 1.00 96.00 332 GLY A O 1
ATOM 2499 N N . CYS A 1 333 ? 20.344 7.192 -7.392 1.00 96.88 333 CYS A N 1
ATOM 2500 C CA . CYS A 1 333 ? 20.830 6.211 -6.415 1.00 96.88 333 CYS A CA 1
ATOM 2501 C C . CYS A 1 333 ? 21.602 6.868 -5.255 1.00 96.88 333 CYS A C 1
ATOM 2503 O O . CYS A 1 333 ? 21.398 6.516 -4.093 1.00 96.88 333 CYS A O 1
ATOM 2505 N N . GLU A 1 334 ? 22.501 7.813 -5.555 1.00 96.62 334 GLU A N 1
ATOM 2506 C CA . GLU A 1 334 ? 23.283 8.525 -4.537 1.00 96.62 334 GLU A CA 1
ATOM 2507 C C . GLU A 1 334 ? 22.399 9.427 -3.668 1.00 96.62 334 GLU A C 1
ATOM 2509 O O . GLU A 1 334 ? 22.556 9.450 -2.449 1.00 96.62 334 GLU A O 1
ATOM 2514 N N . ASN A 1 335 ? 21.440 10.141 -4.263 1.00 97.31 335 ASN A N 1
ATOM 2515 C CA . ASN A 1 335 ? 20.529 11.012 -3.526 1.00 97.31 335 ASN A CA 1
ATOM 2516 C C . ASN A 1 335 ? 19.666 10.221 -2.536 1.00 97.31 335 ASN A C 1
ATOM 2518 O O . ASN A 1 335 ? 19.520 10.643 -1.388 1.00 97.31 335 ASN A O 1
ATOM 2522 N N . PHE A 1 336 ? 19.168 9.052 -2.948 1.00 97.44 336 PHE A N 1
ATOM 2523 C CA . PHE A 1 336 ? 18.420 8.176 -2.055 1.00 97.44 336 PHE A CA 1
ATOM 2524 C C . PHE A 1 336 ? 19.264 7.688 -0.882 1.00 97.44 336 PHE A C 1
ATOM 2526 O O . PHE A 1 336 ? 18.886 7.860 0.278 1.00 97.44 336 PHE A O 1
ATOM 2533 N N . ARG A 1 337 ? 20.447 7.147 -1.192 1.00 96.00 337 ARG A N 1
ATOM 2534 C CA . ARG A 1 337 ? 21.368 6.575 -0.207 1.00 96.00 337 ARG A CA 1
ATOM 2535 C C . ARG A 1 337 ? 21.864 7.596 0.812 1.00 96.00 337 ARG A C 1
ATOM 2537 O O . ARG A 1 337 ? 21.897 7.306 2.005 1.00 96.00 337 ARG A O 1
ATOM 2544 N N . GLU A 1 338 ? 22.290 8.763 0.339 1.00 96.88 338 GLU A N 1
ATOM 2545 C CA . GLU A 1 338 ? 23.004 9.744 1.163 1.00 96.88 338 GLU A CA 1
ATOM 2546 C C . GLU A 1 338 ? 22.085 10.795 1.794 1.00 96.88 338 GLU A C 1
ATOM 2548 O O . GLU A 1 338 ? 22.516 11.505 2.704 1.00 96.88 338 GLU A O 1
ATOM 2553 N N . LYS A 1 339 ? 20.847 10.954 1.302 1.00 97.19 339 LYS A N 1
ATOM 2554 C CA . LYS A 1 339 ? 19.961 12.038 1.748 1.00 97.19 339 LYS A CA 1
ATOM 2555 C C . LYS A 1 339 ? 18.553 11.585 2.083 1.00 97.19 339 LYS A C 1
ATOM 2557 O O . LYS A 1 339 ? 18.150 11.750 3.232 1.00 97.19 339 LYS A O 1
ATOM 2562 N N . THR A 1 340 ? 17.786 11.078 1.117 1.00 97.62 340 THR A N 1
ATOM 2563 C CA . THR A 1 340 ? 16.335 10.947 1.329 1.00 97.62 340 THR A CA 1
ATOM 2564 C C . THR A 1 340 ? 15.998 9.804 2.272 1.00 97.62 340 THR A C 1
ATOM 2566 O O . THR A 1 340 ? 15.235 10.032 3.206 1.00 97.62 340 THR A O 1
ATOM 2569 N N . GLN A 1 341 ? 16.618 8.626 2.130 1.00 97.38 341 GLN A N 1
ATOM 2570 C CA . GLN A 1 341 ? 16.366 7.504 3.038 1.00 97.38 341 GLN A CA 1
ATOM 2571 C C . GLN A 1 341 ? 16.747 7.850 4.496 1.00 97.38 341 GLN A C 1
ATOM 2573 O O . GLN A 1 341 ? 15.874 7.727 5.359 1.00 97.38 341 GLN A O 1
ATOM 2578 N N . PRO A 1 342 ? 17.956 8.381 4.802 1.00 97.44 342 PRO A N 1
ATOM 2579 C CA . PRO A 1 342 ? 18.273 8.841 6.158 1.00 97.44 342 PRO A CA 1
ATOM 2580 C C . PRO A 1 342 ? 17.311 9.909 6.696 1.00 97.44 342 PRO A C 1
ATOM 2582 O O . PRO A 1 342 ? 16.941 9.876 7.866 1.00 97.44 342 PRO A O 1
ATOM 2585 N N . ALA A 1 343 ? 16.903 10.873 5.865 1.00 98.12 343 ALA A N 1
ATOM 2586 C CA . ALA A 1 343 ? 16.027 11.961 6.295 1.00 98.12 343 ALA A CA 1
ATOM 2587 C C . ALA A 1 343 ? 14.593 11.492 6.582 1.00 98.12 343 ALA A C 1
ATOM 2589 O O . ALA A 1 343 ? 13.984 11.965 7.542 1.00 98.12 343 ALA A O 1
ATOM 2590 N N . ILE A 1 344 ? 14.066 10.555 5.787 1.00 98.25 344 ILE A N 1
ATOM 2591 C CA . ILE A 1 344 ? 12.773 9.907 6.045 1.00 98.25 344 ILE A CA 1
ATOM 2592 C C . ILE A 1 344 ? 12.845 9.162 7.373 1.00 98.25 344 ILE A C 1
ATOM 2594 O O . ILE A 1 344 ? 11.999 9.386 8.232 1.00 98.25 344 ILE A O 1
ATOM 2598 N N . LEU A 1 345 ? 13.880 8.339 7.565 1.00 97.00 345 LEU A N 1
ATOM 2599 C CA . LEU A 1 345 ? 14.047 7.551 8.782 1.00 97.00 345 LEU A CA 1
ATOM 2600 C C . LEU A 1 345 ? 14.122 8.438 10.033 1.00 97.00 345 LEU A C 1
ATOM 2602 O O . LEU A 1 345 ? 13.374 8.212 10.978 1.00 97.00 345 LEU A O 1
ATOM 2606 N N . ASN A 1 346 ? 14.934 9.499 9.999 1.00 97.00 346 ASN A N 1
ATOM 2607 C CA . ASN A 1 346 ? 15.010 10.467 11.098 1.00 97.00 346 ASN A CA 1
ATOM 2608 C C . ASN A 1 346 ? 13.643 11.102 11.395 1.00 97.00 346 ASN A C 1
ATOM 2610 O O . ASN A 1 346 ? 13.266 11.248 12.553 1.00 97.00 346 ASN A O 1
ATOM 2614 N N . THR A 1 347 ? 12.885 11.452 10.352 1.00 97.50 347 THR A N 1
ATOM 2615 C CA . THR A 1 347 ? 11.560 12.067 10.509 1.00 97.50 347 THR A CA 1
ATOM 2616 C C . THR A 1 347 ? 10.559 11.078 11.117 1.00 97.50 347 THR A C 1
ATOM 2618 O O . THR A 1 347 ? 9.750 11.462 11.959 1.00 97.50 347 THR A O 1
ATOM 2621 N N . LEU A 1 348 ? 10.627 9.798 10.734 1.00 97.56 348 LEU A N 1
ATOM 2622 C CA . LEU A 1 348 ? 9.803 8.741 11.320 1.00 97.56 348 LEU A CA 1
ATOM 2623 C C . LEU A 1 348 ? 10.159 8.495 12.789 1.00 97.56 348 LEU A C 1
ATOM 2625 O O . LEU A 1 348 ? 9.248 8.420 13.602 1.00 97.56 348 LEU A O 1
ATOM 2629 N N . HIS A 1 349 ? 11.441 8.461 13.166 1.00 95.94 349 HIS A N 1
ATOM 2630 C CA . HIS A 1 349 ? 11.837 8.356 14.581 1.00 95.94 349 HIS A CA 1
ATOM 2631 C C . HIS A 1 349 ? 11.370 9.536 15.426 1.00 95.94 349 HIS A C 1
ATOM 2633 O O . HIS A 1 349 ? 11.020 9.360 16.590 1.00 95.94 349 HIS A O 1
ATOM 2639 N N . GLU A 1 350 ? 11.369 10.743 14.859 1.00 95.62 350 GLU A N 1
ATOM 2640 C CA . GLU A 1 350 ? 10.885 11.936 15.554 1.00 95.62 350 GLU A CA 1
ATOM 2641 C C . GLU A 1 350 ? 9.366 11.907 15.775 1.00 95.62 350 GLU A C 1
ATOM 2643 O O . GLU A 1 350 ? 8.893 12.358 16.819 1.00 95.62 350 GLU A O 1
ATOM 2648 N N . GLN A 1 351 ? 8.599 11.398 14.806 1.00 95.88 351 GLN A N 1
ATOM 2649 C CA . GLN A 1 351 ? 7.132 11.442 14.829 1.00 95.88 351 GLN A CA 1
ATOM 2650 C C . GLN A 1 351 ? 6.467 10.166 15.370 1.00 95.88 351 GLN A C 1
ATOM 2652 O O . GLN A 1 351 ? 5.350 10.250 15.876 1.00 95.88 351 GLN A O 1
ATOM 2657 N N . ALA A 1 352 ? 7.141 9.016 15.295 1.00 95.50 352 ALA A N 1
ATOM 2658 C CA . ALA A 1 352 ? 6.697 7.711 15.788 1.00 95.50 352 ALA A CA 1
ATOM 2659 C C . ALA A 1 352 ? 7.784 7.053 16.665 1.00 95.50 352 ALA A C 1
ATOM 2661 O O . ALA A 1 352 ? 8.345 6.022 16.291 1.00 95.50 352 ALA A O 1
ATOM 2662 N N . PRO A 1 353 ? 8.123 7.645 17.826 1.00 92.06 353 PRO A N 1
ATOM 2663 C CA . PRO A 1 353 ? 9.244 7.189 18.653 1.00 92.06 353 PRO A CA 1
ATOM 2664 C C . PRO A 1 353 ? 9.057 5.791 19.261 1.00 92.06 353 PRO A C 1
ATOM 2666 O O . PRO A 1 353 ? 10.048 5.169 19.634 1.00 92.06 353 PRO A O 1
ATOM 2669 N N . GLU A 1 354 ? 7.815 5.313 19.365 1.00 90.62 354 GLU A N 1
ATOM 2670 C CA . GLU A 1 354 ? 7.477 4.004 19.942 1.00 90.62 354 GLU A CA 1
ATOM 2671 C C . GLU A 1 354 ? 7.236 2.924 18.869 1.00 90.62 354 GLU A C 1
ATOM 2673 O O . GLU A 1 354 ? 7.042 1.761 19.208 1.00 90.62 354 GLU A O 1
ATOM 2678 N N . ALA A 1 355 ? 7.242 3.285 17.580 1.00 95.88 355 ALA A N 1
ATOM 2679 C CA . ALA A 1 355 ? 6.922 2.347 16.510 1.00 95.88 355 ALA A CA 1
ATOM 2680 C C . ALA A 1 355 ? 8.128 1.499 16.093 1.00 95.88 355 ALA A C 1
ATOM 2682 O O . ALA A 1 355 ? 9.232 2.009 15.881 1.00 95.88 355 ALA A O 1
ATOM 2683 N N . GLU A 1 356 ? 7.880 0.220 15.822 1.00 97.62 356 GLU A N 1
ATOM 2684 C CA . GLU A 1 356 ? 8.816 -0.619 15.083 1.00 97.62 356 GLU A CA 1
ATOM 2685 C C . GLU A 1 356 ? 8.728 -0.288 13.584 1.00 97.62 356 GLU A C 1
ATOM 2687 O O . GLU A 1 356 ? 7.679 -0.440 12.948 1.00 97.62 356 GLU A O 1
ATOM 2692 N N . ILE A 1 357 ? 9.839 0.176 13.006 1.00 98.62 357 ILE A N 1
ATOM 2693 C CA . ILE A 1 357 ? 9.918 0.588 11.598 1.00 98.62 357 ILE A CA 1
ATOM 2694 C C . ILE A 1 357 ? 10.502 -0.551 10.762 1.00 98.62 357 ILE A C 1
ATOM 2696 O O . ILE A 1 357 ? 11.551 -1.098 11.092 1.00 98.62 357 ILE A O 1
ATOM 2700 N N . TYR A 1 358 ? 9.866 -0.857 9.634 1.00 98.69 358 TYR A N 1
ATOM 2701 C CA . TYR A 1 358 ? 10.285 -1.877 8.678 1.00 98.69 358 TYR A CA 1
ATOM 2702 C C . TYR A 1 358 ? 10.405 -1.267 7.285 1.00 98.69 358 TYR A C 1
ATOM 2704 O O . TYR A 1 358 ? 9.487 -0.597 6.814 1.00 98.69 358 TYR A O 1
ATOM 2712 N N . TRP A 1 359 ? 11.506 -1.527 6.588 1.00 98.31 359 TRP A N 1
ATOM 2713 C CA . TRP A 1 359 ? 11.735 -0.972 5.253 1.00 98.31 359 TRP A CA 1
ATOM 2714 C C . TRP A 1 359 ? 12.340 -2.034 4.347 1.00 98.31 359 TRP A C 1
ATOM 2716 O O . TRP A 1 359 ? 13.375 -2.611 4.682 1.00 98.31 359 TRP A O 1
ATOM 2726 N N . ASN A 1 360 ? 11.700 -2.304 3.210 1.00 97.56 360 ASN A N 1
ATOM 2727 C CA . ASN A 1 360 ? 12.209 -3.280 2.258 1.00 97.56 360 ASN A CA 1
ATOM 2728 C C . ASN A 1 360 ? 13.225 -2.706 1.269 1.00 97.56 360 ASN A C 1
ATOM 2730 O O . ASN A 1 360 ? 13.135 -1.544 0.870 1.00 97.56 360 ASN A O 1
ATOM 2734 N N . THR A 1 361 ? 14.142 -3.561 0.816 1.00 97.44 361 THR A N 1
ATOM 2735 C CA . THR A 1 361 ? 15.009 -3.278 -0.336 1.00 97.44 361 THR A CA 1
ATOM 2736 C C . THR A 1 361 ? 14.188 -3.146 -1.624 1.00 97.44 361 THR A C 1
ATOM 2738 O O . THR A 1 361 ? 13.038 -3.580 -1.704 1.00 97.44 361 THR A O 1
ATOM 2741 N N . LEU A 1 362 ? 14.759 -2.528 -2.656 1.00 97.06 362 LEU A N 1
ATOM 2742 C CA . LEU A 1 362 ? 14.154 -2.484 -3.986 1.00 97.06 362 LEU A CA 1
ATOM 2743 C C . LEU A 1 362 ? 14.408 -3.813 -4.703 1.00 97.06 362 LEU A C 1
ATOM 2745 O O . LEU A 1 362 ? 15.487 -4.384 -4.555 1.00 97.06 362 LEU A O 1
ATOM 2749 N N . TYR A 1 363 ? 13.464 -4.271 -5.525 1.00 96.56 363 TYR A N 1
ATOM 2750 C CA . TYR A 1 363 ? 13.633 -5.442 -6.389 1.00 96.56 363 TYR A CA 1
ATOM 2751 C C . TYR A 1 363 ? 13.840 -5.055 -7.858 1.00 96.56 363 TYR A C 1
ATOM 2753 O O . TYR A 1 363 ? 13.483 -3.950 -8.265 1.00 96.56 363 TYR A O 1
ATOM 2761 N N . ASN A 1 364 ? 14.390 -5.973 -8.663 1.00 95.81 364 ASN A N 1
ATOM 2762 C CA . ASN A 1 364 ? 14.527 -5.804 -10.111 1.00 95.81 364 ASN A CA 1
ATOM 2763 C C . ASN A 1 364 ? 13.278 -6.287 -10.862 1.00 95.81 364 ASN A C 1
ATOM 2765 O O . ASN A 1 364 ? 13.103 -7.497 -11.008 1.00 95.81 364 ASN A O 1
ATOM 2769 N N . PRO A 1 365 ? 12.430 -5.387 -11.395 1.00 95.56 365 PRO A N 1
ATOM 2770 C CA . PRO A 1 365 ? 11.221 -5.809 -12.091 1.00 95.56 365 PRO A CA 1
ATOM 2771 C C . PRO A 1 365 ? 11.498 -6.453 -13.452 1.00 95.56 365 PRO A C 1
ATOM 2773 O O . PRO A 1 365 ? 10.618 -7.115 -13.989 1.00 95.56 365 PRO A O 1
ATOM 2776 N N . PHE A 1 366 ? 12.701 -6.265 -14.005 1.00 95.19 366 PHE A N 1
ATOM 2777 C CA . PHE A 1 366 ? 13.104 -6.749 -15.326 1.00 95.19 366 PHE A CA 1
ATOM 2778 C C . PHE A 1 366 ? 13.853 -8.084 -15.254 1.00 95.19 366 PHE A C 1
ATOM 2780 O O . PHE A 1 366 ? 14.639 -8.392 -16.150 1.00 95.19 366 PHE A O 1
ATOM 2787 N N . TYR A 1 367 ? 13.713 -8.859 -14.176 1.00 94.81 367 TYR A N 1
ATOM 2788 C CA . TYR A 1 367 ? 14.489 -10.085 -14.010 1.00 94.81 367 TYR A CA 1
ATOM 2789 C C . TYR A 1 367 ? 14.283 -11.059 -15.183 1.00 94.81 367 TYR A C 1
ATOM 2791 O O . TYR A 1 367 ? 13.176 -11.505 -15.458 1.00 94.81 367 TYR A O 1
ATOM 2799 N N . GLY A 1 368 ? 15.373 -11.399 -15.879 1.00 93.00 368 GLY A N 1
ATOM 2800 C CA . GLY A 1 368 ? 15.347 -12.269 -17.059 1.00 93.00 368 GLY A CA 1
ATOM 2801 C C . GLY A 1 368 ? 14.904 -11.594 -18.365 1.00 93.00 368 GLY A C 1
ATOM 2802 O O . GLY A 1 368 ? 15.068 -12.195 -19.428 1.00 93.00 368 GLY A O 1
ATOM 2803 N N . GLU A 1 369 ? 14.429 -10.350 -18.317 1.00 94.06 369 GLU A N 1
ATOM 2804 C CA . GLU A 1 369 ? 13.884 -9.636 -19.469 1.00 94.06 369 GLU A CA 1
ATOM 2805 C C . GLU A 1 369 ? 14.982 -9.022 -20.339 1.00 94.06 369 GLU A C 1
ATOM 2807 O O . GLU A 1 369 ? 15.894 -8.334 -19.863 1.00 94.06 369 GLU A O 1
ATOM 2812 N N . LYS A 1 370 ? 14.884 -9.266 -21.651 1.00 94.62 370 LYS A N 1
ATOM 2813 C CA . LYS A 1 370 ? 15.825 -8.755 -22.654 1.00 94.62 370 LYS A CA 1
ATOM 2814 C C . LYS A 1 370 ? 15.103 -8.328 -23.915 1.00 94.62 370 LYS A C 1
ATOM 2816 O O . LYS A 1 370 ? 14.258 -9.050 -24.441 1.00 94.62 370 LYS A O 1
ATOM 2821 N N . VAL A 1 371 ? 15.553 -7.223 -24.501 1.00 94.12 371 VAL A N 1
ATOM 2822 C CA . VAL A 1 371 ? 15.216 -6.893 -25.889 1.00 94.12 371 VAL A CA 1
ATOM 2823 C C . VAL A 1 371 ? 16.251 -7.550 -26.797 1.00 94.12 371 VAL A C 1
ATOM 2825 O O . VAL A 1 371 ? 17.216 -6.929 -27.238 1.00 94.12 371 VAL A O 1
ATOM 2828 N N . ASP A 1 372 ? 16.055 -8.842 -27.057 1.00 94.06 372 ASP A N 1
ATOM 2829 C CA . ASP A 1 372 ? 16.842 -9.615 -28.017 1.00 94.06 372 ASP A CA 1
ATOM 2830 C C . ASP A 1 372 ? 15.999 -9.888 -29.265 1.00 94.06 372 ASP A C 1
ATOM 2832 O O . ASP A 1 372 ? 15.189 -10.818 -29.315 1.00 94.06 372 ASP A O 1
ATOM 2836 N N . LEU A 1 373 ? 16.207 -9.081 -30.311 1.00 92.94 373 LEU A N 1
ATOM 2837 C CA . LEU A 1 373 ? 15.461 -9.228 -31.561 1.00 92.94 373 LEU A CA 1
ATOM 2838 C C . LEU A 1 373 ? 15.626 -10.622 -32.182 1.00 92.94 373 LEU A C 1
ATOM 2840 O O . LEU A 1 373 ? 14.731 -11.064 -32.898 1.00 92.94 373 LEU A O 1
ATOM 2844 N N . SER A 1 374 ? 16.741 -11.323 -31.938 1.00 91.19 374 SER A N 1
ATOM 2845 C CA . SER A 1 374 ? 16.953 -12.663 -32.495 1.00 91.19 374 SER A CA 1
ATOM 2846 C C . SER A 1 374 ? 16.023 -13.705 -31.874 1.00 91.19 374 SER A C 1
ATOM 2848 O O . SER A 1 374 ? 15.584 -14.626 -32.567 1.00 91.19 374 SER A O 1
ATOM 2850 N N . GLN A 1 375 ? 15.686 -13.528 -30.595 1.00 92.25 375 GLN A N 1
ATOM 2851 C CA . GLN A 1 375 ? 14.742 -14.373 -29.866 1.00 92.25 375 GLN A CA 1
ATOM 2852 C C . GLN A 1 375 ? 13.299 -13.956 -30.139 1.00 92.25 375 GLN A C 1
ATOM 2854 O O . GLN A 1 375 ? 12.443 -14.810 -30.356 1.00 92.25 375 GLN A O 1
ATOM 2859 N N . LEU A 1 376 ? 13.046 -12.647 -30.191 1.00 93.50 376 LEU A N 1
ATOM 2860 C CA . LEU A 1 376 ? 11.714 -12.089 -30.416 1.00 93.50 376 LEU A CA 1
ATOM 2861 C C . LEU A 1 376 ? 11.233 -12.309 -31.859 1.00 93.50 376 LEU A C 1
ATOM 2863 O O . LEU A 1 376 ? 10.045 -12.511 -32.086 1.00 93.50 376 LEU A O 1
ATOM 2867 N N . PHE A 1 377 ? 12.137 -12.330 -32.843 1.00 92.62 377 PHE A N 1
ATOM 2868 C CA . PHE A 1 377 ? 11.820 -12.516 -34.265 1.00 92.62 377 PHE A CA 1
ATOM 2869 C C . PHE A 1 377 ? 12.596 -13.709 -34.858 1.00 92.62 377 PHE A C 1
ATOM 2871 O O . PHE A 1 377 ? 13.471 -13.530 -35.713 1.00 92.62 377 PHE A O 1
ATOM 2878 N N . PRO A 1 378 ? 12.287 -14.954 -34.444 1.00 90.38 378 PRO A N 1
ATOM 2879 C CA . PRO A 1 378 ? 13.107 -16.127 -34.759 1.00 90.38 378 PRO A CA 1
ATOM 2880 C C . PRO A 1 378 ? 13.133 -16.465 -36.255 1.00 90.38 378 PRO A C 1
ATOM 2882 O O . PRO A 1 378 ? 14.146 -16.935 -36.778 1.00 90.38 378 PRO A O 1
ATOM 2885 N N . GLU A 1 379 ? 12.040 -16.204 -36.975 1.00 85.69 379 GLU A N 1
ATOM 2886 C CA . GLU A 1 379 ? 11.979 -16.425 -38.422 1.00 85.69 379 GLU A CA 1
ATOM 2887 C C . GLU A 1 379 ? 12.829 -15.396 -39.180 1.00 85.69 379 GLU A C 1
ATOM 2889 O O . GLU A 1 379 ? 13.606 -15.767 -40.064 1.00 85.69 379 GLU A O 1
ATOM 2894 N N . LEU A 1 380 ? 12.774 -14.125 -38.773 1.00 84.50 380 LEU A N 1
ATOM 2895 C CA . LEU A 1 380 ? 13.643 -13.076 -39.304 1.00 84.50 380 LEU A CA 1
ATOM 2896 C C . LEU A 1 380 ? 15.123 -13.394 -39.028 1.00 84.50 380 LEU A C 1
ATOM 2898 O O . LEU A 1 380 ? 15.961 -13.295 -39.930 1.00 84.50 380 LEU A O 1
ATOM 2902 N N . ALA A 1 381 ? 15.440 -13.870 -37.819 1.00 88.00 381 ALA A N 1
ATOM 2903 C CA . ALA A 1 381 ? 16.781 -14.306 -37.428 1.00 88.00 381 ALA A CA 1
ATOM 2904 C C . ALA A 1 381 ? 17.303 -15.465 -38.282 1.00 88.00 381 ALA A C 1
ATOM 2906 O O . ALA A 1 381 ? 18.455 -15.453 -38.730 1.00 88.00 381 ALA A O 1
ATOM 2907 N N . ARG A 1 382 ? 16.438 -16.441 -38.577 1.00 86.69 382 ARG A N 1
ATOM 2908 C CA . ARG A 1 382 ? 16.751 -17.572 -39.455 1.00 86.69 382 ARG A CA 1
ATOM 2909 C C . ARG A 1 382 ? 17.030 -17.127 -40.890 1.00 86.69 382 ARG A C 1
ATOM 2911 O O . ARG A 1 382 ? 17.911 -17.691 -41.542 1.00 86.69 382 ARG A O 1
ATOM 2918 N N . GLN A 1 383 ? 16.280 -16.149 -41.392 1.00 81.31 383 GLN A N 1
ATOM 2919 C CA . GLN A 1 383 ? 16.434 -15.638 -42.754 1.00 81.31 383 GLN A CA 1
ATOM 2920 C C . GLN A 1 383 ? 17.697 -14.783 -42.915 1.00 81.31 383 GLN A C 1
ATOM 2922 O O . GLN A 1 383 ? 18.356 -14.859 -43.954 1.00 81.31 383 GLN A O 1
ATOM 2927 N N . LEU A 1 384 ? 18.067 -14.005 -41.891 1.00 79.88 384 LEU A N 1
ATOM 2928 C CA . LEU A 1 384 ? 19.126 -12.996 -41.972 1.00 79.88 384 LEU A CA 1
ATOM 2929 C C . LEU A 1 384 ? 20.209 -13.137 -40.873 1.00 79.88 384 LEU A C 1
ATOM 2931 O O . LEU A 1 384 ? 20.534 -12.166 -40.187 1.00 79.88 384 LEU A O 1
ATOM 2935 N N . PRO A 1 385 ? 20.881 -14.293 -40.727 1.00 82.88 385 PRO A N 1
ATOM 2936 C CA . PRO A 1 385 ? 21.746 -14.575 -39.573 1.00 82.88 385 PRO A CA 1
ATOM 2937 C C . PRO A 1 385 ? 22.974 -13.656 -39.445 1.00 82.88 385 PRO A C 1
ATOM 2939 O O . PRO A 1 385 ? 23.508 -13.477 -38.355 1.00 82.88 385 PRO A O 1
ATOM 2942 N N . MET A 1 386 ? 23.461 -13.071 -40.547 1.00 82.12 386 MET A N 1
ATOM 2943 C CA . MET A 1 386 ? 24.583 -12.117 -40.511 1.00 82.12 386 MET A CA 1
ATOM 2944 C C . MET A 1 386 ? 24.150 -10.700 -40.119 1.00 82.12 386 MET A C 1
ATOM 2946 O O . MET A 1 386 ? 24.978 -9.922 -39.653 1.00 82.12 386 MET A O 1
ATOM 2950 N N . ILE A 1 387 ? 22.872 -10.367 -40.303 1.00 77.75 387 ILE A N 1
ATOM 2951 C CA . ILE A 1 387 ? 22.295 -9.084 -39.895 1.00 77.75 387 ILE A CA 1
ATOM 2952 C C . ILE A 1 387 ? 22.088 -9.068 -38.384 1.00 77.75 387 ILE A C 1
ATOM 2954 O O . ILE A 1 387 ? 22.499 -8.114 -37.742 1.00 77.75 387 ILE A O 1
ATOM 2958 N N . PHE A 1 388 ? 21.588 -10.158 -37.795 1.00 80.38 388 PHE A N 1
ATOM 2959 C CA . PHE A 1 388 ? 21.368 -10.225 -36.344 1.00 80.38 388 PHE A CA 1
ATOM 2960 C C . PHE A 1 388 ? 22.643 -10.145 -35.508 1.00 80.38 388 PHE A C 1
ATOM 2962 O O . PHE A 1 388 ? 22.584 -9.724 -34.365 1.00 80.38 388 PHE A O 1
ATOM 2969 N N . LYS A 1 389 ? 23.816 -10.443 -36.079 1.00 82.31 389 LYS A N 1
ATOM 2970 C CA . LYS A 1 389 ? 25.101 -10.173 -35.410 1.00 82.31 389 LYS A CA 1
ATOM 2971 C C . LYS A 1 389 ? 25.379 -8.683 -35.181 1.00 82.31 389 LYS A C 1
ATOM 2973 O O . LYS A 1 389 ? 26.326 -8.367 -34.474 1.00 82.31 389 LYS A O 1
ATOM 2978 N N . GLN A 1 390 ? 24.627 -7.798 -35.837 1.00 81.69 390 GLN A N 1
ATOM 2979 C CA . GLN A 1 390 ? 24.734 -6.344 -35.698 1.00 81.69 390 GLN A CA 1
ATOM 2980 C C . GLN A 1 390 ? 23.742 -5.789 -34.670 1.00 81.69 390 GLN A C 1
ATOM 2982 O O . GLN A 1 390 ? 23.879 -4.638 -34.276 1.00 81.69 390 GLN A O 1
ATOM 2987 N N . PHE A 1 391 ? 22.739 -6.572 -34.262 1.00 90.06 391 PHE A N 1
ATOM 2988 C CA . PHE A 1 391 ? 21.784 -6.165 -33.239 1.00 90.06 391 PHE A CA 1
ATOM 2989 C C . PHE A 1 391 ? 22.305 -6.616 -31.884 1.00 90.06 391 PHE A C 1
ATOM 2991 O O . PHE A 1 391 ? 22.298 -7.803 -31.564 1.00 90.06 391 PHE A O 1
ATOM 2998 N N . GLU A 1 392 ? 22.795 -5.658 -31.108 1.00 90.44 392 GLU A N 1
ATOM 2999 C CA . GLU A 1 392 ? 23.108 -5.890 -29.706 1.00 90.44 392 GLU A CA 1
ATOM 3000 C C . GLU A 1 392 ? 21.799 -6.044 -28.929 1.00 90.44 392 GLU A C 1
ATOM 3002 O O . GLU A 1 392 ? 20.863 -5.268 -29.125 1.00 90.44 392 GLU A O 1
ATOM 3007 N N . ALA A 1 393 ? 21.720 -7.066 -28.078 1.00 94.19 393 ALA A N 1
ATOM 3008 C CA . ALA A 1 393 ? 20.601 -7.194 -27.156 1.00 94.19 393 ALA A CA 1
ATOM 3009 C C . ALA A 1 393 ? 20.687 -6.096 -26.087 1.00 94.19 393 ALA A C 1
ATOM 3011 O O . ALA A 1 393 ? 21.791 -5.737 -25.670 1.00 94.19 393 ALA A O 1
ATOM 3012 N N . ILE A 1 394 ? 19.530 -5.609 -25.639 1.00 95.75 394 ILE A N 1
ATOM 3013 C CA . ILE A 1 394 ? 19.422 -4.771 -24.438 1.00 95.75 394 ILE A CA 1
ATOM 3014 C C . ILE A 1 394 ? 19.083 -5.696 -23.275 1.00 95.75 394 ILE A C 1
ATOM 3016 O O . ILE A 1 394 ? 18.040 -6.358 -23.300 1.00 95.75 394 ILE A O 1
ATOM 3020 N N . ASP A 1 395 ? 19.969 -5.788 -22.289 1.00 95.81 395 ASP A N 1
ATOM 3021 C CA . ASP A 1 395 ? 19.817 -6.682 -21.141 1.00 95.81 395 ASP A CA 1
ATOM 3022 C C . ASP A 1 395 ? 19.227 -5.908 -19.962 1.00 95.81 395 ASP A C 1
ATOM 3024 O O . ASP A 1 395 ? 19.920 -5.581 -19.003 1.00 95.81 395 ASP A O 1
ATOM 3028 N N . LEU A 1 396 ? 17.931 -5.597 -20.053 1.00 95.31 396 LEU A N 1
ATOM 3029 C CA . LEU A 1 396 ? 17.227 -4.798 -19.045 1.00 95.31 396 LEU A CA 1
ATOM 3030 C C . LEU A 1 396 ? 17.317 -5.419 -17.650 1.00 95.31 396 LEU A C 1
ATOM 3032 O O . LEU A 1 396 ? 17.386 -4.688 -16.665 1.00 95.31 396 LEU A O 1
ATOM 3036 N N . SER A 1 397 ? 17.386 -6.751 -17.568 1.00 95.38 397 SER A N 1
ATOM 3037 C CA . SER A 1 397 ? 17.674 -7.453 -16.322 1.00 95.38 397 SER A CA 1
ATOM 3038 C C . SER A 1 397 ? 19.007 -7.010 -15.716 1.00 95.38 397 SER A C 1
ATOM 3040 O O . SER A 1 397 ? 19.031 -6.568 -14.567 1.00 95.38 397 SER A O 1
ATOM 3042 N N . ALA A 1 398 ? 20.106 -7.093 -16.470 1.00 96.75 398 ALA A N 1
ATOM 3043 C CA . ALA A 1 398 ? 21.434 -6.728 -15.978 1.00 96.75 398 ALA A CA 1
ATOM 3044 C C . ALA A 1 398 ? 21.591 -5.213 -15.760 1.00 96.75 398 ALA A C 1
ATOM 3046 O O . ALA A 1 398 ? 22.162 -4.791 -14.752 1.00 96.75 398 ALA A O 1
ATOM 3047 N N . ASP A 1 399 ? 21.065 -4.400 -16.677 1.00 96.31 399 ASP A N 1
ATOM 3048 C CA . ASP A 1 399 ? 21.140 -2.941 -16.599 1.00 96.31 399 ASP A CA 1
ATOM 3049 C C . ASP A 1 399 ? 20.314 -2.410 -15.418 1.00 96.31 399 ASP A C 1
ATOM 3051 O O . ASP A 1 399 ? 20.794 -1.571 -14.657 1.00 96.31 399 ASP A O 1
ATOM 3055 N N . GLY A 1 400 ? 19.108 -2.943 -15.199 1.00 95.62 400 GLY A N 1
ATOM 3056 C CA . GLY A 1 400 ? 18.281 -2.624 -14.035 1.00 95.62 400 GLY A CA 1
ATOM 3057 C C . GLY A 1 400 ? 18.952 -3.036 -12.723 1.00 95.62 400 GLY A C 1
ATOM 3058 O O . GLY A 1 400 ? 19.082 -2.214 -11.812 1.00 95.62 400 GLY A O 1
ATOM 3059 N N . ALA A 1 401 ? 19.461 -4.274 -12.649 1.00 97.12 401 ALA A N 1
ATOM 3060 C CA . ALA A 1 401 ? 20.186 -4.784 -11.482 1.00 97.12 401 ALA A CA 1
ATOM 3061 C C . ALA A 1 401 ? 21.357 -3.871 -11.089 1.00 97.12 401 ALA A C 1
ATOM 3063 O O . ALA A 1 401 ? 21.506 -3.531 -9.917 1.00 97.12 401 ALA A O 1
ATOM 3064 N N . TYR A 1 402 ? 22.132 -3.382 -12.063 1.00 97.62 402 TYR A N 1
ATOM 3065 C CA . TYR A 1 402 ? 23.276 -2.503 -11.808 1.00 97.62 402 TYR A CA 1
ATOM 3066 C C . TYR A 1 402 ? 22.923 -1.255 -10.985 1.00 97.62 402 TYR A C 1
ATOM 3068 O O . TYR A 1 402 ? 23.683 -0.857 -10.097 1.00 97.62 402 TYR A O 1
ATOM 3076 N N . TYR A 1 403 ? 21.785 -0.624 -11.271 1.00 98.06 403 TYR A N 1
ATOM 3077 C CA . TYR A 1 403 ? 21.337 0.563 -10.544 1.00 98.06 403 TYR A CA 1
ATOM 3078 C C . TYR A 1 403 ? 20.624 0.221 -9.242 1.00 98.06 403 TYR A C 1
ATOM 3080 O O . TYR A 1 403 ? 20.862 0.867 -8.219 1.00 98.06 403 TYR A O 1
ATOM 3088 N N . ILE A 1 404 ? 19.791 -0.815 -9.257 1.00 97.25 404 ILE A N 1
ATOM 3089 C CA . ILE A 1 404 ? 19.030 -1.246 -8.085 1.00 97.25 404 ILE A CA 1
ATOM 3090 C C . ILE A 1 404 ? 19.981 -1.715 -6.982 1.00 97.25 404 ILE A C 1
ATOM 3092 O O . ILE A 1 404 ? 19.834 -1.300 -5.839 1.00 97.25 404 ILE A O 1
ATOM 3096 N N . GLU A 1 405 ? 21.041 -2.453 -7.314 1.00 97.06 405 GLU A N 1
ATOM 3097 C CA . GLU A 1 405 ? 22.075 -2.865 -6.356 1.00 97.06 405 GLU A CA 1
ATOM 3098 C C . GLU A 1 405 ? 22.829 -1.676 -5.749 1.00 97.06 405 GLU A C 1
ATOM 3100 O O . GLU A 1 405 ? 23.209 -1.720 -4.575 1.00 97.06 405 GLU A O 1
ATOM 3105 N N . LYS A 1 406 ? 23.038 -0.595 -6.516 1.00 96.81 406 LYS A N 1
ATOM 3106 C CA . LYS A 1 406 ? 23.635 0.649 -5.998 1.00 96.81 406 LYS A CA 1
ATOM 3107 C C . LYS A 1 406 ? 22.697 1.374 -5.053 1.00 96.81 406 LYS A C 1
ATOM 3109 O O . LYS A 1 406 ? 23.159 1.898 -4.040 1.00 96.81 406 LYS A O 1
ATOM 3114 N N . MET A 1 407 ? 21.414 1.416 -5.387 1.00 95.94 407 MET A N 1
ATOM 3115 C CA . MET A 1 407 ? 20.387 2.010 -4.544 1.00 95.94 407 MET A CA 1
ATOM 3116 C C . MET A 1 407 ? 20.212 1.205 -3.252 1.00 95.94 407 MET A C 1
ATOM 3118 O O . MET A 1 407 ? 20.200 1.777 -2.164 1.00 95.94 407 MET A O 1
ATOM 3122 N N . ASN A 1 408 ? 20.238 -0.126 -3.353 1.00 97.50 408 ASN A N 1
ATOM 3123 C CA . ASN A 1 408 ? 20.161 -1.043 -2.221 1.00 97.50 408 ASN A CA 1
ATOM 3124 C C . ASN A 1 408 ? 21.378 -0.977 -1.284 1.00 97.50 408 ASN A C 1
ATOM 3126 O O . ASN A 1 408 ? 21.273 -1.391 -0.129 1.00 97.50 408 ASN A O 1
ATOM 3130 N N . GLN A 1 409 ? 22.501 -0.368 -1.695 1.00 96.12 409 GLN A N 1
ATOM 3131 C CA . GLN A 1 409 ? 23.593 -0.053 -0.759 1.00 96.12 409 GLN A CA 1
ATOM 3132 C C . GLN A 1 409 ? 23.131 0.843 0.399 1.00 96.12 409 GLN A C 1
ATOM 3134 O O . GLN A 1 409 ? 23.748 0.810 1.460 1.00 96.12 409 GLN A O 1
ATOM 3139 N N . ALA A 1 410 ? 22.042 1.602 0.236 1.00 94.44 410 ALA A N 1
ATOM 3140 C CA . ALA A 1 410 ? 21.433 2.374 1.316 1.00 94.44 410 ALA A CA 1
ATOM 3141 C C . ALA A 1 410 ? 21.050 1.508 2.522 1.00 94.44 410 ALA A C 1
ATOM 3143 O O . ALA A 1 410 ? 21.328 1.892 3.652 1.00 94.44 410 ALA A O 1
ATOM 3144 N N . PHE A 1 411 ? 20.536 0.299 2.294 1.00 95.25 411 PHE A N 1
ATOM 3145 C CA . PHE A 1 411 ? 20.149 -0.634 3.358 1.00 95.25 411 PHE A CA 1
ATOM 3146 C C . PHE A 1 411 ? 21.341 -1.333 4.020 1.00 95.25 411 PHE A C 1
ATOM 3148 O O . PHE A 1 411 ? 21.212 -1.875 5.112 1.00 95.25 411 PHE A O 1
ATOM 3155 N N . LEU A 1 412 ? 22.511 -1.313 3.377 1.00 94.12 412 LEU A N 1
ATOM 3156 C CA . LEU A 1 412 ? 23.767 -1.796 3.958 1.00 94.12 412 LEU A CA 1
ATOM 3157 C C . LEU A 1 412 ? 24.509 -0.688 4.717 1.00 94.12 412 LEU A C 1
ATOM 3159 O O . LEU A 1 412 ? 25.229 -0.965 5.674 1.00 94.12 412 LEU A O 1
ATOM 3163 N N . GLN A 1 413 ? 24.352 0.562 4.276 1.00 94.00 413 GLN A N 1
ATOM 3164 C CA . GLN A 1 413 ? 25.003 1.737 4.851 1.00 94.00 413 GLN A CA 1
ATOM 3165 C C . GLN A 1 413 ? 24.234 2.284 6.060 1.00 94.00 413 GLN A C 1
ATOM 3167 O O . GLN A 1 413 ? 24.827 2.511 7.114 1.00 94.00 413 GLN A O 1
ATOM 3172 N N . ASN A 1 414 ? 22.926 2.480 5.915 1.00 91.88 414 ASN A N 1
ATOM 3173 C CA . ASN A 1 414 ? 22.047 3.054 6.926 1.00 91.88 414 ASN A CA 1
ATOM 3174 C C . ASN A 1 414 ? 21.252 1.902 7.546 1.00 91.88 414 ASN A C 1
ATOM 3176 O O . ASN A 1 414 ? 20.257 1.472 6.975 1.00 91.88 414 ASN A O 1
ATOM 3180 N N . THR A 1 415 ? 21.722 1.343 8.663 1.00 89.25 415 THR A N 1
ATOM 3181 C CA . THR A 1 415 ? 21.180 0.092 9.248 1.00 89.25 415 THR A CA 1
ATOM 3182 C C . THR A 1 415 ? 20.561 0.266 10.632 1.00 89.25 415 THR A C 1
ATOM 3184 O O . THR A 1 415 ? 19.986 -0.675 11.171 1.00 89.25 415 THR A O 1
ATOM 3187 N N . GLU A 1 416 ? 20.704 1.440 11.244 1.00 91.56 416 GLU A N 1
ATOM 3188 C CA . GLU A 1 416 ? 20.247 1.678 12.612 1.00 91.56 416 GLU A CA 1
ATOM 3189 C C . GLU A 1 416 ? 18.806 2.194 12.634 1.00 91.56 416 GLU A C 1
ATOM 3191 O O . GLU A 1 416 ? 18.423 3.008 11.801 1.00 91.56 416 GLU A O 1
ATOM 3196 N N . GLY A 1 417 ? 18.019 1.748 13.617 1.00 91.38 417 GLY A N 1
ATOM 3197 C CA . GLY A 1 417 ? 16.686 2.289 13.900 1.00 91.38 417 GLY A CA 1
ATOM 3198 C C . GLY A 1 417 ? 15.540 1.762 13.027 1.00 91.38 417 GLY A C 1
ATOM 3199 O O . GLY A 1 417 ? 14.436 2.281 13.110 1.00 91.38 417 GLY A O 1
ATOM 3200 N N . TYR A 1 418 ? 15.747 0.735 12.210 1.00 97.69 418 TYR A N 1
ATOM 3201 C CA . TYR A 1 418 ? 14.655 0.026 11.538 1.00 97.69 418 TYR A CA 1
ATOM 3202 C C . TYR A 1 418 ? 15.060 -1.420 11.248 1.00 97.69 418 TYR A C 1
ATOM 3204 O O . TYR A 1 418 ? 16.241 -1.774 11.295 1.00 97.69 418 TYR A O 1
ATOM 3212 N N . HIS A 1 419 ? 14.082 -2.252 10.906 1.00 97.94 419 HIS A N 1
ATOM 3213 C CA . HIS A 1 419 ? 14.291 -3.610 10.424 1.00 97.94 419 HIS A CA 1
ATOM 3214 C C . HIS A 1 419 ? 14.271 -3.619 8.898 1.00 97.94 419 HIS A C 1
ATOM 3216 O O . HIS A 1 419 ? 13.240 -3.376 8.268 1.00 97.94 419 HIS A O 1
ATOM 3222 N N . SER A 1 420 ? 15.425 -3.893 8.295 1.00 96.62 420 SER A N 1
ATOM 3223 C CA . SER A 1 420 ? 15.513 -4.079 6.847 1.00 96.62 420 SER A CA 1
ATOM 3224 C C . SER A 1 420 ? 14.891 -5.416 6.441 1.00 96.62 420 SER A C 1
ATOM 3226 O O . SER A 1 420 ? 15.215 -6.453 7.027 1.00 96.62 420 SER A O 1
ATOM 3228 N N . VAL A 1 421 ? 14.018 -5.391 5.434 1.00 97.88 421 VAL A N 1
ATOM 3229 C CA . VAL A 1 421 ? 13.412 -6.586 4.832 1.00 97.88 421 VAL A CA 1
ATOM 3230 C C . VAL A 1 421 ? 13.988 -6.764 3.432 1.00 97.88 421 VAL A C 1
ATOM 3232 O O . VAL A 1 421 ? 13.628 -6.048 2.500 1.00 97.88 421 VAL A O 1
ATOM 3235 N N . ASP A 1 422 ? 14.923 -7.695 3.275 1.00 96.69 422 ASP A N 1
ATOM 3236 C CA . ASP A 1 422 ? 15.526 -7.923 1.966 1.00 96.69 422 ASP A CA 1
ATOM 3237 C C . ASP A 1 422 ? 14.590 -8.737 1.069 1.00 96.69 422 ASP A C 1
ATOM 3239 O O . ASP A 1 422 ? 14.323 -9.907 1.339 1.00 96.69 422 ASP A O 1
ATOM 3243 N N . ILE A 1 423 ? 14.100 -8.103 0.006 1.00 97.31 423 ILE A N 1
ATOM 3244 C CA . ILE A 1 423 ? 13.256 -8.736 -1.010 1.00 97.31 423 ILE A CA 1
ATOM 3245 C C . ILE A 1 423 ? 13.971 -8.886 -2.357 1.00 97.31 423 ILE A C 1
ATOM 3247 O O . ILE A 1 423 ? 13.423 -9.508 -3.261 1.00 97.31 423 ILE A O 1
ATOM 3251 N N . TYR A 1 424 ? 15.179 -8.332 -2.517 1.00 96.94 424 TYR A N 1
ATOM 3252 C CA . TYR A 1 424 ? 15.844 -8.225 -3.820 1.00 96.94 424 TYR A CA 1
ATOM 3253 C C . TYR A 1 424 ? 16.124 -9.597 -4.438 1.00 96.94 424 TYR A C 1
ATOM 3255 O O . TYR A 1 424 ? 15.731 -9.858 -5.573 1.00 96.94 424 TYR A O 1
ATOM 3263 N N . GLU A 1 425 ? 16.775 -10.483 -3.682 1.00 94.56 425 GLU A N 1
ATOM 3264 C CA . GLU A 1 425 ? 17.184 -11.796 -4.193 1.00 94.56 425 GLU A CA 1
ATOM 3265 C C . GLU A 1 425 ? 15.999 -12.727 -4.445 1.00 94.56 425 GLU A C 1
ATOM 3267 O O . GLU A 1 425 ? 16.002 -13.484 -5.410 1.00 94.56 425 GLU A O 1
ATOM 3272 N N . GLU A 1 426 ? 14.960 -12.661 -3.618 1.00 95.81 426 GLU A N 1
ATOM 3273 C CA . GLU A 1 426 ? 13.775 -13.508 -3.790 1.00 95.81 426 GLU A CA 1
ATOM 3274 C C . GLU A 1 426 ? 12.934 -13.066 -4.999 1.00 95.81 426 GLU A C 1
ATOM 3276 O O . GLU A 1 426 ? 12.283 -13.888 -5.642 1.00 95.81 426 GLU A O 1
ATOM 3281 N N . PHE A 1 427 ? 13.017 -11.786 -5.374 1.00 95.44 427 PHE A N 1
ATOM 3282 C CA . PHE A 1 427 ? 12.436 -11.261 -6.610 1.00 95.44 427 PHE A CA 1
ATOM 3283 C C . PHE A 1 427 ? 13.283 -11.513 -7.862 1.00 95.44 427 PHE A C 1
ATOM 3285 O O . PHE A 1 427 ? 12.828 -11.209 -8.966 1.00 95.44 427 PHE A O 1
ATOM 3292 N N . ASN A 1 428 ? 14.473 -12.111 -7.743 1.00 92.75 428 ASN A N 1
ATOM 3293 C CA . ASN A 1 428 ? 15.239 -12.605 -8.889 1.00 92.75 428 ASN A CA 1
ATOM 3294 C C . ASN A 1 428 ? 14.613 -13.903 -9.444 1.00 92.75 428 ASN A C 1
ATOM 3296 O O . ASN A 1 428 ? 15.268 -14.938 -9.588 1.00 92.75 428 ASN A O 1
ATOM 3300 N N . HIS A 1 429 ? 13.316 -13.843 -9.739 1.00 89.88 429 HIS A N 1
ATOM 3301 C CA . HIS A 1 429 ? 12.487 -14.922 -10.245 1.00 89.88 429 HIS A CA 1
ATOM 3302 C C . HIS A 1 429 ? 11.520 -14.357 -11.301 1.00 89.88 429 HIS A C 1
ATOM 3304 O O . HIS A 1 429 ? 10.952 -13.283 -11.094 1.00 89.88 429 HIS A O 1
ATOM 3310 N N . PRO A 1 430 ? 11.318 -15.049 -12.439 1.00 82.50 430 PRO A N 1
ATOM 3311 C CA . PRO A 1 430 ? 10.360 -14.603 -13.450 1.00 82.50 430 PRO A CA 1
ATOM 3312 C C . PRO A 1 430 ? 8.922 -14.614 -12.907 1.00 82.50 430 PRO A C 1
ATOM 3314 O O . PRO A 1 430 ? 8.623 -15.300 -11.932 1.00 82.50 430 PRO A O 1
ATOM 3317 N N . ASP A 1 431 ? 8.016 -13.899 -13.567 1.00 87.88 431 ASP A N 1
ATOM 3318 C CA . ASP A 1 431 ? 6.569 -13.953 -13.304 1.00 87.88 431 ASP A CA 1
ATOM 3319 C C . ASP A 1 431 ? 6.114 -13.435 -11.922 1.00 87.88 431 ASP A C 1
ATOM 3321 O O . ASP A 1 431 ? 5.007 -13.748 -11.492 1.00 87.88 431 ASP A O 1
ATOM 3325 N N . LEU A 1 432 ? 6.927 -12.643 -11.214 1.00 95.25 432 LEU A N 1
ATOM 3326 C CA . LEU A 1 432 ? 6.510 -11.944 -9.981 1.00 95.25 432 LEU A CA 1
ATOM 3327 C C . LEU A 1 432 ? 6.056 -10.499 -10.229 1.00 95.25 432 LEU A C 1
ATOM 3329 O O . LEU A 1 432 ? 5.478 -9.864 -9.346 1.00 95.25 432 LEU A O 1
ATOM 3333 N N . THR A 1 433 ? 6.322 -9.977 -11.425 1.00 95.31 433 THR A N 1
ATOM 3334 C CA . THR A 1 433 ? 5.940 -8.635 -11.873 1.00 95.31 433 THR A CA 1
ATOM 3335 C C . THR A 1 433 ? 5.134 -8.715 -13.162 1.00 95.31 433 THR A C 1
ATOM 3337 O O . THR A 1 433 ? 4.992 -9.781 -13.763 1.00 95.31 433 THR A O 1
ATOM 3340 N N . ASN A 1 434 ? 4.599 -7.576 -13.591 1.00 94.75 434 ASN A N 1
ATOM 3341 C CA . ASN A 1 434 ? 3.836 -7.478 -14.832 1.00 94.75 434 ASN A CA 1
ATOM 3342 C C . ASN A 1 434 ? 4.696 -7.170 -16.066 1.00 94.75 434 ASN A C 1
ATOM 3344 O O . ASN A 1 434 ? 4.141 -7.006 -17.158 1.00 94.75 434 ASN A O 1
ATOM 3348 N N . VAL A 1 435 ? 6.022 -7.071 -15.922 1.00 94.44 435 VAL A N 1
ATOM 3349 C CA . VAL A 1 435 ? 6.911 -6.778 -17.049 1.00 94.44 435 VAL A CA 1
ATOM 3350 C C . VAL A 1 435 ? 6.835 -7.915 -18.059 1.00 94.44 435 VAL A C 1
ATOM 3352 O O . VAL A 1 435 ? 6.934 -9.086 -17.709 1.00 94.44 435 VAL A O 1
ATOM 3355 N N . GLU A 1 436 ? 6.665 -7.567 -19.331 1.00 91.88 436 GLU A N 1
ATOM 3356 C CA . GLU A 1 436 ? 6.602 -8.555 -20.401 1.00 91.88 436 GLU A CA 1
ATOM 3357 C C . GLU A 1 436 ? 7.134 -7.978 -21.716 1.00 91.88 436 GLU A C 1
ATOM 3359 O O . GLU A 1 436 ? 6.604 -6.996 -22.249 1.00 91.88 436 GLU A O 1
ATOM 3364 N N . ILE A 1 437 ? 8.154 -8.624 -22.286 1.00 92.62 437 ILE A N 1
ATOM 3365 C CA . ILE A 1 437 ? 8.716 -8.273 -23.594 1.00 92.62 437 ILE A CA 1
ATOM 3366 C C . ILE A 1 437 ? 8.472 -9.418 -24.568 1.00 92.62 437 ILE A C 1
ATOM 3368 O O . ILE A 1 437 ? 9.055 -10.497 -24.468 1.00 92.62 437 ILE A O 1
ATOM 3372 N N . LYS A 1 438 ? 7.611 -9.185 -25.562 1.00 93.56 438 LYS A N 1
ATOM 3373 C CA . LYS A 1 438 ? 7.221 -10.232 -26.515 1.00 93.56 438 LYS A CA 1
ATOM 3374 C C . LYS A 1 438 ? 7.006 -9.724 -27.930 1.00 93.56 438 LYS A C 1
ATOM 3376 O O . LYS A 1 438 ? 6.805 -8.540 -28.184 1.00 93.56 438 LYS A O 1
ATOM 3381 N N . ASN A 1 439 ? 7.013 -10.666 -28.866 1.00 92.06 439 ASN A N 1
ATOM 3382 C CA . ASN A 1 439 ? 6.514 -10.460 -30.218 1.00 92.06 439 ASN A CA 1
ATOM 3383 C C . ASN A 1 439 ? 5.076 -10.986 -30.314 1.00 92.06 439 ASN A C 1
ATOM 3385 O O . ASN A 1 439 ? 4.826 -12.158 -30.028 1.00 92.06 439 ASN A O 1
ATOM 3389 N N . ILE A 1 440 ? 4.149 -10.128 -30.739 1.00 90.50 440 ILE A N 1
ATOM 3390 C CA . ILE A 1 440 ? 2.769 -10.497 -31.061 1.00 90.50 440 ILE A CA 1
ATOM 3391 C C . ILE A 1 440 ? 2.538 -10.214 -32.544 1.00 90.50 440 ILE A C 1
ATOM 3393 O O . ILE A 1 440 ? 2.514 -9.057 -32.960 1.00 90.50 440 ILE A O 1
ATOM 3397 N N . ASP A 1 441 ? 2.362 -11.268 -33.341 1.00 86.25 441 ASP A N 1
ATOM 3398 C CA . ASP A 1 441 ? 2.043 -11.186 -34.775 1.00 86.25 441 ASP A CA 1
ATOM 3399 C C . ASP A 1 441 ? 2.987 -10.272 -35.589 1.00 86.25 441 ASP A C 1
ATOM 3401 O O . ASP A 1 441 ? 2.557 -9.519 -36.465 1.00 86.25 441 ASP A O 1
ATOM 3405 N N . GLY A 1 442 ? 4.289 -10.332 -35.299 1.00 81.56 442 GLY A N 1
ATOM 3406 C CA . GLY A 1 442 ? 5.321 -9.539 -35.974 1.00 81.56 442 GLY A CA 1
ATOM 3407 C C . GLY A 1 442 ? 5.460 -8.110 -35.445 1.00 81.56 442 GLY A C 1
ATOM 3408 O O . GLY A 1 442 ? 6.124 -7.266 -36.055 1.00 81.56 442 GLY A O 1
ATOM 3409 N N . LYS A 1 443 ? 4.833 -7.804 -34.306 1.00 84.56 443 LYS A N 1
ATOM 3410 C CA . LYS A 1 443 ? 4.957 -6.527 -33.605 1.00 84.56 443 LYS A CA 1
ATOM 3411 C C . LYS A 1 443 ? 5.699 -6.724 -32.287 1.00 84.56 443 LYS A C 1
ATOM 3413 O O . LYS A 1 443 ? 5.325 -7.566 -31.476 1.00 84.56 443 LYS A O 1
ATOM 3418 N N . LEU A 1 444 ? 6.711 -5.890 -32.057 1.00 90.75 444 LEU A N 1
ATOM 3419 C CA . LEU A 1 444 ? 7.350 -5.769 -30.751 1.00 90.75 444 LEU A CA 1
ATOM 3420 C C . LEU A 1 444 ? 6.363 -5.141 -29.754 1.00 90.75 444 LEU A C 1
ATOM 3422 O O . LEU A 1 444 ? 5.824 -4.059 -30.002 1.00 90.75 444 LEU A O 1
ATOM 3426 N N . CYS A 1 445 ? 6.111 -5.836 -28.649 1.00 88.19 445 CYS A N 1
ATOM 3427 C CA . CYS A 1 445 ? 5.259 -5.394 -27.555 1.00 88.19 445 CYS A CA 1
ATOM 3428 C C . CYS A 1 445 ? 6.088 -5.338 -26.274 1.00 88.19 445 CYS A C 1
ATOM 3430 O O . CYS A 1 445 ? 6.668 -6.344 -25.869 1.00 88.19 445 CYS A O 1
ATOM 3432 N N . LEU A 1 446 ? 6.129 -4.152 -25.671 1.00 89.31 446 LEU A N 1
ATOM 3433 C CA . LEU A 1 446 ? 6.844 -3.869 -24.435 1.00 89.31 446 LEU A CA 1
ATOM 3434 C C . LEU A 1 446 ? 5.806 -3.493 -23.383 1.00 89.31 446 LEU A C 1
ATOM 3436 O O . LEU A 1 446 ? 5.106 -2.494 -23.547 1.00 89.31 446 LEU A O 1
ATOM 3440 N N . ASN A 1 447 ? 5.683 -4.309 -22.345 1.00 91.50 447 ASN A N 1
ATOM 3441 C CA . ASN A 1 447 ? 5.003 -3.933 -21.120 1.00 91.50 447 ASN A CA 1
ATOM 3442 C C . ASN A 1 447 ? 6.067 -3.704 -20.049 1.00 91.50 447 ASN A C 1
ATOM 3444 O O . ASN A 1 447 ? 6.710 -4.656 -19.616 1.00 91.50 447 ASN A O 1
ATOM 3448 N N . PHE A 1 448 ? 6.270 -2.451 -19.651 1.00 91.38 448 PHE A N 1
ATOM 3449 C CA . PHE A 1 448 ? 7.238 -2.084 -18.616 1.00 91.38 448 PHE A CA 1
ATOM 3450 C C . PHE A 1 448 ? 6.599 -1.871 -17.248 1.00 91.38 448 PHE A C 1
ATOM 3452 O O . PHE A 1 448 ? 7.231 -1.268 -16.389 1.00 91.38 448 PHE A O 1
ATOM 3459 N N . ASP A 1 449 ? 5.370 -2.348 -17.043 1.00 93.44 449 ASP A N 1
ATOM 3460 C CA . ASP A 1 449 ? 4.695 -2.289 -15.752 1.00 93.44 449 ASP A CA 1
ATOM 3461 C C . ASP A 1 449 ? 5.528 -3.011 -14.667 1.00 93.44 449 ASP A C 1
ATOM 3463 O O . ASP A 1 449 ? 5.573 -4.244 -14.654 1.00 93.44 449 ASP A O 1
ATOM 3467 N N . PRO A 1 450 ? 6.208 -2.276 -13.761 1.00 94.38 450 PRO A N 1
ATOM 3468 C CA . PRO A 1 450 ? 7.168 -2.871 -12.838 1.00 94.38 450 PRO A CA 1
ATOM 3469 C C . PRO A 1 450 ? 6.498 -3.436 -11.581 1.00 94.38 450 PRO A C 1
ATOM 3471 O O . PRO A 1 450 ? 7.183 -3.987 -10.713 1.00 94.38 450 PRO A O 1
ATOM 3474 N N . HIS A 1 451 ? 5.184 -3.250 -11.436 1.00 96.00 451 HIS A N 1
ATOM 3475 C CA . HIS A 1 451 ? 4.466 -3.585 -10.217 1.00 96.00 451 HIS A CA 1
ATOM 3476 C C . HIS A 1 451 ? 4.421 -5.102 -10.002 1.00 96.00 451 HIS A C 1
ATOM 3478 O O . HIS A 1 451 ? 4.362 -5.866 -10.975 1.00 96.00 451 HIS A O 1
ATOM 3484 N N . PRO A 1 452 ? 4.447 -5.551 -8.734 1.00 97.00 452 PRO A N 1
ATOM 3485 C CA . PRO A 1 452 ? 4.299 -6.956 -8.435 1.00 97.00 452 PRO A CA 1
ATOM 3486 C C . PRO A 1 452 ? 2.866 -7.389 -8.740 1.00 97.00 452 PRO A C 1
ATOM 3488 O O . PRO A 1 452 ? 1.909 -6.639 -8.534 1.00 97.00 452 PRO A O 1
ATOM 3491 N N . ASN A 1 453 ? 2.717 -8.617 -9.218 1.00 95.69 453 ASN A N 1
ATOM 3492 C CA . ASN A 1 453 ? 1.410 -9.254 -9.318 1.00 95.69 453 ASN A CA 1
ATOM 3493 C C . ASN A 1 453 ? 0.987 -9.828 -7.951 1.00 95.69 453 ASN A C 1
ATOM 3495 O O . ASN A 1 453 ? 1.629 -9.579 -6.927 1.00 95.69 453 ASN A O 1
ATOM 3499 N N . LEU A 1 454 ? -0.111 -10.587 -7.913 1.00 95.31 454 LEU A N 1
ATOM 3500 C CA . LEU A 1 454 ? -0.631 -11.172 -6.674 1.00 95.31 454 LEU A CA 1
ATOM 3501 C C . LEU A 1 454 ? 0.409 -12.062 -5.975 1.00 95.31 454 LEU A C 1
ATOM 3503 O O . LEU A 1 454 ? 0.580 -11.976 -4.760 1.00 95.31 454 LEU A O 1
ATOM 3507 N N . GLU A 1 455 ? 1.138 -12.874 -6.737 1.00 96.50 455 GLU A N 1
ATOM 3508 C CA . GLU A 1 455 ? 2.213 -13.727 -6.241 1.00 96.50 455 GLU A CA 1
ATOM 3509 C C . GLU A 1 455 ? 3.398 -12.907 -5.713 1.00 96.50 455 GLU A C 1
ATOM 3511 O O . GLU A 1 455 ? 3.926 -13.214 -4.644 1.00 96.50 455 GLU A O 1
ATOM 3516 N N . GLY A 1 456 ? 3.781 -11.830 -6.404 1.00 97.69 456 GLY A N 1
ATOM 3517 C CA . GLY A 1 456 ? 4.800 -10.892 -5.933 1.00 97.69 456 GLY A CA 1
ATOM 3518 C C . GLY A 1 456 ? 4.404 -10.213 -4.618 1.00 97.69 456 GLY A C 1
ATOM 3519 O O . GLY A 1 456 ? 5.208 -10.134 -3.690 1.00 97.69 456 GLY A O 1
ATOM 3520 N N . HIS A 1 457 ? 3.149 -9.781 -4.483 1.00 98.00 457 HIS A N 1
ATOM 3521 C CA . HIS A 1 457 ? 2.637 -9.232 -3.227 1.00 98.00 457 HIS A CA 1
ATOM 3522 C C . HIS A 1 457 ? 2.635 -10.261 -2.092 1.00 98.00 457 HIS A C 1
ATOM 3524 O O . HIS A 1 457 ? 3.030 -9.923 -0.975 1.00 98.00 457 HIS A O 1
ATOM 3530 N N . GLN A 1 458 ? 2.245 -11.510 -2.370 1.00 97.44 458 GLN A N 1
ATOM 3531 C CA . GLN A 1 458 ? 2.322 -12.591 -1.388 1.00 97.44 458 GLN A CA 1
ATOM 3532 C C . GLN A 1 458 ? 3.767 -12.840 -0.943 1.00 97.44 458 GLN A C 1
ATOM 3534 O O . GLN A 1 458 ? 4.016 -12.974 0.252 1.00 97.44 458 GLN A O 1
ATOM 3539 N N . LEU A 1 459 ? 4.728 -12.835 -1.872 1.00 98.31 459 LEU A N 1
ATOM 3540 C CA . LEU A 1 459 ? 6.143 -12.989 -1.538 1.00 98.31 459 LEU A CA 1
ATOM 3541 C C . LEU A 1 459 ? 6.639 -11.861 -0.623 1.00 98.31 459 LEU A C 1
ATOM 3543 O O . LEU A 1 459 ? 7.334 -12.130 0.354 1.00 98.31 459 LEU A O 1
ATOM 3547 N N . ILE A 1 460 ? 6.253 -10.606 -0.887 1.00 98.56 460 ILE A N 1
ATOM 3548 C CA . ILE A 1 460 ? 6.582 -9.484 0.007 1.00 98.56 460 ILE A CA 1
ATOM 3549 C C . ILE A 1 460 ? 6.010 -9.747 1.408 1.00 98.56 460 ILE A C 1
ATOM 3551 O O . ILE A 1 460 ? 6.738 -9.612 2.391 1.00 98.56 460 ILE A O 1
ATOM 3555 N N . THR A 1 461 ? 4.745 -10.170 1.521 1.00 98.44 461 THR A N 1
ATOM 3556 C CA . THR A 1 461 ? 4.148 -10.551 2.814 1.00 98.44 461 THR A CA 1
ATOM 3557 C C . THR A 1 461 ? 4.972 -11.628 3.517 1.00 98.44 461 THR A C 1
ATOM 3559 O O . THR A 1 461 ? 5.354 -11.436 4.670 1.00 98.44 461 THR A O 1
ATOM 3562 N N . ASP A 1 462 ? 5.299 -12.717 2.820 1.00 98.25 462 ASP A N 1
ATOM 3563 C CA . ASP A 1 462 ? 6.023 -13.864 3.374 1.00 98.25 462 ASP A CA 1
ATOM 3564 C C . ASP A 1 462 ? 7.420 -13.491 3.896 1.00 98.25 462 ASP A C 1
ATOM 3566 O O . ASP A 1 462 ? 7.916 -14.121 4.832 1.00 98.25 462 ASP A O 1
ATOM 3570 N N . LEU A 1 463 ? 8.049 -12.458 3.327 1.00 98.56 463 LEU A N 1
ATOM 3571 C CA . LEU A 1 463 ? 9.356 -11.955 3.758 1.00 98.56 463 LEU A CA 1
ATOM 3572 C C . LEU A 1 463 ? 9.261 -10.977 4.933 1.00 98.56 463 LEU A C 1
ATOM 3574 O O . LEU A 1 463 ? 10.109 -11.010 5.826 1.00 98.56 463 LEU A O 1
ATOM 3578 N N . TYR A 1 464 ? 8.217 -10.148 4.985 1.00 98.62 464 TYR A N 1
ATOM 3579 C CA . TYR A 1 464 ? 7.961 -9.255 6.120 1.00 98.62 464 TYR A CA 1
ATOM 3580 C C . TYR A 1 464 ? 7.531 -10.017 7.377 1.00 98.62 464 TYR A C 1
ATOM 3582 O O . TYR A 1 464 ? 8.022 -9.730 8.471 1.00 98.62 464 TYR A O 1
ATOM 3590 N N . THR A 1 465 ? 6.631 -10.994 7.235 1.00 97.31 465 THR A N 1
ATOM 3591 C CA . THR A 1 465 ? 6.029 -11.746 8.346 1.00 97.31 465 THR A CA 1
ATOM 3592 C C . THR A 1 465 ? 7.044 -12.273 9.368 1.00 97.31 465 THR A C 1
ATOM 3594 O O . THR A 1 465 ? 6.893 -11.950 10.546 1.00 97.31 465 THR A O 1
ATOM 3597 N N . PRO A 1 466 ? 8.093 -13.036 8.997 1.00 96.50 466 PRO A N 1
ATOM 3598 C CA . PRO A 1 466 ? 9.040 -13.574 9.972 1.00 96.50 466 PRO A CA 1
ATOM 3599 C C . PRO A 1 466 ? 9.902 -12.493 10.634 1.00 96.50 466 PRO A C 1
ATOM 3601 O O . PRO A 1 466 ? 10.385 -12.708 11.748 1.00 96.50 466 PRO A O 1
ATOM 3604 N N . VAL A 1 467 ? 10.116 -11.351 9.971 1.00 98.00 467 VAL A N 1
ATOM 3605 C CA . VAL A 1 467 ? 10.830 -10.213 10.562 1.00 98.00 467 VAL A CA 1
ATOM 3606 C C . VAL A 1 467 ? 9.946 -9.586 11.634 1.00 98.00 467 VAL A C 1
ATOM 3608 O O . VAL A 1 467 ? 10.351 -9.579 12.792 1.00 98.00 467 VAL A O 1
ATOM 3611 N N . ILE A 1 468 ? 8.713 -9.200 11.286 1.00 97.56 468 ILE A N 1
ATOM 3612 C CA . ILE A 1 468 ? 7.737 -8.613 12.219 1.00 97.56 468 ILE A CA 1
ATOM 3613 C C . ILE A 1 468 ? 7.477 -9.545 13.407 1.00 97.56 468 ILE A C 1
ATOM 3615 O O . ILE A 1 468 ? 7.580 -9.121 14.549 1.00 97.56 468 ILE A O 1
ATOM 3619 N N . GLN A 1 469 ? 7.230 -10.835 13.168 1.00 92.62 469 GLN A N 1
ATOM 3620 C CA . GLN A 1 469 ? 7.001 -11.834 14.225 1.00 92.62 469 GLN A CA 1
ATOM 3621 C C . GLN A 1 469 ? 8.138 -11.951 15.236 1.00 92.62 469 GLN A C 1
ATOM 3623 O O . GLN A 1 469 ? 7.934 -12.378 16.371 1.00 92.62 469 GLN A O 1
ATOM 3628 N N . LYS A 1 470 ? 9.361 -11.646 14.808 1.00 95.06 470 LYS A N 1
ATOM 3629 C CA . LYS A 1 470 ? 10.541 -11.727 15.659 1.00 95.06 470 LYS A CA 1
ATOM 3630 C C . LYS A 1 470 ? 10.749 -10.452 16.474 1.00 95.06 470 LYS A C 1
ATOM 3632 O O . LYS A 1 470 ? 11.379 -10.527 17.529 1.00 95.06 470 LYS A O 1
ATOM 3637 N N . THR A 1 471 ? 10.313 -9.306 15.962 1.00 95.00 471 THR A N 1
ATOM 3638 C CA . THR A 1 471 ? 10.703 -7.984 16.471 1.00 95.00 471 THR A CA 1
ATOM 3639 C C . THR A 1 471 ? 9.554 -7.197 17.073 1.00 95.00 471 THR A C 1
ATOM 3641 O O . THR A 1 471 ? 9.815 -6.321 17.882 1.00 95.00 471 THR A O 1
ATOM 3644 N N . TYR A 1 472 ? 8.310 -7.530 16.739 1.00 94.25 472 TYR A N 1
ATOM 3645 C CA . TYR A 1 472 ? 7.122 -6.883 17.269 1.00 94.25 472 TYR A CA 1
ATOM 3646 C C . TYR A 1 472 ? 6.249 -7.870 18.040 1.00 94.25 472 TYR A C 1
ATOM 3648 O O . TYR A 1 472 ? 6.021 -9.014 17.644 1.00 94.25 472 TYR A O 1
ATOM 3656 N N . THR A 1 473 ? 5.756 -7.396 19.169 1.00 87.00 473 THR A N 1
ATOM 3657 C CA . THR A 1 473 ? 4.686 -7.987 19.965 1.00 87.00 473 THR A CA 1
ATOM 3658 C C . THR A 1 473 ? 3.972 -6.801 20.586 1.00 87.00 473 THR A C 1
ATOM 3660 O O . THR A 1 473 ? 4.644 -5.855 20.996 1.00 87.00 473 THR A O 1
ATOM 3663 N N . SER A 1 474 ? 2.643 -6.807 20.650 1.00 81.56 474 SER A N 1
ATOM 3664 C CA . SER A 1 474 ? 1.948 -5.685 21.279 1.00 81.56 474 SER A CA 1
ATOM 3665 C C . SER A 1 474 ? 2.357 -5.602 22.757 1.00 81.56 474 SER A C 1
ATOM 3667 O O . SER A 1 474 ? 2.132 -6.556 23.509 1.00 81.56 474 SER A O 1
ATOM 3669 N N . ASP A 1 475 ? 2.942 -4.477 23.176 1.00 65.75 475 ASP A N 1
ATOM 3670 C CA . ASP A 1 475 ? 3.355 -4.240 24.569 1.00 65.75 475 ASP A CA 1
ATOM 3671 C C . ASP A 1 475 ? 2.158 -4.066 25.519 1.00 65.75 475 ASP A C 1
ATOM 3673 O O . ASP A 1 475 ? 2.304 -4.142 26.744 1.00 65.75 475 ASP A O 1
ATOM 3677 N N . ASP A 1 476 ? 0.957 -3.877 24.966 1.00 56.62 476 ASP A N 1
ATOM 3678 C CA . ASP A 1 476 ? -0.260 -3.741 25.746 1.00 56.62 476 ASP A CA 1
ATOM 3679 C C . ASP A 1 476 ? -0.662 -5.084 26.388 1.00 56.62 476 ASP A C 1
ATOM 3681 O O . ASP A 1 476 ? -1.074 -6.026 25.686 1.00 56.62 476 ASP A O 1
ATOM 3685 N N . PRO A 1 477 ? -0.664 -5.203 27.737 1.00 49.66 477 PRO A N 1
ATOM 3686 C CA . PRO A 1 477 ? -1.464 -6.245 28.362 1.00 49.66 477 PRO A CA 1
ATOM 3687 C C . PRO A 1 477 ? -2.905 -6.064 27.873 1.00 49.66 477 PRO A C 1
ATOM 3689 O O . PRO A 1 477 ? -3.361 -4.935 27.715 1.00 49.66 477 PRO A O 1
ATOM 3692 N N . ALA A 1 478 ? -3.602 -7.172 27.598 1.00 46.03 478 ALA A N 1
ATOM 3693 C CA . ALA A 1 478 ? -5.001 -7.186 27.157 1.00 46.03 478 ALA A CA 1
ATOM 3694 C C . ALA A 1 478 ? -5.797 -6.034 27.817 1.00 46.03 478 ALA A C 1
ATOM 3696 O O . ALA A 1 478 ? -5.877 -6.035 29.044 1.00 46.03 478 ALA A O 1
ATOM 3697 N N . PRO A 1 479 ? -6.263 -5.019 27.055 1.00 48.75 479 PRO A N 1
ATOM 3698 C CA . PRO A 1 479 ? -6.472 -3.643 27.529 1.00 48.75 479 PRO A CA 1
ATOM 3699 C C . PRO A 1 479 ? -7.330 -3.528 28.793 1.00 48.75 479 PRO A C 1
ATOM 3701 O O . PRO A 1 479 ? -8.539 -3.415 28.665 1.00 48.75 479 PRO A O 1
ATOM 3704 N N . ASP A 1 480 ? -6.729 -3.573 29.993 1.00 56.66 480 ASP A N 1
ATOM 3705 C CA . ASP A 1 480 ? -7.398 -3.670 31.313 1.00 56.66 480 ASP A CA 1
ATOM 3706 C C . ASP A 1 480 ? -8.767 -4.381 31.232 1.00 56.66 480 ASP A C 1
ATOM 3708 O O . ASP A 1 480 ? -9.792 -3.906 31.732 1.00 56.66 480 ASP A O 1
ATOM 3712 N N . LEU A 1 481 ? -8.793 -5.473 30.460 1.00 60.38 481 LEU A N 1
ATOM 3713 C CA . LEU A 1 481 ? -10.033 -6.093 30.039 1.00 60.38 481 LEU A CA 1
ATOM 3714 C C . LEU A 1 481 ? -10.581 -6.832 31.252 1.00 60.38 481 LEU A C 1
ATOM 3716 O O . LEU A 1 481 ? -9.865 -7.572 31.930 1.00 60.38 481 LEU A O 1
ATOM 3720 N N . SER A 1 482 ? -11.852 -6.600 31.562 1.00 73.94 482 SER A N 1
ATOM 3721 C CA . SER A 1 482 ? -12.488 -7.268 32.684 1.00 73.94 482 SER A CA 1
ATOM 3722 C C . SER A 1 482 ? -12.411 -8.789 32.517 1.00 73.94 482 SER A C 1
ATOM 3724 O O . SER A 1 482 ? -12.924 -9.346 31.548 1.00 73.94 482 SER A O 1
ATOM 3726 N N . ALA A 1 483 ? -11.820 -9.472 33.501 1.00 80.69 483 ALA A N 1
ATOM 3727 C CA . ALA A 1 483 ? -11.828 -10.935 33.601 1.00 80.69 483 ALA A CA 1
ATOM 3728 C C . ALA A 1 483 ? -13.159 -11.488 34.156 1.00 80.69 483 ALA A C 1
ATOM 3730 O O . ALA A 1 483 ? -13.292 -12.701 34.384 1.00 80.69 483 ALA A O 1
ATOM 3731 N N . GLU A 1 484 ? -14.128 -10.602 34.424 1.00 90.62 484 GLU A N 1
ATOM 3732 C CA . GLU A 1 484 ? -15.443 -10.941 34.955 1.00 90.62 484 GLU A CA 1
ATOM 3733 C C . GLU A 1 484 ? -16.298 -11.614 33.880 1.00 90.62 484 GLU A C 1
ATOM 3735 O O . GLU A 1 484 ? -16.628 -11.036 32.849 1.00 90.62 484 GLU A O 1
ATOM 3740 N N . LYS A 1 485 ? -16.694 -12.852 34.158 1.00 92.75 485 LYS A N 1
ATOM 3741 C CA . LYS A 1 485 ? -17.386 -13.749 33.222 1.00 92.75 485 LYS A CA 1
ATOM 3742 C C . LYS A 1 485 ? -18.467 -14.551 33.930 1.00 92.75 485 LYS A C 1
ATOM 3744 O O . LYS A 1 485 ? -18.535 -15.774 33.833 1.00 92.75 485 LYS A O 1
ATOM 3749 N N . ALA A 1 486 ? -19.271 -13.860 34.728 1.00 96.50 486 ALA A N 1
ATOM 3750 C CA . ALA A 1 486 ? -20.315 -14.469 35.529 1.00 96.50 486 ALA A CA 1
ATOM 3751 C C . ALA A 1 486 ? -21.688 -14.309 34.879 1.00 96.50 486 ALA A C 1
ATOM 3753 O O . ALA A 1 486 ? -22.002 -13.246 34.357 1.00 96.50 486 ALA A O 1
ATOM 3754 N N . ILE A 1 487 ? -22.547 -15.323 35.006 1.00 96.94 487 ILE A N 1
ATOM 3755 C CA . ILE A 1 487 ? -24.000 -15.133 34.904 1.00 96.94 487 ILE A CA 1
ATOM 3756 C C . ILE A 1 487 ? -24.505 -14.726 36.293 1.00 96.94 487 ILE A C 1
ATOM 3758 O O . ILE A 1 487 ? -24.289 -15.436 37.279 1.00 96.94 487 ILE A O 1
ATOM 3762 N N . THR A 1 488 ? -25.149 -13.564 36.391 1.00 96.31 488 THR A N 1
ATOM 3763 C CA . THR A 1 488 ? -25.687 -13.008 37.647 1.00 96.31 488 THR A CA 1
ATOM 3764 C C . THR A 1 488 ? -27.195 -13.171 37.771 1.00 96.31 488 THR A C 1
ATOM 3766 O O . THR A 1 488 ? -27.715 -13.152 38.887 1.00 96.31 488 THR A O 1
ATOM 3769 N N . GLY A 1 489 ? -27.884 -13.410 36.655 1.00 96.25 489 GLY A N 1
ATOM 3770 C CA . GLY A 1 489 ? -29.314 -13.683 36.604 1.00 96.25 489 GLY A CA 1
ATOM 3771 C C . GLY A 1 489 ? -29.648 -14.610 35.441 1.00 96.25 489 GLY A C 1
ATOM 3772 O O . GLY A 1 489 ? -29.023 -14.542 34.390 1.00 96.25 489 GLY A O 1
ATOM 3773 N N . PHE A 1 490 ? -30.631 -15.489 35.626 1.00 98.38 490 PHE A N 1
ATOM 3774 C CA . PHE A 1 490 ? -31.120 -16.381 34.575 1.00 98.38 490 PHE A CA 1
ATOM 3775 C C . PHE A 1 490 ? -32.577 -16.749 34.856 1.00 98.38 490 PHE A C 1
ATOM 3777 O O . PHE A 1 490 ? -32.919 -17.061 35.998 1.00 98.38 490 PHE A O 1
ATOM 3784 N N . LYS A 1 491 ? -33.449 -16.731 33.846 1.00 97.38 491 LYS A N 1
ATOM 3785 C CA . LYS A 1 491 ? -34.840 -17.193 33.955 1.00 97.38 491 LYS A CA 1
ATOM 3786 C C . LYS A 1 491 ? -35.381 -17.731 32.631 1.00 97.38 491 LYS A C 1
ATOM 3788 O O . LYS A 1 491 ? -34.968 -17.295 31.556 1.00 97.38 491 LYS A O 1
ATOM 3793 N N . LEU A 1 492 ? -36.361 -18.630 32.735 1.00 96.69 492 LEU A N 1
ATOM 3794 C CA . LEU A 1 492 ? -37.178 -19.112 31.617 1.00 96.69 492 LEU A CA 1
ATOM 3795 C C . LEU A 1 492 ? -38.643 -18.742 31.865 1.00 96.69 492 LEU A C 1
ATOM 3797 O O . LEU A 1 492 ? -39.282 -19.244 32.798 1.00 96.69 492 LEU A O 1
ATOM 3801 N N . GLY A 1 493 ? -39.170 -17.831 31.044 1.00 91.81 493 GLY A N 1
ATOM 3802 C CA . GLY A 1 493 ? -40.457 -17.184 31.301 1.00 91.81 493 GLY A CA 1
ATOM 3803 C C . GLY A 1 493 ? -40.449 -16.446 32.646 1.00 91.81 493 GLY A C 1
ATOM 3804 O O . GLY A 1 493 ? -39.581 -15.613 32.903 1.00 91.81 493 GLY A O 1
ATOM 3805 N N . GLU A 1 494 ? -41.397 -16.786 33.522 1.00 91.50 494 GLU A N 1
ATOM 3806 C CA . GLU A 1 494 ? -41.496 -16.242 34.887 1.00 91.50 494 GLU A CA 1
ATOM 3807 C C . GLU A 1 494 ? -40.664 -17.026 35.923 1.00 91.50 494 GLU A C 1
ATOM 3809 O O . GLU A 1 494 ? -40.598 -16.641 37.089 1.00 91.50 494 GLU A O 1
ATOM 3814 N N . ASN A 1 495 ? -40.024 -18.134 35.530 1.00 95.56 495 ASN A N 1
ATOM 3815 C CA . ASN A 1 495 ? -39.330 -19.020 36.463 1.00 95.56 495 ASN A CA 1
ATOM 3816 C C . ASN A 1 495 ? -37.858 -18.625 36.609 1.00 95.56 495 ASN A C 1
ATOM 3818 O O . ASN A 1 495 ? -37.067 -18.795 35.677 1.00 95.56 495 ASN A O 1
ATOM 3822 N N . ALA A 1 496 ? -37.487 -18.119 37.785 1.00 96.69 496 ALA A N 1
ATOM 3823 C CA . ALA A 1 496 ? -36.109 -17.760 38.103 1.00 96.69 496 ALA A CA 1
ATOM 3824 C C . ALA A 1 496 ? -35.219 -19.002 38.280 1.00 96.69 496 ALA A C 1
ATOM 3826 O O . ALA A 1 496 ? -35.596 -19.975 38.936 1.00 96.69 496 ALA A O 1
ATOM 3827 N N . GLY A 1 497 ? -34.019 -18.945 37.709 1.00 96.44 497 GLY A N 1
ATOM 3828 C CA . GLY A 1 497 ? -32.968 -19.934 37.893 1.00 96.44 497 GLY A CA 1
ATOM 3829 C C . GLY A 1 497 ? -32.201 -19.729 39.195 1.00 96.44 497 GLY A C 1
ATOM 3830 O O . GLY A 1 497 ? -31.998 -18.606 39.654 1.00 96.44 497 GLY A O 1
ATOM 3831 N N . THR A 1 498 ? -31.745 -20.831 39.782 1.00 97.56 498 THR A N 1
ATOM 3832 C CA . THR A 1 498 ? -30.769 -20.829 40.876 1.00 97.56 498 THR A CA 1
ATOM 3833 C C . THR A 1 498 ? -29.376 -20.989 40.283 1.00 97.56 498 THR A C 1
ATOM 3835 O O . THR A 1 498 ? -29.139 -21.955 39.562 1.00 97.56 498 THR A O 1
ATOM 3838 N N . ILE A 1 499 ? -28.473 -20.053 40.580 1.00 97.81 499 ILE A N 1
ATOM 3839 C CA . ILE A 1 499 ? -27.098 -20.041 40.067 1.00 97.81 499 ILE A CA 1
ATOM 3840 C C . ILE A 1 499 ? -26.159 -20.503 41.179 1.00 97.81 499 ILE A C 1
ATOM 3842 O O . ILE A 1 499 ? -26.020 -19.827 42.200 1.00 97.81 499 ILE A O 1
ATOM 3846 N N . ASP A 1 500 ? -25.504 -21.637 40.963 1.00 96.00 500 ASP A N 1
ATOM 3847 C CA . ASP A 1 500 ? -24.396 -22.106 41.782 1.00 96.00 500 ASP A CA 1
ATOM 3848 C C . ASP A 1 500 ? -23.081 -21.631 41.155 1.00 96.00 500 ASP A C 1
ATOM 3850 O O . ASP A 1 500 ? -22.690 -22.071 40.070 1.00 96.00 500 ASP A O 1
ATOM 3854 N N . LYS A 1 501 ? -22.428 -20.677 41.823 1.00 91.38 501 LYS A N 1
ATOM 3855 C CA . LYS A 1 501 ? -21.203 -20.034 41.332 1.00 91.38 501 LYS A CA 1
ATOM 3856 C C . LYS A 1 501 ? -19.945 -20.866 41.578 1.00 91.38 501 LYS A C 1
ATOM 3858 O O . LYS A 1 501 ? -18.946 -20.602 40.921 1.00 91.38 501 LYS A O 1
ATOM 3863 N N . ASP A 1 502 ? -19.988 -21.840 42.487 1.00 91.38 502 ASP A N 1
ATOM 3864 C CA . ASP A 1 502 ? -18.815 -22.649 42.838 1.00 91.38 502 ASP A CA 1
ATOM 3865 C C . ASP A 1 502 ? -18.613 -23.803 41.846 1.00 91.38 502 ASP A C 1
ATOM 3867 O O . ASP A 1 502 ? -17.484 -24.227 41.601 1.00 91.38 502 ASP A O 1
ATOM 3871 N N . VAL A 1 503 ? -19.706 -24.303 41.257 1.00 95.62 503 VAL A N 1
ATOM 3872 C CA . VAL A 1 503 ? -19.681 -25.373 40.239 1.00 95.62 503 VAL A CA 1
ATOM 3873 C C . VAL A 1 503 ? -20.195 -24.935 38.867 1.00 95.62 503 VAL A C 1
ATOM 3875 O O . VAL A 1 503 ? -20.316 -25.770 37.977 1.00 95.62 503 VAL A O 1
ATOM 3878 N N . TYR A 1 504 ? -20.498 -23.645 38.695 1.00 96.81 504 TYR A N 1
ATOM 3879 C CA . TYR A 1 504 ? -20.989 -23.046 37.449 1.00 96.81 504 TYR A CA 1
ATOM 3880 C C . TYR A 1 504 ? -22.202 -23.780 36.863 1.00 96.81 504 TYR A C 1
ATOM 3882 O O . TYR A 1 504 ? -22.249 -24.126 35.685 1.00 96.81 504 TYR A O 1
ATOM 3890 N N . LYS A 1 505 ? -23.209 -24.021 37.707 1.00 97.94 505 LYS A N 1
ATOM 3891 C CA . LYS A 1 505 ? -24.452 -24.693 37.315 1.00 97.94 505 LYS A CA 1
ATOM 3892 C C . LYS A 1 505 ? -25.647 -23.780 37.534 1.00 97.94 505 LYS A C 1
ATOM 3894 O O . LYS A 1 505 ? -25.777 -23.157 38.586 1.00 97.94 505 LYS A O 1
ATOM 3899 N N . ILE A 1 506 ? -26.550 -23.733 36.561 1.00 98.50 506 ILE A N 1
ATOM 3900 C CA . ILE A 1 506 ? -27.809 -22.993 36.656 1.00 98.50 506 ILE A CA 1
ATOM 3901 C C . ILE A 1 506 ? -28.956 -23.990 36.597 1.00 98.50 506 ILE A C 1
ATOM 3903 O O . ILE A 1 506 ? -29.073 -24.749 35.643 1.00 98.50 506 ILE A O 1
ATOM 3907 N N . THR A 1 507 ? -29.814 -24.000 37.617 1.00 98.00 507 THR A N 1
ATOM 3908 C CA . THR A 1 507 ? -31.001 -24.868 37.653 1.00 98.00 507 THR A CA 1
ATOM 3909 C C . THR A 1 507 ? -32.264 -24.028 37.590 1.00 98.00 507 THR A C 1
ATOM 3911 O O . THR A 1 507 ? -32.512 -23.217 38.484 1.00 98.00 507 THR A O 1
ATOM 3914 N N . VAL A 1 508 ? -33.077 -24.224 36.553 1.00 97.62 508 VAL A N 1
ATOM 3915 C CA . VAL A 1 508 ? -34.376 -23.556 36.406 1.00 97.62 508 VAL A CA 1
ATOM 3916 C C . VAL A 1 508 ? -35.486 -24.572 36.615 1.00 97.62 508 VAL A C 1
ATOM 3918 O O . VAL A 1 508 ? -35.529 -25.600 35.950 1.00 97.62 508 VAL A O 1
ATOM 3921 N N . LYS A 1 509 ? -36.402 -24.285 37.535 1.00 96.50 509 LYS A N 1
ATOM 3922 C CA . LYS A 1 509 ? -37.558 -25.136 37.821 1.00 96.50 509 LYS A CA 1
ATOM 3923 C C . LYS A 1 509 ? -38.786 -24.596 37.115 1.00 96.50 509 LYS A C 1
ATOM 3925 O O . LYS A 1 509 ? -39.149 -23.446 37.331 1.00 96.50 509 LYS A O 1
ATOM 3930 N N . VAL A 1 510 ? -39.416 -25.406 36.273 1.00 94.94 510 VAL A N 1
ATOM 3931 C CA . VAL A 1 510 ? -40.569 -24.997 35.458 1.00 94.94 510 VAL A CA 1
ATOM 3932 C C . VAL A 1 510 ? -41.773 -25.913 35.698 1.00 94.94 510 VAL A C 1
ATOM 3934 O O . VAL A 1 510 ? -41.605 -27.059 36.125 1.00 94.94 510 VAL A O 1
ATOM 3937 N N . PRO A 1 511 ? -43.007 -25.463 35.405 1.00 93.88 511 PRO A N 1
ATOM 3938 C CA . PRO A 1 511 ? -44.178 -26.335 35.422 1.00 93.88 511 PRO A CA 1
ATOM 3939 C C . PRO A 1 511 ? -44.002 -27.572 34.528 1.00 93.88 511 PRO A C 1
ATOM 3941 O O . PRO A 1 511 ? -43.451 -27.470 33.431 1.00 93.88 511 PRO A O 1
ATOM 3944 N N . TRP A 1 512 ? -44.535 -28.722 34.959 1.00 89.62 512 TRP A N 1
ATOM 3945 C CA . TRP A 1 512 ? -44.419 -30.018 34.264 1.00 89.62 512 TRP A CA 1
ATOM 3946 C C . TRP A 1 512 ? -44.884 -30.039 32.798 1.00 89.62 512 TRP A C 1
ATOM 3948 O O . TRP A 1 512 ? -44.557 -30.964 32.063 1.00 89.62 512 TRP A O 1
ATOM 3958 N N . ASN A 1 513 ? -45.675 -29.054 32.376 1.00 89.31 513 ASN A N 1
ATOM 3959 C CA . ASN A 1 513 ? -46.224 -28.933 31.028 1.00 89.31 513 ASN A CA 1
ATOM 3960 C C . ASN A 1 513 ? -45.518 -27.864 30.170 1.00 89.31 513 ASN A C 1
ATOM 3962 O O . ASN A 1 513 ? -46.073 -27.451 29.152 1.00 89.31 513 ASN A O 1
ATOM 3966 N N . THR A 1 514 ? -44.341 -27.390 30.583 1.00 92.75 514 THR A N 1
ATOM 3967 C CA . THR A 1 514 ? -43.541 -26.419 29.819 1.00 92.75 514 THR A CA 1
ATOM 3968 C C . THR A 1 514 ? -42.869 -27.108 28.628 1.00 92.75 514 THR A C 1
ATOM 3970 O O . THR A 1 514 ? -42.205 -28.126 28.803 1.00 92.75 514 THR A O 1
ATOM 3973 N N . ASP A 1 515 ? -43.026 -26.559 27.420 1.00 93.31 515 ASP A N 1
ATOM 3974 C CA . ASP A 1 515 ? -42.326 -27.046 26.223 1.00 93.31 515 ASP A CA 1
ATOM 3975 C C . ASP A 1 515 ? -40.878 -26.548 26.222 1.00 93.31 515 ASP A C 1
ATOM 3977 O O . ASP A 1 515 ? -40.637 -25.359 26.051 1.00 93.31 515 ASP A O 1
ATOM 3981 N N . LEU A 1 516 ? -39.912 -27.440 26.422 1.00 96.50 516 LEU A N 1
ATOM 3982 C CA . LEU A 1 516 ? -38.498 -27.070 26.520 1.00 96.50 516 LEU A CA 1
ATOM 3983 C C . LEU A 1 516 ? -37.776 -27.002 25.172 1.00 96.50 516 LEU A C 1
ATOM 3985 O O . LEU A 1 516 ? -36.674 -26.468 25.123 1.00 96.50 516 LEU A O 1
ATOM 3989 N N . SER A 1 517 ? -38.385 -27.483 24.085 1.00 95.62 517 SER A N 1
ATOM 3990 C CA . SER A 1 517 ? -37.700 -27.630 22.792 1.00 95.62 517 SER A CA 1
ATOM 3991 C C . SER A 1 517 ? -37.326 -26.299 22.131 1.00 95.62 517 SER A C 1
ATOM 3993 O O . SER A 1 517 ? -36.499 -26.256 21.220 1.00 95.62 517 SER A O 1
ATOM 3995 N N . ARG A 1 518 ? -37.978 -25.204 22.547 1.00 94.25 518 ARG A N 1
ATOM 3996 C CA . ARG A 1 518 ? -37.831 -23.863 21.971 1.00 94.25 518 ARG A CA 1
ATOM 3997 C C . ARG A 1 518 ? -38.126 -22.789 23.013 1.00 94.25 518 ARG A C 1
ATOM 3999 O O . ARG A 1 518 ? -39.232 -22.251 23.053 1.00 94.25 518 ARG A O 1
ATOM 4006 N N . GLN A 1 519 ? -37.148 -22.463 23.847 1.00 96.56 519 GLN A N 1
ATOM 4007 C CA . GLN A 1 519 ? -37.292 -21.422 24.864 1.00 96.56 519 GLN A CA 1
ATOM 4008 C C . GLN A 1 519 ? -36.299 -20.287 24.665 1.00 96.56 519 GLN A C 1
ATOM 4010 O O . GLN A 1 519 ? -35.174 -20.484 24.210 1.00 96.56 519 GLN A O 1
ATOM 4015 N N . THR A 1 520 ? -36.730 -19.096 25.061 1.00 94.50 520 THR A N 1
ATOM 4016 C CA . THR A 1 520 ? -35.900 -17.898 25.091 1.00 94.50 520 THR A CA 1
ATOM 4017 C C . THR A 1 520 ? -35.582 -17.569 26.543 1.00 94.50 520 THR A C 1
ATOM 4019 O O . THR A 1 520 ? -36.480 -17.262 27.331 1.00 94.50 520 THR A O 1
ATOM 4022 N N . ALA A 1 521 ? -34.306 -17.661 26.909 1.00 95.44 521 ALA A N 1
ATOM 4023 C CA . ALA A 1 521 ? -33.846 -17.312 28.247 1.00 95.44 521 ALA A CA 1
ATOM 4024 C C . ALA A 1 521 ? -33.652 -15.801 28.388 1.00 95.44 521 ALA A C 1
ATOM 4026 O O . ALA A 1 521 ? -33.194 -15.136 27.460 1.00 95.44 521 ALA A O 1
ATOM 4027 N N . VAL A 1 522 ? -33.954 -15.272 29.574 1.00 96.12 522 VAL A N 1
ATOM 4028 C CA . VAL A 1 522 ? -33.539 -13.925 29.983 1.00 96.12 522 VAL A CA 1
ATOM 4029 C C . VAL A 1 522 ? -32.448 -14.088 31.025 1.00 96.12 522 VAL A C 1
ATOM 4031 O O . VAL A 1 522 ? -32.673 -14.698 32.070 1.00 96.12 522 VAL A O 1
ATOM 4034 N N . PHE A 1 523 ? -31.271 -13.560 30.731 1.00 96.94 523 PHE A N 1
ATOM 4035 C CA . PHE A 1 523 ? -30.102 -13.636 31.590 1.00 96.94 523 PHE A CA 1
ATOM 4036 C C . PHE A 1 523 ? -29.412 -12.279 31.741 1.00 96.94 523 PHE A C 1
ATOM 4038 O O . PHE A 1 523 ? -29.561 -11.390 30.901 1.00 96.94 523 PHE A O 1
ATOM 4045 N N . GLU A 1 524 ? -28.658 -12.150 32.826 1.00 95.00 524 GLU A N 1
ATOM 4046 C CA . GLU A 1 524 ? -27.736 -11.052 33.106 1.00 95.00 524 GLU A CA 1
ATOM 4047 C C . GLU A 1 524 ? -26.335 -11.647 33.235 1.00 95.00 524 GLU A C 1
ATOM 4049 O O . GLU A 1 524 ? -26.159 -12.667 33.911 1.00 95.00 524 GLU A O 1
ATOM 4054 N N . ALA A 1 525 ? -25.355 -11.024 32.589 1.00 93.94 525 ALA A N 1
ATOM 4055 C CA . ALA A 1 525 ? -23.955 -11.417 32.652 1.00 93.94 525 ALA A CA 1
ATOM 4056 C C . ALA A 1 525 ? -23.094 -10.253 33.160 1.00 93.94 525 ALA A C 1
ATOM 4058 O O . ALA A 1 525 ? -23.568 -9.117 33.249 1.00 93.94 525 ALA A O 1
ATOM 4059 N N . SER A 1 526 ? -21.840 -10.544 33.503 1.00 91.44 526 SER A N 1
ATOM 4060 C CA . SER A 1 526 ? -20.831 -9.532 33.813 1.00 91.44 526 SER A CA 1
ATOM 4061 C C . SER A 1 526 ? -20.803 -8.430 32.750 1.00 91.44 526 SER A C 1
ATOM 4063 O O . SER A 1 526 ? -20.958 -8.695 31.559 1.00 91.44 526 SER A O 1
ATOM 4065 N N . GLU A 1 527 ? -20.619 -7.184 33.188 1.00 81.94 527 GLU A N 1
ATOM 4066 C CA . GLU A 1 527 ? -20.561 -6.033 32.286 1.00 81.94 527 GLU A CA 1
ATOM 4067 C C . GLU A 1 527 ? -19.457 -6.235 31.237 1.00 81.94 527 GLU A C 1
ATOM 4069 O O . GLU A 1 527 ? -18.322 -6.551 31.584 1.00 81.94 527 GLU A O 1
ATOM 4074 N N . GLY A 1 528 ? -19.814 -6.089 29.958 1.00 70.12 528 GLY A N 1
ATOM 4075 C CA . GLY A 1 528 ? -18.893 -6.284 28.835 1.00 70.12 528 GLY A CA 1
ATOM 4076 C C . GLY A 1 528 ? -18.673 -7.736 28.397 1.00 70.12 528 GLY A C 1
ATOM 4077 O O . GLY A 1 528 ? -18.061 -7.938 27.353 1.00 70.12 528 GLY A O 1
ATOM 4078 N N . ALA A 1 529 ? -19.197 -8.732 29.119 1.00 81.88 529 ALA A N 1
ATOM 4079 C CA . ALA A 1 529 ? -19.039 -10.139 28.757 1.00 81.88 529 ALA A CA 1
ATOM 4080 C C . ALA A 1 529 ? -20.010 -10.589 27.649 1.00 81.88 529 ALA A C 1
ATOM 4082 O O . ALA A 1 529 ? -21.193 -10.235 27.639 1.00 81.88 529 ALA A O 1
ATOM 4083 N N . GLU A 1 530 ? -19.517 -11.436 26.748 1.00 83.06 530 GLU A N 1
ATOM 4084 C CA . GLU A 1 530 ? -20.296 -12.116 25.713 1.00 83.06 530 GLU A CA 1
ATOM 4085 C C . GLU A 1 530 ? -20.813 -13.469 26.227 1.00 83.06 530 GLU A C 1
ATOM 4087 O O . GLU A 1 530 ? -20.173 -14.114 27.054 1.00 83.06 530 GLU A O 1
ATOM 4092 N N . VAL A 1 531 ? -21.961 -13.942 25.729 1.00 87.19 531 VAL A N 1
ATOM 4093 C CA . VAL A 1 531 ? -22.509 -15.261 26.078 1.00 87.19 531 VAL A CA 1
ATOM 4094 C C . VAL A 1 531 ? -22.780 -16.078 24.814 1.00 87.19 531 VAL A C 1
ATOM 4096 O O . VAL A 1 531 ? -23.469 -15.609 23.912 1.00 87.19 531 VAL A O 1
ATOM 4099 N N . ARG A 1 532 ? -22.281 -17.318 24.748 1.00 84.38 532 ARG A N 1
ATOM 4100 C CA . ARG A 1 532 ? -22.452 -18.248 23.616 1.00 84.38 532 ARG A CA 1
ATOM 4101 C C . ARG A 1 532 ? -23.034 -19.595 24.032 1.00 84.38 532 ARG A C 1
ATOM 4103 O O . ARG A 1 532 ? -22.840 -20.033 25.158 1.00 84.38 532 ARG A O 1
ATOM 4110 N N . VAL A 1 533 ? -23.686 -20.274 23.091 1.00 92.50 533 VAL A N 1
ATOM 4111 C CA . VAL A 1 533 ? -23.999 -21.712 23.158 1.00 92.50 533 VAL A CA 1
ATOM 4112 C C . VAL A 1 533 ? -23.394 -22.356 21.914 1.00 92.50 533 VAL A C 1
ATOM 4114 O O . VAL A 1 533 ? -23.791 -22.047 20.788 1.00 92.50 533 VAL A O 1
ATOM 4117 N N . GLY A 1 534 ? -22.381 -23.204 22.105 1.00 86.06 534 GLY A N 1
ATOM 4118 C CA . GLY A 1 534 ? -21.500 -23.616 21.009 1.00 86.06 534 GLY A CA 1
ATOM 4119 C C . GLY A 1 534 ? -20.828 -22.397 20.365 1.00 86.06 534 GLY A C 1
ATOM 4120 O O . GLY A 1 534 ? -20.257 -21.561 21.060 1.00 86.06 534 GLY A O 1
ATOM 4121 N N . GLU A 1 535 ? -20.931 -22.269 19.042 1.00 71.19 535 GLU A N 1
ATOM 4122 C CA . GLU A 1 535 ? -20.425 -21.099 18.307 1.00 71.19 535 GLU A CA 1
ATOM 4123 C C . GLU A 1 535 ? -21.440 -19.945 18.235 1.00 71.19 535 GLU A C 1
ATOM 4125 O O . GLU A 1 535 ? -21.073 -18.835 17.856 1.00 71.19 535 GLU A O 1
ATOM 4130 N N . ALA A 1 536 ? -22.707 -20.166 18.603 1.00 68.00 536 ALA A N 1
ATOM 4131 C CA . ALA A 1 536 ? -23.775 -19.190 18.414 1.00 68.00 536 ALA A CA 1
ATOM 4132 C C . ALA A 1 536 ? -23.849 -18.166 19.560 1.00 68.00 536 ALA A C 1
ATOM 4134 O O . ALA A 1 536 ? -24.018 -18.538 20.727 1.00 68.00 536 ALA A O 1
ATOM 4135 N N . LEU A 1 537 ? -23.813 -16.876 19.212 1.00 73.81 537 LEU A N 1
ATOM 4136 C CA . LEU A 1 537 ? -24.039 -15.761 20.137 1.00 73.81 537 LEU A CA 1
ATOM 4137 C C . LEU A 1 537 ? -25.455 -15.804 20.737 1.00 73.81 537 LEU A C 1
ATOM 4139 O O . LEU A 1 537 ? -26.450 -16.013 20.037 1.00 73.81 537 LEU A O 1
ATOM 4143 N N . GLN A 1 538 ? -25.544 -15.579 22.046 1.00 87.94 538 GLN A N 1
ATOM 4144 C CA . GLN A 1 538 ? -26.791 -15.537 22.798 1.00 87.94 538 GLN A CA 1
ATOM 4145 C C . GLN A 1 538 ? -27.158 -14.097 23.135 1.00 87.94 538 GLN A C 1
ATOM 4147 O O . GLN A 1 538 ? -26.432 -13.399 23.837 1.00 87.94 538 GLN A O 1
ATOM 4152 N N . ILE A 1 539 ? -28.335 -13.673 22.690 1.00 85.75 539 ILE A N 1
ATOM 4153 C CA . ILE A 1 539 ? -28.926 -12.386 23.031 1.00 85.75 539 ILE A CA 1
ATOM 4154 C C . ILE A 1 539 ? -30.026 -12.651 24.062 1.00 85.75 539 ILE A C 1
ATOM 4156 O O . ILE A 1 539 ? -31.000 -13.360 23.781 1.00 85.75 539 ILE A O 1
ATOM 4160 N N . SER A 1 540 ? -29.862 -12.090 25.263 1.00 92.56 540 SER A N 1
ATOM 4161 C CA . SER A 1 540 ? -30.820 -12.212 26.369 1.00 92.56 540 SER A CA 1
ATOM 4162 C C . SER A 1 540 ? -32.214 -11.769 25.929 1.00 92.56 540 SER A C 1
ATOM 4164 O O . SER A 1 540 ? -32.383 -10.673 25.407 1.00 92.56 540 SER A O 1
ATOM 4166 N N . GLY A 1 541 ? -33.216 -12.633 26.096 1.00 89.06 541 GLY A N 1
ATOM 4167 C CA . GLY A 1 541 ? -34.591 -12.352 25.679 1.00 89.06 541 GLY A CA 1
ATOM 4168 C C . GLY A 1 541 ? -34.883 -12.537 24.185 1.00 89.06 541 GLY A C 1
ATOM 4169 O O . GLY A 1 541 ? -36.035 -12.355 23.794 1.00 89.06 541 GLY A O 1
ATOM 4170 N N . HIS A 1 542 ? -33.909 -12.957 23.366 1.00 83.25 542 HIS A N 1
ATOM 4171 C CA . HIS A 1 542 ? -34.094 -13.123 21.916 1.00 83.25 542 HIS A CA 1
ATOM 4172 C C . HIS A 1 542 ? -33.670 -14.496 21.379 1.00 83.25 542 HIS A C 1
ATOM 4174 O O . HIS A 1 542 ? -34.430 -15.113 20.628 1.00 83.25 542 HIS A O 1
ATOM 4180 N N . THR A 1 543 ? -32.491 -15.005 21.751 1.00 84.38 543 THR A N 1
ATOM 4181 C CA . THR A 1 543 ? -31.989 -16.270 21.187 1.00 84.38 543 THR A CA 1
ATOM 4182 C C . THR A 1 543 ? -32.774 -17.471 21.727 1.00 84.38 543 THR A C 1
ATOM 4184 O O . THR A 1 543 ? -33.025 -17.582 22.928 1.00 84.38 543 THR A O 1
ATOM 4187 N N . VAL A 1 544 ? -33.196 -18.363 20.824 1.00 92.31 544 VAL A N 1
ATOM 4188 C CA . VAL A 1 544 ? -33.981 -19.568 21.142 1.00 92.31 544 VAL A CA 1
ATOM 4189 C C . VAL A 1 544 ? -33.054 -20.773 21.260 1.00 92.31 544 VAL A C 1
ATOM 4191 O O . VAL A 1 544 ? -32.311 -21.050 20.322 1.00 92.31 544 VAL A O 1
ATOM 4194 N N . ASN A 1 545 ? -33.175 -21.531 22.352 1.00 96.06 545 ASN A N 1
ATOM 4195 C CA . ASN A 1 545 ? -32.478 -22.804 22.558 1.00 96.06 545 ASN A CA 1
ATOM 4196 C C . ASN A 1 545 ? -33.450 -23.941 22.901 1.00 96.06 545 ASN A C 1
ATOM 4198 O O . ASN A 1 545 ? -34.588 -23.706 23.321 1.00 96.06 545 ASN A O 1
ATOM 4202 N N . ASP A 1 546 ? -32.970 -25.170 22.726 1.00 96.75 546 ASP A N 1
ATOM 4203 C CA . ASP A 1 546 ? -33.613 -26.396 23.196 1.00 96.75 546 ASP A CA 1
ATOM 4204 C C . ASP A 1 546 ? -33.030 -26.770 24.567 1.00 96.75 546 ASP A C 1
ATOM 4206 O O . ASP A 1 546 ? -31.836 -27.028 24.677 1.00 96.75 546 ASP A O 1
ATOM 4210 N N . PHE A 1 547 ? -33.870 -26.778 25.604 1.00 97.56 547 PHE A N 1
ATOM 4211 C CA . PHE A 1 547 ? -33.503 -27.125 26.982 1.00 97.56 547 PHE A CA 1
ATOM 4212 C C . PHE A 1 547 ? -34.017 -28.512 27.402 1.00 97.56 547 PHE A C 1
ATOM 4214 O O . PHE A 1 547 ? -34.192 -28.777 28.593 1.00 97.56 547 PHE A O 1
ATOM 4221 N N . THR A 1 548 ? -34.338 -29.391 26.446 1.00 96.19 548 THR A N 1
ATOM 4222 C CA . THR A 1 548 ? -34.693 -30.791 26.750 1.00 96.19 548 THR A CA 1
ATOM 4223 C C . THR A 1 548 ? -33.520 -31.575 27.338 1.00 96.19 548 THR A C 1
ATOM 4225 O O . THR A 1 548 ? -33.742 -32.507 28.106 1.00 96.19 548 THR A O 1
ATOM 4228 N N . GLU A 1 549 ? -32.296 -31.142 27.044 1.00 96.81 549 GLU A N 1
ATOM 4229 C CA . GLU A 1 549 ? -31.044 -31.580 27.658 1.00 96.81 549 GLU A CA 1
ATOM 4230 C C . GLU A 1 549 ? -30.309 -30.363 28.256 1.00 96.81 549 GLU A C 1
ATOM 4232 O O . GLU A 1 549 ? -30.659 -29.221 27.935 1.00 96.81 549 GLU A O 1
ATOM 4237 N N . PRO A 1 550 ? -29.309 -30.565 29.138 1.00 97.94 550 PRO A N 1
ATOM 4238 C CA . PRO A 1 550 ? -28.489 -29.467 29.634 1.00 97.94 550 PRO A CA 1
ATOM 4239 C C . PRO A 1 550 ? -27.834 -28.669 28.498 1.00 97.94 550 PRO A C 1
ATOM 4241 O O . PRO A 1 550 ? -27.355 -29.246 27.521 1.00 97.94 550 PRO A O 1
ATOM 4244 N N . VAL A 1 551 ? -27.802 -27.344 28.646 1.00 98.19 551 VAL A N 1
ATOM 4245 C CA . VAL A 1 551 ? -27.236 -26.419 27.654 1.00 98.19 551 VAL A CA 1
ATOM 4246 C C . VAL A 1 551 ? -26.039 -25.696 28.254 1.00 98.19 551 VAL A C 1
ATOM 4248 O O . VAL A 1 551 ? -26.168 -25.039 29.288 1.00 98.19 551 VAL A O 1
ATOM 4251 N N . ASP A 1 552 ? -24.896 -25.773 27.580 1.00 98.00 552 ASP A N 1
ATOM 4252 C CA . ASP A 1 552 ? -23.671 -25.094 27.995 1.00 98.00 552 ASP A CA 1
ATOM 4253 C C . ASP A 1 552 ? -23.660 -23.646 27.503 1.00 98.00 552 ASP A C 1
ATOM 4255 O O . ASP A 1 552 ? -23.552 -23.372 26.305 1.00 98.00 552 ASP A O 1
ATOM 4259 N N . TYR A 1 553 ? -23.765 -22.717 28.449 1.00 97.88 553 TYR A N 1
ATOM 4260 C CA . TYR A 1 553 ? -23.630 -21.284 28.223 1.00 97.88 553 TYR A CA 1
ATOM 4261 C C . TYR A 1 553 ? -22.190 -20.855 28.518 1.00 97.88 553 TYR A C 1
ATOM 4263 O O . TYR A 1 553 ? -21.775 -20.793 29.673 1.00 97.88 553 TYR A O 1
ATOM 4271 N N . THR A 1 554 ? -21.423 -20.531 27.484 1.00 94.12 554 THR A N 1
ATOM 4272 C CA . THR A 1 554 ? -20.055 -20.017 27.603 1.00 94.12 554 THR A CA 1
ATOM 4273 C C . THR A 1 554 ? -20.089 -18.502 27.747 1.00 94.12 554 THR A C 1
ATOM 4275 O O . THR A 1 554 ? -20.413 -17.804 26.790 1.00 94.12 554 THR A O 1
ATOM 4278 N N . VAL A 1 555 ? -19.737 -17.985 28.923 1.00 94.12 555 VAL A N 1
ATOM 4279 C CA . VAL A 1 555 ? -19.515 -16.552 29.146 1.00 94.12 555 VAL A CA 1
ATOM 4280 C C . VAL A 1 555 ? -18.061 -16.233 28.835 1.00 94.12 555 VAL A C 1
ATOM 4282 O O . VAL A 1 555 ? -17.168 -16.830 29.431 1.00 94.12 555 VAL A O 1
ATOM 4285 N N . ILE A 1 556 ? -17.818 -15.314 27.912 1.00 80.25 556 ILE A N 1
ATOM 4286 C CA . ILE A 1 556 ? -16.493 -14.855 27.498 1.00 80.25 556 ILE A CA 1
ATOM 4287 C C . ILE A 1 556 ? -16.319 -13.449 28.074 1.00 80.25 556 ILE A C 1
ATOM 4289 O O . ILE A 1 556 ? -17.105 -12.555 27.766 1.00 80.25 556 ILE A O 1
ATOM 4293 N N . ALA A 1 557 ? -15.346 -13.278 28.968 1.00 79.19 557 ALA A N 1
ATOM 4294 C CA . ALA A 1 557 ? -15.015 -11.987 29.559 1.00 79.19 557 ALA A CA 1
ATOM 4295 C C . ALA A 1 557 ? -14.424 -11.047 28.502 1.00 79.19 557 ALA A C 1
ATOM 4297 O O . ALA A 1 557 ? -14.044 -11.476 27.411 1.00 79.19 557 ALA A O 1
ATOM 4298 N N . GLU A 1 558 ? -14.281 -9.771 28.852 1.00 72.56 558 GLU A N 1
ATOM 4299 C CA . GLU A 1 558 ? -13.620 -8.813 27.971 1.00 72.56 558 GLU A CA 1
ATOM 4300 C C . GLU A 1 558 ? -12.180 -9.266 27.664 1.00 72.56 558 GLU A C 1
ATOM 4302 O O . GLU A 1 558 ? -11.729 -9.079 26.542 1.00 72.56 558 GLU A O 1
ATOM 4307 N N . ASP A 1 559 ? -11.484 -9.921 28.610 1.00 67.88 559 ASP A N 1
ATOM 4308 C CA . ASP A 1 559 ? -10.100 -10.419 28.451 1.00 67.88 559 ASP A CA 1
ATOM 4309 C C . ASP A 1 559 ? -9.985 -11.728 27.649 1.00 67.88 559 ASP A C 1
ATOM 4311 O O . ASP A 1 559 ? -8.920 -12.347 27.604 1.00 67.88 559 ASP A O 1
ATOM 4315 N N . LEU A 1 560 ? -11.088 -12.158 27.026 1.00 70.19 560 LEU A N 1
ATOM 4316 C CA . LEU A 1 560 ? -11.249 -13.403 26.272 1.00 70.19 560 LEU A CA 1
ATOM 4317 C C . LEU A 1 560 ? -11.150 -14.690 27.103 1.00 70.19 560 LEU A C 1
ATOM 4319 O O . LEU A 1 560 ? -11.316 -15.788 26.562 1.00 70.19 560 LEU A O 1
ATOM 4323 N N . THR A 1 561 ? -10.938 -14.610 28.418 1.00 78.44 561 THR A N 1
ATOM 4324 C CA . THR A 1 561 ? -11.087 -15.788 29.272 1.00 78.44 561 THR A CA 1
ATOM 4325 C C . THR A 1 561 ? -12.557 -16.177 29.354 1.00 78.44 561 THR A C 1
ATOM 4327 O O . THR A 1 561 ? -13.449 -15.334 29.310 1.00 78.44 561 THR A O 1
ATOM 4330 N N . SER A 1 562 ? -12.843 -17.471 29.481 1.00 84.31 562 SER A N 1
ATOM 4331 C CA . SER A 1 562 ? -14.220 -17.960 29.441 1.00 84.31 562 SER A CA 1
ATOM 4332 C C . SER A 1 562 ? -14.587 -18.835 30.628 1.00 84.31 562 SER A C 1
ATOM 4334 O O . SER A 1 562 ? -13.733 -19.384 31.327 1.00 84.31 562 SER A O 1
ATOM 4336 N N . GLN A 1 563 ? -15.888 -18.881 30.903 1.00 96.38 563 GLN A N 1
ATOM 4337 C CA . GLN A 1 563 ? -16.495 -19.690 31.941 1.00 96.38 563 GLN A CA 1
ATOM 4338 C C . GLN A 1 563 ? -17.760 -20.324 31.383 1.00 96.38 563 GLN A C 1
ATOM 4340 O O . GLN A 1 563 ? -18.672 -19.634 30.935 1.00 96.38 563 GLN A O 1
ATOM 4345 N N . ILE A 1 564 ? -17.816 -21.648 31.434 1.00 96.75 564 ILE A N 1
ATOM 4346 C CA . ILE A 1 564 ? -18.986 -22.410 31.006 1.00 96.75 564 ILE A CA 1
ATOM 4347 C C . ILE A 1 564 ? -19.934 -22.549 32.194 1.00 96.75 564 ILE A C 1
ATOM 4349 O O . ILE A 1 564 ? -19.495 -22.910 33.287 1.00 96.75 564 ILE A O 1
ATOM 4353 N N . TYR A 1 565 ? -21.212 -22.261 31.960 1.00 98.25 565 TYR A N 1
ATOM 4354 C CA . TYR A 1 565 ? -22.328 -22.508 32.860 1.00 98.25 565 TYR A CA 1
ATOM 4355 C C . TYR A 1 565 ? -23.219 -23.609 32.284 1.00 98.25 565 TYR A C 1
ATOM 4357 O O . TYR A 1 565 ? -23.841 -23.415 31.241 1.00 98.25 565 TYR A O 1
ATOM 4365 N N . GLU A 1 566 ? -23.331 -24.740 32.980 1.00 98.25 566 GLU A N 1
ATOM 4366 C CA . GLU A 1 566 ? -24.265 -25.805 32.598 1.00 98.25 566 GLU A CA 1
ATOM 4367 C C . GLU A 1 566 ? -25.679 -25.416 33.056 1.00 98.25 566 GLU A C 1
ATOM 4369 O O . GLU A 1 566 ? -25.972 -25.363 34.258 1.00 98.25 566 GLU A O 1
ATOM 4374 N N . VAL A 1 567 ? -26.575 -25.135 32.110 1.00 98.50 567 VAL A N 1
ATOM 4375 C CA . VAL A 1 567 ? -27.974 -24.800 32.394 1.00 98.50 567 VAL A CA 1
ATOM 4376 C C . VAL A 1 567 ? -28.829 -26.061 32.318 1.00 98.50 567 VAL A C 1
ATOM 4378 O O . VAL A 1 567 ? -29.003 -26.643 31.253 1.00 98.50 567 VAL A O 1
ATOM 4381 N N . THR A 1 568 ? -29.407 -26.472 33.446 1.00 97.94 568 THR A N 1
ATOM 4382 C CA . THR A 1 568 ? -30.353 -27.593 33.547 1.00 97.94 568 THR A CA 1
ATOM 4383 C C . THR A 1 568 ? -31.756 -27.078 33.860 1.00 97.94 568 THR A C 1
ATOM 4385 O O . THR A 1 568 ? -31.939 -26.245 34.752 1.00 97.94 568 THR A O 1
ATOM 4388 N N . VAL A 1 569 ? -32.767 -27.609 33.171 1.00 97.44 569 VAL A N 1
ATOM 4389 C CA . VAL A 1 569 ? -34.173 -27.296 33.447 1.00 97.44 569 VAL A CA 1
ATOM 4390 C C . VAL A 1 569 ? -34.870 -28.508 34.055 1.00 97.44 569 VAL A C 1
ATOM 4392 O O . VAL A 1 569 ? -34.898 -29.586 33.470 1.00 97.44 569 VAL A O 1
ATOM 4395 N N . GLU A 1 570 ? -35.446 -28.331 35.241 1.00 94.75 570 GLU A N 1
ATOM 4396 C CA . GLU A 1 570 ? -36.163 -29.373 35.973 1.00 94.75 570 GLU A CA 1
ATOM 4397 C C . GLU A 1 570 ? -37.670 -29.114 35.948 1.00 94.75 570 GLU A C 1
ATOM 4399 O O . GLU A 1 570 ? -38.144 -28.006 36.202 1.00 94.75 570 GLU A O 1
ATOM 4404 N N . MET A 1 571 ? -38.448 -30.161 35.689 1.00 90.94 571 MET A N 1
ATOM 4405 C CA . MET A 1 571 ? -39.905 -30.089 35.753 1.00 90.94 571 MET A CA 1
ATOM 4406 C C . MET A 1 571 ? -40.390 -30.339 37.181 1.00 90.94 571 MET A C 1
ATOM 4408 O O . MET A 1 571 ? -40.177 -31.416 37.743 1.00 90.94 571 MET A O 1
ATOM 4412 N N . GLU A 1 572 ? -41.099 -29.373 37.762 1.00 84.38 572 GLU A N 1
ATOM 4413 C CA . GLU A 1 572 ? -41.722 -29.554 39.070 1.00 84.38 572 GLU A CA 1
ATOM 4414 C C . GLU A 1 572 ? -43.048 -30.306 38.950 1.00 84.38 572 GLU A C 1
ATOM 4416 O O . GLU A 1 572 ? -43.975 -29.911 38.235 1.00 84.38 572 GLU A O 1
ATOM 4421 N N . ASN A 1 573 ? -43.143 -31.412 39.688 1.00 68.62 573 ASN A N 1
ATOM 4422 C CA . ASN A 1 573 ? -44.342 -32.230 39.735 1.00 68.62 573 ASN A CA 1
ATOM 4423 C C . ASN A 1 573 ? -45.335 -31.641 40.748 1.00 68.62 573 ASN A C 1
ATOM 4425 O O . ASN A 1 573 ? -45.011 -31.454 41.921 1.00 68.62 573 ASN A O 1
ATOM 4429 N N . LEU A 1 574 ? -46.567 -31.377 40.312 1.00 57.44 574 LEU A N 1
ATOM 4430 C CA . LEU A 1 574 ? -47.594 -30.675 41.091 1.00 57.44 574 LEU A CA 1
ATOM 4431 C C . LEU A 1 574 ? -48.306 -31.608 42.096 1.00 57.44 574 LEU A C 1
ATOM 4433 O O . LEU A 1 574 ? -49.530 -31.654 42.169 1.00 57.44 574 LEU A O 1
ATOM 4437 N N . ALA A 1 575 ? -47.546 -32.390 42.865 1.00 57.19 575 ALA A N 1
ATOM 4438 C CA . ALA A 1 575 ? -48.064 -33.354 43.835 1.00 57.19 575 ALA A CA 1
ATOM 4439 C C . ALA A 1 575 ? -47.697 -32.967 45.277 1.00 57.19 575 ALA A C 1
ATOM 4441 O O . ALA A 1 575 ? -47.011 -33.705 45.975 1.00 57.19 575 ALA A O 1
ATOM 4442 N N . ALA A 1 576 ? -48.173 -31.804 45.731 1.00 50.41 576 ALA A N 1
ATOM 4443 C CA . ALA A 1 576 ? -48.210 -31.451 47.153 1.00 50.41 576 ALA A CA 1
ATOM 4444 C C . ALA A 1 576 ? -49.298 -30.405 47.470 1.00 50.41 576 ALA A C 1
ATOM 4446 O O . ALA A 1 576 ? -49.041 -29.429 48.163 1.00 50.41 576 ALA A O 1
ATOM 4447 N N . VAL A 1 577 ? -50.533 -30.586 46.981 1.00 47.84 577 VAL A N 1
ATOM 4448 C CA . VAL A 1 577 ? -51.702 -29.857 47.516 1.00 47.84 577 VAL A CA 1
ATOM 4449 C C . VAL A 1 577 ? -52.913 -30.788 47.614 1.00 47.84 577 VAL A C 1
ATOM 4451 O O . VAL A 1 577 ? -53.890 -30.627 46.900 1.00 47.84 577 VAL A O 1
ATOM 4454 N N . THR A 1 578 ? -52.867 -31.765 48.520 1.00 46.12 578 THR A N 1
ATOM 4455 C CA . THR A 1 578 ? -54.078 -32.378 49.103 1.00 46.12 578 THR A CA 1
ATOM 4456 C C . THR A 1 578 ? -53.758 -32.999 50.464 1.00 46.12 578 THR A C 1
ATOM 4458 O O . THR A 1 578 ? -53.759 -34.212 50.581 1.00 46.12 578 THR A O 1
ATOM 4461 N N . GLU A 1 579 ? -53.503 -32.188 51.496 1.00 46.91 579 GLU A N 1
ATOM 4462 C CA . GLU A 1 579 ? -53.774 -32.546 52.908 1.00 46.91 579 GLU A CA 1
ATOM 4463 C C . GLU A 1 579 ? -54.028 -31.281 53.753 1.00 46.91 579 GLU A C 1
ATOM 4465 O O . GLU A 1 579 ? -53.369 -31.004 54.747 1.00 46.91 579 GLU A O 1
ATOM 4470 N N . ALA A 1 580 ? -55.011 -30.473 53.355 1.00 43.50 580 ALA A N 1
ATOM 4471 C CA . ALA A 1 580 ? -55.622 -29.477 54.239 1.00 43.50 580 ALA A CA 1
ATOM 4472 C C . ALA A 1 580 ? -57.033 -29.160 53.733 1.00 43.50 580 ALA A C 1
ATOM 4474 O O . ALA A 1 580 ? -57.270 -28.131 53.109 1.00 43.50 580 ALA A O 1
ATOM 4475 N N . GLY A 1 581 ? -57.978 -30.085 53.924 1.00 43.88 581 GLY A N 1
ATOM 4476 C CA . GLY A 1 581 ? -59.353 -29.830 53.485 1.00 43.88 581 GLY A CA 1
ATOM 4477 C C . GLY A 1 581 ? -60.308 -31.014 53.417 1.00 43.88 581 GLY A C 1
ATOM 4478 O O . GLY A 1 581 ? -61.260 -30.948 52.650 1.00 43.88 581 GLY A O 1
ATOM 4479 N N . ALA A 1 582 ? -60.124 -32.085 54.193 1.00 37.91 582 ALA A N 1
ATOM 4480 C CA . ALA A 1 582 ? -61.205 -33.052 54.398 1.00 37.91 582 ALA A CA 1
ATOM 4481 C C . ALA A 1 582 ? -62.104 -32.571 55.548 1.00 37.91 582 ALA A C 1
ATOM 4483 O O . ALA A 1 582 ? -62.055 -33.071 56.671 1.00 37.91 582 ALA A O 1
ATOM 4484 N N . GLY A 1 583 ? -62.908 -31.547 55.252 1.00 36.66 583 GLY A N 1
ATOM 4485 C CA . GLY A 1 583 ? -64.084 -31.209 56.038 1.00 36.66 583 GLY A CA 1
ATOM 4486 C C . GLY A 1 583 ? -65.046 -32.396 56.054 1.00 36.66 583 GLY A C 1
ATOM 4487 O O . GLY A 1 583 ? -65.327 -33.011 55.029 1.00 36.66 583 GLY A O 1
ATOM 4488 N N . THR A 1 584 ? -65.510 -32.718 57.254 1.00 37.75 584 THR A N 1
ATOM 4489 C CA . THR A 1 584 ? -66.513 -33.725 57.605 1.00 37.75 584 THR A CA 1
ATOM 4490 C C . THR A 1 584 ? -67.593 -33.947 56.540 1.00 37.75 584 THR A C 1
ATOM 4492 O O . THR A 1 584 ? -68.415 -33.063 56.296 1.00 37.75 584 THR A O 1
ATOM 4495 N N . LEU A 1 585 ? -67.677 -35.168 56.006 1.00 34.44 585 LEU A N 1
ATOM 4496 C CA . LEU A 1 585 ? -68.906 -35.695 55.419 1.00 34.44 585 LEU A CA 1
ATOM 4497 C C . LEU A 1 585 ? -69.508 -36.723 56.374 1.00 34.44 585 LEU A C 1
ATOM 4499 O O . LEU A 1 585 ? -69.046 -37.854 56.504 1.00 34.44 585 LEU A O 1
ATOM 4503 N N . ASN A 1 586 ? -70.551 -36.269 57.059 1.00 38.47 586 ASN A N 1
ATOM 4504 C CA . ASN A 1 586 ? -71.464 -37.079 57.843 1.00 38.47 586 ASN A CA 1
ATOM 4505 C C . ASN A 1 586 ? -72.301 -37.934 56.873 1.00 38.47 586 ASN A C 1
ATOM 4507 O O . ASN A 1 586 ? -72.987 -37.383 56.009 1.00 38.47 586 ASN A O 1
ATOM 4511 N N . ARG A 1 587 ? -72.275 -39.264 57.006 1.00 36.12 587 ARG A N 1
ATOM 4512 C CA . ARG A 1 587 ? -73.314 -40.132 56.434 1.00 36.12 587 ARG A CA 1
ATOM 4513 C C . ARG A 1 587 ? -73.645 -41.267 57.391 1.00 36.12 587 ARG A C 1
ATOM 4515 O O . ARG A 1 587 ? -72.873 -42.204 57.570 1.00 36.12 587 ARG A O 1
ATOM 4522 N N . ASP A 1 588 ? -74.828 -41.131 57.974 1.00 37.12 588 ASP A N 1
ATOM 4523 C CA . ASP A 1 588 ? -75.560 -42.145 58.715 1.00 37.12 588 ASP A CA 1
ATOM 4524 C C . ASP A 1 588 ? -75.845 -43.398 57.871 1.00 37.12 588 ASP A C 1
ATOM 4526 O O . ASP A 1 588 ? -76.011 -43.329 56.649 1.00 37.12 588 ASP A O 1
ATOM 4530 N N . GLY A 1 589 ? -76.029 -44.525 58.567 1.00 34.53 589 GLY A N 1
ATOM 4531 C CA . GLY A 1 589 ? -76.824 -45.658 58.084 1.00 34.53 589 GLY A CA 1
ATOM 4532 C C . GLY A 1 589 ? -76.053 -46.968 57.955 1.00 34.53 589 GLY A C 1
ATOM 4533 O O . GLY A 1 589 ? -75.352 -47.196 56.975 1.00 34.53 589 GLY A O 1
ATOM 4534 N N . GLY A 1 590 ? -76.215 -47.842 58.952 1.00 32.75 590 GLY A N 1
ATOM 4535 C CA . GLY A 1 590 ? -75.558 -49.144 59.043 1.00 32.75 590 GLY A CA 1
ATOM 4536 C C . GLY A 1 590 ? -76.069 -50.227 58.084 1.00 32.75 590 GLY A C 1
ATOM 4537 O O . GLY A 1 590 ? -77.113 -50.099 57.451 1.00 32.75 590 GLY A O 1
ATOM 4538 N N . GLY A 1 591 ? -75.328 -51.340 58.041 1.00 30.77 591 GLY A N 1
ATOM 4539 C CA . GLY A 1 591 ? -75.718 -52.549 57.312 1.00 30.77 591 GLY A CA 1
ATOM 4540 C C . GLY A 1 591 ? -74.617 -53.612 57.208 1.00 30.77 591 GLY A C 1
ATOM 4541 O O . GLY A 1 591 ? -73.908 -53.667 56.217 1.00 30.77 591 GLY A O 1
ATOM 4542 N N . SER A 1 592 ? -74.506 -54.442 58.249 1.00 31.16 592 SER A N 1
ATOM 4543 C CA . SER A 1 592 ? -74.133 -55.877 58.276 1.00 31.16 592 SER A CA 1
ATOM 4544 C C . SER A 1 592 ? -73.058 -56.495 57.344 1.00 31.16 592 SER A C 1
ATOM 4546 O O . SER A 1 592 ? -73.195 -56.609 56.133 1.00 31.16 592 SER A O 1
ATOM 4548 N N . VAL A 1 593 ? -72.085 -57.084 58.047 1.00 31.11 593 VAL A N 1
ATOM 4549 C CA . VAL A 1 593 ? -71.016 -58.068 57.765 1.00 31.11 593 VAL A CA 1
ATOM 4550 C C . VAL A 1 593 ? -71.437 -59.336 56.972 1.00 31.11 593 VAL A C 1
ATOM 4552 O O . VAL A 1 593 ? -72.458 -59.924 57.320 1.00 31.11 593 VAL A O 1
ATOM 4555 N N . LYS A 1 594 ? -70.595 -59.849 56.038 1.00 29.75 594 LYS A N 1
ATOM 4556 C CA . LYS A 1 594 ? -69.893 -61.177 56.103 1.00 29.75 594 LYS A CA 1
ATOM 4557 C C . LYS A 1 594 ? -69.233 -61.688 54.792 1.00 29.75 594 LYS A C 1
ATOM 4559 O O . LYS A 1 594 ? -69.905 -62.070 53.847 1.00 29.75 594 LYS A O 1
ATOM 4564 N N . THR A 1 595 ? -67.898 -61.798 54.878 1.00 30.55 595 THR A N 1
ATOM 4565 C CA . THR A 1 595 ? -66.977 -62.911 54.516 1.00 30.55 595 THR A CA 1
ATOM 4566 C C . THR A 1 595 ? -66.902 -63.496 53.096 1.00 30.55 595 THR A C 1
ATOM 4568 O O . THR A 1 595 ? -67.801 -64.204 52.658 1.00 30.55 595 THR A O 1
ATOM 4571 N N . GLY A 1 596 ? -65.697 -63.404 52.516 1.00 27.78 596 GLY A N 1
ATOM 4572 C CA . GLY A 1 596 ? -65.129 -64.325 51.523 1.00 27.78 596 GLY A CA 1
ATOM 4573 C C . GLY A 1 596 ? -63.605 -64.133 51.441 1.00 27.78 596 GLY A C 1
ATOM 4574 O O . GLY A 1 596 ? -63.144 -63.074 51.040 1.00 27.78 596 GLY A O 1
ATOM 4575 N N . MET A 1 597 ? -62.846 -65.115 51.929 1.00 29.62 597 MET A N 1
ATOM 4576 C CA . MET A 1 597 ? -61.384 -65.137 52.116 1.00 29.62 597 MET A CA 1
ATOM 4577 C C . MET A 1 597 ? -60.597 -65.477 50.831 1.00 29.62 597 MET A C 1
ATOM 4579 O O . MET A 1 597 ? -61.143 -66.135 49.951 1.00 29.62 597 MET A O 1
ATOM 4583 N N . ALA A 1 598 ? -59.286 -65.176 50.887 1.00 29.38 598 ALA A N 1
ATOM 4584 C CA . ALA A 1 598 ? -58.124 -65.683 50.120 1.00 29.38 598 ALA A CA 1
ATOM 4585 C C . ALA A 1 598 ? -57.526 -64.652 49.143 1.00 29.38 598 ALA A C 1
ATOM 4587 O O . ALA A 1 598 ? -58.236 -64.100 48.320 1.00 29.38 598 ALA A O 1
ATOM 4588 N N . GLY A 1 599 ? -56.234 -64.328 49.147 1.00 28.03 599 GLY A N 1
ATOM 4589 C CA . GLY A 1 599 ? -55.085 -64.777 49.927 1.00 28.03 599 GLY A CA 1
ATOM 4590 C C . GLY A 1 599 ? -53.909 -63.838 49.619 1.00 28.03 599 GLY A C 1
ATOM 4591 O O . GLY A 1 599 ? -53.851 -63.217 48.562 1.00 28.03 599 GLY A O 1
ATOM 4592 N N . SER A 1 600 ? -53.033 -63.684 50.598 1.00 29.05 600 SER A N 1
ATOM 4593 C CA . SER A 1 600 ? -51.830 -62.853 50.623 1.00 29.05 600 SER A CA 1
ATOM 4594 C C . SER A 1 600 ? -50.629 -63.599 49.983 1.00 29.05 600 SER A C 1
ATOM 4596 O O . SER A 1 600 ? -50.806 -64.746 49.594 1.00 29.05 600 SER A O 1
ATOM 4598 N N . HIS A 1 601 ? -49.386 -63.138 49.785 1.00 34.09 601 HIS A N 1
ATOM 4599 C CA . HIS A 1 601 ? -48.520 -62.040 50.242 1.00 34.09 601 HIS A CA 1
ATOM 4600 C C . HIS A 1 601 ? -47.236 -62.065 49.356 1.00 34.09 601 HIS A C 1
ATOM 4602 O O . HIS A 1 601 ? -46.850 -63.144 48.919 1.00 34.09 601 HIS A O 1
ATOM 4608 N N . ASN A 1 602 ? -46.537 -60.918 49.262 1.00 32.16 602 ASN A N 1
ATOM 4609 C CA . ASN A 1 602 ? -45.061 -60.716 49.223 1.00 32.16 602 ASN A CA 1
ATOM 4610 C C . ASN A 1 602 ? -44.259 -61.182 47.976 1.00 32.16 602 ASN A C 1
ATOM 4612 O O . ASN A 1 602 ? -44.401 -62.308 47.530 1.00 32.16 602 ASN A O 1
ATOM 4616 N N . ALA A 1 603 ? -43.478 -60.346 47.273 1.00 29.58 603 ALA A N 1
ATOM 4617 C CA . ALA A 1 603 ? -42.313 -59.491 47.603 1.00 29.58 603 ALA A CA 1
ATOM 4618 C C . ALA A 1 603 ? -40.932 -60.183 47.447 1.00 29.58 603 ALA A C 1
ATOM 4620 O O . ALA A 1 603 ? -40.748 -61.306 47.899 1.00 29.58 603 ALA A O 1
ATOM 4621 N N . ALA A 1 604 ? -39.979 -59.398 46.906 1.00 29.95 604 ALA A N 1
ATOM 4622 C CA . ALA A 1 604 ? -38.503 -59.492 46.956 1.00 29.95 604 ALA A CA 1
ATOM 4623 C C . ALA A 1 604 ? -37.712 -60.254 45.851 1.00 29.95 604 ALA A C 1
ATOM 4625 O O . ALA A 1 604 ? -37.598 -61.470 45.865 1.00 29.95 604 ALA A O 1
ATOM 4626 N N . ALA A 1 605 ? -37.110 -59.457 44.949 1.00 29.70 605 ALA A N 1
ATOM 4627 C CA . ALA A 1 605 ? -35.665 -59.211 44.736 1.00 29.70 605 ALA A CA 1
ATOM 4628 C C . ALA A 1 605 ? -34.629 -60.317 44.351 1.00 29.70 605 ALA A C 1
ATOM 4630 O O . ALA A 1 605 ? -34.660 -61.448 44.819 1.00 29.70 605 ALA A O 1
ATOM 4631 N N . ILE A 1 606 ? -33.584 -59.801 43.663 1.00 29.14 606 ILE A N 1
ATOM 4632 C CA . ILE A 1 606 ? -32.142 -60.170 43.567 1.00 29.14 606 ILE A CA 1
ATOM 4633 C C . ILE A 1 606 ? -31.649 -61.093 42.410 1.00 29.14 606 ILE A C 1
ATOM 4635 O O . ILE A 1 606 ? -32.008 -62.262 42.369 1.00 29.14 606 ILE A O 1
ATOM 4639 N N . PHE A 1 607 ? -30.769 -60.572 41.516 1.00 26.44 607 PHE A N 1
ATOM 4640 C CA . PHE A 1 607 ? -29.323 -60.922 41.304 1.00 26.44 607 PHE A CA 1
ATOM 4641 C C . PHE A 1 607 ? -28.754 -60.601 39.885 1.00 26.44 607 PHE A C 1
ATOM 4643 O O . PHE A 1 607 ? -28.955 -61.335 38.927 1.00 26.44 607 PHE A O 1
ATOM 4650 N N . THR A 1 608 ? -28.054 -59.463 39.779 1.00 28.47 608 THR A N 1
ATOM 4651 C CA . THR A 1 608 ? -26.629 -59.206 39.416 1.00 28.47 608 THR A CA 1
ATOM 4652 C C . THR A 1 608 ? -25.824 -60.125 38.443 1.00 28.47 608 THR A C 1
ATOM 4654 O O . THR A 1 608 ? -25.488 -61.248 38.796 1.00 28.47 608 THR A O 1
ATOM 4657 N N . VAL A 1 609 ? -25.370 -59.509 37.324 1.00 27.19 609 VAL A N 1
ATOM 4658 C CA . VAL A 1 609 ? -24.011 -59.451 36.679 1.00 27.19 609 VAL A CA 1
ATOM 4659 C C . VAL A 1 609 ? -23.348 -60.679 36.018 1.00 27.19 609 VAL A C 1
ATOM 4661 O O . VAL A 1 609 ? -23.050 -61.663 36.683 1.00 27.19 609 VAL A O 1
ATOM 4664 N N . LEU A 1 610 ? -22.883 -60.498 34.762 1.00 24.28 610 LEU A N 1
ATOM 4665 C CA . LEU A 1 610 ? -21.476 -60.753 34.374 1.00 24.28 610 LEU A CA 1
ATOM 4666 C C . LEU A 1 610 ? -21.031 -59.967 33.115 1.00 24.28 610 LEU A C 1
ATOM 4668 O O . LEU A 1 610 ? -21.725 -59.940 32.104 1.00 24.28 610 LEU A O 1
ATOM 4672 N N . PHE A 1 611 ? -19.849 -59.350 33.217 1.00 29.02 611 PHE A N 1
ATOM 4673 C CA . PHE A 1 611 ? -19.040 -58.691 32.177 1.00 29.02 611 PHE A CA 1
ATOM 4674 C C . PHE A 1 611 ? -18.293 -59.711 31.290 1.00 29.02 611 PHE A C 1
ATOM 4676 O O . PHE A 1 611 ? -17.983 -60.791 31.780 1.00 29.02 611 PHE A O 1
ATOM 4683 N N . ILE A 1 612 ? -17.889 -59.314 30.069 1.00 27.12 612 ILE A N 1
ATOM 4684 C CA . ILE A 1 612 ? -16.533 -59.495 29.486 1.00 27.12 612 ILE A CA 1
ATOM 4685 C C . ILE A 1 612 ? -16.374 -58.574 28.252 1.00 27.12 612 ILE A C 1
ATOM 4687 O O . ILE A 1 612 ? -17.229 -58.535 27.370 1.00 27.12 612 ILE A O 1
ATOM 4691 N N . LEU A 1 613 ? -15.249 -57.853 28.214 1.00 30.50 613 LEU A N 1
ATOM 4692 C CA . LEU A 1 613 ? -14.680 -57.088 27.096 1.00 30.50 613 LEU A CA 1
ATOM 4693 C C . LEU A 1 613 ? -13.673 -57.964 26.324 1.00 30.50 613 LEU A C 1
ATOM 4695 O O . LEU A 1 613 ? -12.884 -58.646 26.973 1.00 30.50 613 LEU A O 1
ATOM 4699 N N . LEU A 1 614 ? -13.627 -57.870 24.985 1.00 28.75 614 LEU A N 1
ATOM 4700 C CA . LEU A 1 614 ? -12.455 -57.430 24.189 1.00 28.75 614 LEU A CA 1
ATOM 4701 C C . LEU A 1 614 ? -12.540 -57.828 22.699 1.00 28.75 614 LEU A C 1
ATOM 4703 O O . LEU A 1 614 ? -12.684 -58.994 22.356 1.00 28.75 614 LEU A O 1
ATOM 4707 N N . ALA A 1 615 ? -12.333 -56.800 21.869 1.00 29.27 615 ALA A N 1
ATOM 4708 C CA . ALA A 1 615 ? -11.473 -56.719 20.683 1.00 29.27 615 ALA A CA 1
ATOM 4709 C C . ALA A 1 615 ? -11.615 -57.699 19.497 1.00 29.27 615 ALA A C 1
ATOM 4711 O O . ALA A 1 615 ? -11.328 -58.886 19.591 1.00 29.27 615 ALA A O 1
ATOM 4712 N N . GLY A 1 616 ? -11.766 -57.090 18.312 1.00 26.44 616 GLY A N 1
ATOM 4713 C CA . GLY A 1 616 ? -10.819 -57.322 17.218 1.00 26.44 616 GLY A CA 1
ATOM 4714 C C . GLY A 1 616 ? -11.380 -57.909 15.922 1.00 26.44 616 GLY A C 1
ATOM 4715 O O . GLY A 1 616 ? -11.727 -59.079 15.863 1.00 26.44 616 GLY A O 1
ATOM 4716 N N . GLY A 1 617 ? -11.280 -57.121 14.846 1.00 26.16 617 GLY A N 1
ATOM 4717 C CA . GLY A 1 617 ? -10.735 -57.633 13.585 1.00 26.16 617 GLY A CA 1
ATOM 4718 C C . GLY A 1 617 ? -11.713 -58.054 12.485 1.00 26.16 617 GLY A C 1
ATOM 4719 O O . GLY A 1 617 ? -12.163 -59.188 12.449 1.00 26.16 617 GLY A O 1
ATOM 4720 N N . ILE A 1 618 ? -11.907 -57.135 11.533 1.00 32.12 618 ILE A N 1
ATOM 4721 C CA . ILE A 1 618 ? -11.790 -57.310 10.068 1.00 32.12 618 ILE A CA 1
ATOM 4722 C C . ILE A 1 618 ? -12.464 -58.546 9.436 1.00 32.12 618 ILE A C 1
ATOM 4724 O O . ILE A 1 618 ? -12.009 -59.677 9.574 1.00 32.12 618 ILE A O 1
ATOM 4728 N N . GLY A 1 619 ? -13.436 -58.285 8.555 1.00 26.91 619 GLY A N 1
ATOM 4729 C CA . GLY A 1 619 ? -13.977 -59.269 7.616 1.00 26.91 619 GLY A CA 1
ATOM 4730 C C . GLY A 1 619 ? -14.732 -58.619 6.459 1.00 26.91 619 GLY A C 1
ATOM 4731 O O . GLY A 1 619 ? -15.946 -58.468 6.505 1.00 26.91 619 GLY A O 1
ATOM 4732 N N . TYR A 1 620 ? -13.983 -58.219 5.434 1.00 28.28 620 TYR A N 1
ATOM 4733 C CA . TYR A 1 620 ? -14.458 -57.779 4.122 1.00 28.28 620 TYR A CA 1
ATOM 4734 C C . TYR A 1 620 ? -15.221 -58.899 3.372 1.00 28.28 620 TYR A C 1
ATOM 4736 O O . TYR A 1 620 ? -14.841 -60.065 3.447 1.00 28.28 620 TYR A O 1
ATOM 4744 N N . MET A 1 621 ? -16.155 -58.481 2.501 1.00 26.77 621 MET A N 1
ATOM 4745 C CA . MET A 1 621 ? -16.244 -58.855 1.070 1.00 26.77 621 MET A CA 1
ATOM 4746 C C . MET A 1 621 ? -17.530 -59.551 0.542 1.00 26.77 621 MET A C 1
ATOM 4748 O O . MET A 1 621 ? -17.823 -60.698 0.855 1.00 26.77 621 MET A O 1
ATOM 4752 N N . TRP A 1 622 ? -18.141 -58.854 -0.436 1.00 25.78 622 TRP A N 1
ATOM 4753 C CA . TRP A 1 622 ? -18.797 -59.310 -1.687 1.00 25.78 622 TRP A CA 1
ATOM 4754 C C . TRP A 1 622 ? -20.298 -59.668 -1.765 1.00 25.78 622 TRP A C 1
ATOM 4756 O O . TRP A 1 622 ? -20.725 -60.762 -1.417 1.00 25.78 622 TRP A O 1
ATOM 4766 N N . CYS A 1 623 ? -21.036 -58.831 -2.512 1.00 27.92 623 CYS A N 1
ATOM 4767 C CA . CYS A 1 623 ? -21.565 -59.172 -3.850 1.00 27.92 623 CYS A CA 1
ATOM 4768 C C . CYS A 1 623 ? -21.724 -57.875 -4.678 1.00 27.92 623 CYS A C 1
ATOM 4770 O O . CYS A 1 623 ? -22.391 -56.950 -4.238 1.00 27.92 623 CYS A O 1
ATOM 4772 N N . ILE A 1 624 ? -20.879 -57.632 -5.688 1.00 31.25 624 ILE A N 1
ATOM 4773 C CA . ILE A 1 624 ? -21.005 -57.986 -7.123 1.00 31.25 624 ILE A CA 1
ATOM 4774 C C . ILE A 1 624 ? -21.831 -56.968 -7.942 1.00 31.25 624 ILE A C 1
ATOM 4776 O O . ILE A 1 624 ? -23.047 -56.906 -7.835 1.00 31.25 624 ILE A O 1
ATOM 4780 N N . LYS A 1 625 ? -21.075 -56.228 -8.781 1.00 33.00 625 LYS A N 1
ATOM 4781 C CA . LYS A 1 625 ? -21.240 -55.864 -10.215 1.00 33.00 625 LYS A CA 1
ATOM 4782 C C . LYS A 1 625 ? -22.670 -55.704 -10.771 1.00 33.00 625 LYS A C 1
ATOM 4784 O O . LYS A 1 625 ? -23.485 -56.597 -10.636 1.00 33.00 625 LYS A O 1
ATOM 4789 N N . GLY A 1 626 ? -22.975 -54.707 -11.601 1.00 31.28 626 GLY A N 1
ATOM 4790 C CA . GLY A 1 626 ? -22.124 -53.758 -12.318 1.00 31.28 626 GLY A CA 1
ATOM 4791 C C . GLY A 1 626 ? -22.810 -53.241 -13.595 1.00 31.28 626 GLY A C 1
ATOM 4792 O O . GLY A 1 626 ? -23.902 -53.688 -13.929 1.00 31.28 626 GLY A O 1
ATOM 4793 N N . TYR A 1 627 ? -22.065 -52.389 -14.313 1.00 33.25 627 TYR A N 1
ATOM 4794 C CA . TYR A 1 627 ? -22.299 -51.812 -15.653 1.00 33.25 627 TYR A CA 1
ATOM 4795 C C . TYR A 1 627 ? -23.356 -50.695 -15.752 1.00 33.25 627 TYR A C 1
ATOM 4797 O O . TYR A 1 627 ? -24.475 -50.851 -15.300 1.00 33.25 627 TYR A O 1
ATOM 4805 N N . GLY A 1 628 ? -23.092 -49.549 -16.383 1.00 36.41 628 GLY A N 1
ATOM 4806 C CA . GLY A 1 628 ? -21.900 -49.102 -17.101 1.00 36.41 628 GLY A CA 1
ATOM 4807 C C . GLY A 1 628 ? -22.221 -47.900 -18.002 1.00 36.41 628 GLY A C 1
ATOM 4808 O O . GLY A 1 628 ? -23.157 -47.963 -18.786 1.00 36.41 628 GLY A O 1
ATOM 4809 N N . LYS A 1 629 ? -21.415 -46.842 -17.843 1.00 44.28 629 LYS A N 1
ATOM 4810 C CA . LYS A 1 629 ? -20.977 -45.797 -18.793 1.00 44.28 629 LYS A CA 1
ATOM 4811 C C . LYS A 1 629 ? -21.695 -45.651 -20.151 1.00 44.28 629 LYS A C 1
ATOM 4813 O O . LYS A 1 629 ? -21.674 -46.572 -20.967 1.00 44.28 629 LYS A O 1
ATOM 4818 N N . LYS A 1 630 ? -21.997 -44.399 -20.501 1.00 48.62 630 LYS A N 1
ATOM 4819 C CA . LYS A 1 630 ? -21.082 -43.589 -21.326 1.00 48.62 630 LYS A CA 1
ATOM 4820 C C . LYS A 1 630 ? -20.915 -42.210 -20.717 1.00 48.62 630 LYS A C 1
ATOM 4822 O O . LYS A 1 630 ? -21.930 -41.715 -20.187 1.00 48.62 630 LYS A O 1
#

Secondary structure (DSSP, 8-state):
------SS--SS-------------------PPPPTT-EEEE-TTT--TT-PEEEEE-SSSEEEES-SSS-SS-TT--EEEEE-SEEEE-TTTT--EEEEEEEE-TTTTTT-TTEEEEEESS--EE-TTTTTT--TT-EEEES-HHHHHHHHHHT--GGGEEE----EEEEEEESHHHHTTTSTTPPPSSTTTSSSSPPTT-HHHHHHHHHHHHHS-EEEEE---TT--HHHHHHHHHTSTTHHHHTT-SEEEEE--HHHHHHHHHHHHHHHS-HHHHHHHHHHHHHHHHHHTT----HHHHHHHHHHHHHHHHHHHHHHHHHTT-HHHHHHHHHIIIIIHHHHHHHHHHH-TTPEEEEEPP--TTTT--B-HHHHSHHHHHH-HHHHTT-PPB-HHHHHHHHHHHHHHHHHH--SSSEEE--TTTT-STTSBS-EEEEETTEEEEE----B-HHHHHHHHHHHHHHHHHH----S-STT------EEEEEETTEEEEEETTTTEEEEEEETT---SSEEEEEEESTT-EEEETTEE--TTT-EE--SS-EEEEEE-TTS-EEEEEEEEEEEP-----SS--------------------------------------------------

pLDDT: mean 81.87, std 21.95, range [23.97, 98.69]